Protein 8Q9V (pdb70)

Nearest PDB structures (foldseek):
  8q9v-assembly1_A  TM=1.002E+00  e=0.000E+00  Variovorax sp. RA8
  8q9u-assembly1_A  TM=1.001E+00  e=9.367E-104  Variovorax sp. RA8
  2v7g-assembly1_A  TM=9.828E-01  e=8.571E-69  Pseudomonas putida
  1uwl-assembly1_B  TM=9.848E-01  e=2.947E-68  Pseudomonas putida
  1w1u-assembly1_B  TM=9.847E-01  e=3.325E-66  Pseudomonas putida

Secondary structure (DSSP, 8-state):
---------SS--SSSSHHHHHHHHHHHHHHHT-SBGGGTEEETTTEESSSSHHHHHHHHHHHHH--TTEEEEEETTEEEEEEE--TTS-SEEEEES---GGG-SHHHHHHHHHTTS----TTTTTTT--BTBHHHHHHHHHHHHHHHHHHSTT--TT-EEEEE--STTTTHHHHHHHHTT-EEEEEES-HHHHHHHHHHTS-SEE-SSHHHHHHHHHHHHHTT--EEEEEES-HHHHHHHHHHTT---SEE-------TTTTPPPTT--HHHHHHHHHH-HHHHHHHHHHHHHHHHHHHHHHHHHT-EE-B-SSSHHHHHHHTT-GGGGG--BHIIIIIHHHHTTT-B-EEEEETT--HHHHHHHHHHHHHHSPTTSHHHHHHHHHHHH----SS-EEE--B-TTHHHHHHHHHHHHHHTTSSSS-EEEEE-S-STTSEE-TTTTTTT-TTS-TT--HHHHHHHHHHHHTT-SEEEEEEETTTEEEEEEEEEE-SSHHHHHHHHHHHHHHHHHHHHHHHHHT-HHHHHHHHHTT-----S--

InterPro domains:
  IPR023636 Urocanase conserved site [PS01233] (437-452)
  IPR023637 Urocanase-like [NF003820] (9-535)
  IPR023637 Urocanase-like [PIRSF001423] (4-538)
  IPR023637 Urocanase-like [PTHR12216] (7-535)
  IPR023637 Urocanase-like [TIGR01228] (8-534)
  IPR035085 Urocanase, Rossmann-like domain [PF01175] (137-342)
  IPR035400 Urocanase, N-terminal domain [PF17391] (10-133)
  IPR035401 Urocanase, C-terminal domain [PF17392] (347-535)
  IPR036190 Urocanase superfamily [SSF111326] (6-538)
  IPR038364 Urocanase, central domain superfamily [G3DSA:3.40.50.10730] (138-344)

Radius of gyration: 22.32 Å; Cα contacts (8 Å, |Δi|>4): 1283; chains: 1; bounding box: 63×48×56 Å

Solvent-accessible surface area: 20174 Å² total; per-residue (Å²): 178,97,95,96,27,120,5,25,108,32,88,106,70,89,11,117,17,57,22,2,0,0,0,0,0,5,0,16,0,1,0,37,16,5,32,110,40,72,71,2,4,0,16,62,58,13,0,49,0,0,31,67,52,116,15,7,38,25,0,21,151,26,0,78,83,0,69,55,46,20,1,2,39,2,79,4,1,86,27,81,24,79,117,156,54,106,41,88,12,6,4,0,60,8,47,0,0,68,36,67,49,211,151,0,27,54,60,58,17,31,75,36,45,128,171,32,91,7,4,16,2,13,26,4,0,0,0,1,0,5,3,0,1,5,5,38,0,2,6,1,16,31,0,2,52,12,0,5,130,86,94,29,82,49,52,2,27,30,87,14,0,0,0,0,5,0,27,4,35,3,0,0,1,0,4,0,0,55,16,19,21,0,1,0,0,0,1,18,39,35,62,79,16,0,85,84,2,70,115,27,26,1,5,58,54,49,6,124,54,27,86,32,0,8,57,112,0,103,79,30,15,86,99,156,85,26,2,2,3,0,3,67,16,16,7,0,58,10,0,55,10,0,45,169,86,98,4,167,11,29,0,0,1,2,26,24,48,3,8,25,30,22,35,14,12,5,35,72,43,45,50,74,104,7,44,83,32,17,164,92,56,53,145,84,4,54,61,58,3,37,59,4,7,10,78,0,0,117,9,1,23,114,2,100,120,86,62,10,32,2,0,5,11,15,21,30,1,16,26,37,0,66,91,27,42,0,89,90,0,36,141,5,33,0,11,0,48,45,6,0,16,77,19,0,5,121,1,11,0,4,0,6,0,0,0,0,5,12,43,60,147,4,0,62,31,0,2,31,23,0,54,102,44,7,76,149,74,46,45,0,51,90,2,0,56,31,0,123,151,52,14,95,76,32,18,1,7,2,5,0,0,5,1,2,28,26,45,1,2,91,0,0,46,52,0,8,93,0,21,68,93,58,136,4,59,5,4,0,0,1,1,1,28,0,17,2,4,1,0,4,5,9,43,105,53,0,1,23,148,7,119,74,60,18,33,74,59,46,92,36,0,81,72,2,3,111,62,5,46,96,31,3,0,4,2,6,0,46,2,16,51,11,84,40,23,19,5,0,0,1,1,2,4,0,30,16,52,114,69,2,34,120,10,0,101,26,1,3,33,24,6,2,1,17,0,0,43,4,1,3,86,3,23,36,116,88,0,105,111,22,53,72,131,87,65,44,36,144,175,146,68,98,116

Structure (mmCIF, N/CA/C/O backbone):
data_8Q9V
#
_entry.id   8Q9V
#
_cell.length_a   96.511
_cell.length_b   96.511
_cell.length_c   147.585
_cell.angle_alpha   90.00
_cell.angle_beta   90.00
_cell.angle_gamma   120.00
#
_symmetry.space_group_name_H-M   'P 32 1 2'
#
loop_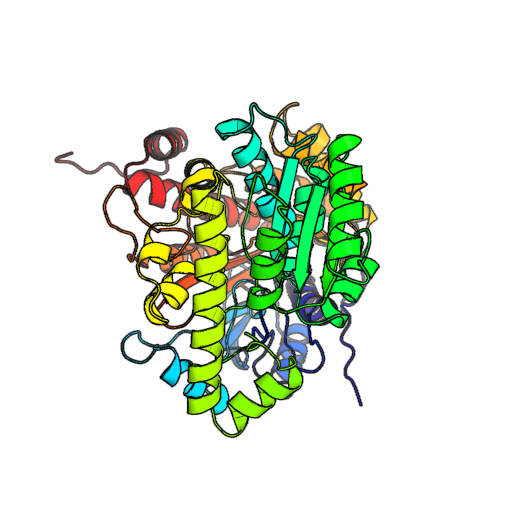
_entity.id
_entity.type
_entity.pdbx_description
1 polymer 'urocanate hydratase'
2 non-polymer 'TETRAETHYLENE GLYCOL'
3 non-polymer '3-[(4~{R})-5-oxidanylidene-1,4-dihydroimidazol-4-yl]propanoic acid'
4 non-polymer NICOTINAMIDE-ADENINE-DINUCLEOTIDE
5 non-polymer 'ACETIC ACID'
6 non-polymer 1,2-ETHANEDIOL
7 water water
#
loop_
_atom_site.group_PDB
_atom_site.id
_atom_site.type_symbol
_atom_site.label_atom_id
_atom_site.label_alt_id
_atom_site.label_comp_id
_atom_site.label_asym_id
_atom_site.label_entity_id
_atom_site.label_seq_id
_atom_site.pdbx_PDB_ins_code
_atom_site.Cartn_x
_atom_site.Cartn_y
_atom_site.Cartn_z
_atom_site.occupancy
_atom_site.B_iso_or_equiv
_atom_site.auth_seq_id
_atom_site.auth_comp_id
_atom_site.auth_asym_id
_atom_site.auth_atom_id
_atom_site.pdbx_PDB_model_num
ATOM 1 N N . THR A 1 6 ? 45.534 0.997 27.911 1.00 65.63 6 THR A N 1
ATOM 2 C CA . THR A 1 6 ? 46.274 2.132 27.326 1.00 70.69 6 THR A CA 1
ATOM 3 C C . THR A 1 6 ? 46.884 1.820 25.918 1.00 65.29 6 THR A C 1
ATOM 4 O O . THR A 1 6 ? 47.719 0.891 25.764 1.00 60.94 6 THR A O 1
ATOM 8 N N . PRO A 1 7 ? 46.456 2.607 24.915 1.00 59.79 7 PRO A N 1
ATOM 9 C CA . PRO A 1 7 ? 46.858 2.346 23.520 1.00 53.38 7 PRO A CA 1
ATOM 10 C C . PRO A 1 7 ? 48.321 2.650 23.203 1.00 49.87 7 PRO A C 1
ATOM 11 O O . PRO A 1 7 ? 48.946 3.570 23.741 1.00 48.14 7 PRO A O 1
ATOM 15 N N . ARG A 1 8 ? 48.854 1.863 22.276 1.00 47.37 8 ARG A N 1
ATOM 16 C CA . ARG A 1 8 ? 50.222 2.069 21.825 1.00 44.67 8 ARG A CA 1
ATOM 17 C C . ARG A 1 8 ? 50.329 3.315 20.960 1.00 42.84 8 ARG A C 1
ATOM 18 O O . ARG A 1 8 ? 51.257 4.117 21.124 1.00 39.66 8 ARG A O 1
ATOM 26 N N . ASN A 1 9 ? 49.411 3.472 20.003 1.00 43.81 9 ASN A N 1
ATOM 27 C CA . ASN A 1 9 ? 49.446 4.593 19.058 1.00 43.09 9 ASN A CA 1
ATOM 28 C C . ASN A 1 9 ? 50.819 4.733 18.381 1.00 42.45 9 ASN A C 1
ATOM 29 O O . ASN A 1 9 ? 51.438 5.807 18.388 1.00 42.23 9 ASN A O 1
ATOM 34 N N . ILE A 1 10 ? 51.301 3.629 17.793 1.00 36.46 10 ILE A N 1
ATOM 35 C CA . ILE A 1 10 ? 52.602 3.645 17.131 1.00 32.52 10 ILE A CA 1
ATOM 36 C C . ILE A 1 10 ? 52.606 4.670 16.000 1.00 33.12 10 ILE A C 1
ATOM 37 O O . ILE A 1 10 ? 51.653 4.774 15.202 1.00 35.16 10 ILE A O 1
ATOM 42 N N . LYS A 1 11 ? 53.686 5.438 15.925 1.00 35.90 11 LYS A N 1
ATOM 43 C CA . LYS A 1 11 ? 53.947 6.356 14.822 1.00 35.97 11 LYS A CA 1
ATOM 44 C C . LYS A 1 11 ? 55.378 6.139 14.390 1.00 35.44 11 LYS A C 1
ATOM 45 O O . LYS A 1 11 ? 56.258 5.872 15.227 1.00 37.50 11 LYS A O 1
ATOM 51 N N . ALA A 1 12 ? 55.617 6.249 13.093 1.00 30.99 12 ALA A N 1
ATOM 52 C CA . ALA A 1 12 ? 56.997 6.208 12.645 1.00 33.63 12 ALA A CA 1
ATOM 53 C C . ALA A 1 12 ? 57.729 7.481 13.085 1.00 34.62 12 ALA A C 1
ATOM 54 O O . ALA A 1 12 ? 57.157 8.571 13.100 1.00 33.55 12 ALA A O 1
ATOM 56 N N . ALA A 1 13 ? 59.003 7.335 13.441 1.00 32.71 13 ALA A N 1
ATOM 57 C CA . ALA A 1 13 ? 59.859 8.487 13.687 1.00 34.78 13 ALA A CA 1
ATOM 58 C C . ALA A 1 13 ? 60.035 9.313 12.422 1.00 38.99 13 ALA A C 1
ATOM 59 O O . ALA A 1 13 ? 60.230 8.764 11.333 1.00 37.81 13 ALA A O 1
ATOM 61 N N . ARG A 1 14 ? 60.004 10.641 12.575 1.00 41.26 14 ARG A N 1
ATOM 62 C CA . ARG A 1 14 ? 60.303 11.602 11.515 1.00 37.56 14 ARG A CA 1
ATOM 63 C C . ARG A 1 14 ? 61.680 12.223 11.729 1.00 37.81 14 ARG A C 1
ATOM 64 O O . ARG A 1 14 ? 62.257 12.142 12.813 1.00 42.37 14 ARG A O 1
ATOM 72 N N . GLY A 1 15 ? 62.209 12.837 10.693 1.00 38.05 15 GLY A N 1
ATOM 73 C CA . GLY A 1 15 ? 63.426 13.608 10.836 1.00 36.70 15 GLY A CA 1
ATOM 74 C C . GLY A 1 15 ? 64.676 12.798 10.553 1.00 41.45 15 GLY A C 1
ATOM 75 O O . GLY A 1 15 ? 64.618 11.698 10.003 1.00 43.51 15 GLY A O 1
ATOM 76 N N . THR A 1 16 ? 65.843 13.354 10.924 1.00 39.37 16 THR A N 1
ATOM 77 C CA . THR A 1 16 ? 67.112 12.785 10.473 1.00 39.13 16 THR A CA 1
ATOM 78 C C . THR A 1 16 ? 67.998 12.333 11.632 1.00 38.28 16 THR A C 1
ATOM 79 O O . THR A 1 16 ? 69.211 12.211 11.471 1.00 38.05 16 THR A O 1
ATOM 83 N N . THR A 1 17 ? 67.398 12.006 12.778 1.00 40.36 17 THR A N 1
ATOM 84 C CA . THR A 1 17 ? 68.124 11.510 13.947 1.00 43.27 17 THR A CA 1
ATOM 85 C C . THR A 1 17 ? 67.982 9.986 14.071 1.00 41.81 17 THR A C 1
ATOM 86 O O . THR A 1 17 ? 66.861 9.474 14.210 1.00 40.84 17 THR A O 1
ATOM 90 N N . LEU A 1 18 ? 69.123 9.290 14.119 1.00 40.11 18 LEU A N 1
ATOM 91 C CA . LEU A 1 18 ? 69.167 7.848 14.355 1.00 41.98 18 LEU A CA 1
ATOM 92 C C . LEU A 1 18 ? 68.835 7.482 15.803 1.00 44.88 18 LEU A C 1
ATOM 93 O O . LEU A 1 18 ? 69.420 8.031 16.740 1.00 44.29 18 LEU A O 1
ATOM 98 N N . ARG A 1 19 ? 67.898 6.537 15.971 1.00 41.67 19 ARG A N 1
ATOM 99 C CA . ARG A 1 19 ? 67.772 5.713 17.165 1.00 37.83 19 ARG A CA 1
ATOM 100 C C . ARG A 1 19 ? 68.485 4.368 17.040 1.00 36.45 19 ARG A C 1
ATOM 101 O O . ARG A 1 19 ? 68.752 3.736 18.059 1.00 38.88 19 ARG A O 1
ATOM 109 N N . CYS A 1 20 ? 68.807 3.905 15.834 1.00 36.40 20 CYS A N 1
ATOM 110 C CA . CYS A 1 20 ? 69.540 2.657 15.674 1.00 33.28 20 CYS A CA 1
ATOM 111 C C . CYS A 1 20 ? 70.993 2.971 15.386 1.00 33.83 20 CYS A C 1
ATOM 112 O O . CYS A 1 20 ? 71.410 4.131 15.342 1.00 38.30 20 CYS A O 1
ATOM 115 N N . LYS A 1 21 ? 71.765 1.919 15.156 1.00 31.08 21 LYS A N 1
ATOM 116 C CA . LYS A 1 21 ? 73.182 2.069 14.888 1.00 34.57 21 LYS A CA 1
ATOM 117 C C . LYS A 1 21 ? 73.489 2.515 13.475 1.00 36.21 21 LYS A C 1
ATOM 118 O O . LYS A 1 21 ? 74.658 2.747 13.175 1.00 38.41 21 LYS A O 1
ATOM 124 N N . GLY A 1 22 ? 72.500 2.585 12.589 1.00 35.92 22 GLY A N 1
ATOM 125 C CA . GLY A 1 22 ? 72.786 2.917 11.208 1.00 32.05 22 GLY A CA 1
ATOM 126 C C . GLY A 1 22 ? 71.488 3.044 10.457 1.00 35.48 22 GLY A C 1
ATOM 127 O O . GLY A 1 22 ? 70.422 2.638 10.945 1.00 36.17 22 GLY A O 1
ATOM 128 N N . TRP A 1 23 ? 71.585 3.641 9.258 1.00 33.76 23 TRP A N 1
ATOM 129 C CA . TRP A 1 23 ? 70.365 4.018 8.544 1.00 33.80 23 TRP A CA 1
ATOM 130 C C . TRP A 1 23 ? 69.630 2.820 7.961 1.00 33.17 23 TRP A C 1
ATOM 131 O O . TRP A 1 23 ? 68.414 2.898 7.750 1.00 33.35 23 TRP A O 1
ATOM 142 N N . GLN A 1 24 ? 70.322 1.721 7.673 1.00 31.80 24 GLN A N 1
ATOM 143 C CA . GLN A 1 24 ? 69.604 0.544 7.187 1.00 32.18 24 GLN A CA 1
ATOM 144 C C . GLN A 1 24 ? 68.641 0.057 8.253 1.00 34.62 24 GLN A C 1
ATOM 145 O O . GLN A 1 24 ? 67.436 -0.139 8.005 1.00 30.51 24 GLN A O 1
ATOM 151 N N . GLN A 1 25 ? 69.164 -0.126 9.466 1.00 34.56 25 GLN A N 1
ATOM 152 C CA . GLN A 1 25 ? 68.328 -0.554 10.582 1.00 32.95 25 GLN A CA 1
ATOM 153 C C . GLN A 1 25 ? 67.222 0.469 10.860 1.00 31.28 25 GLN A C 1
ATOM 154 O O . GLN A 1 25 ? 66.055 0.104 11.033 1.00 30.48 25 GLN A O 1
ATOM 160 N N . GLU A 1 26 ? 67.575 1.764 10.910 1.00 28.55 26 GLU A N 1
ATOM 161 C CA . GLU A 1 26 ? 66.588 2.798 11.203 1.00 28.53 26 GLU A CA 1
ATOM 162 C C . GLU A 1 26 ? 65.486 2.831 10.153 1.00 29.61 26 GLU A C 1
ATOM 163 O O . GLU A 1 26 ? 64.306 3.041 10.478 1.00 31.30 26 GLU A O 1
ATOM 169 N N . THR A 1 27 ? 65.846 2.692 8.873 1.00 30.51 27 THR A N 1
ATOM 170 C CA . THR A 1 27 ? 64.811 2.727 7.845 1.00 29.29 27 THR A CA 1
ATOM 171 C C . THR A 1 27 ? 63.828 1.569 8.015 1.00 26.73 27 THR A C 1
ATOM 172 O O . THR A 1 27 ? 62.613 1.759 7.946 1.00 25.81 27 THR A O 1
ATOM 176 N N . ILE A 1 28 ? 64.326 0.375 8.325 1.00 27.77 28 ILE A N 1
ATOM 177 C CA . ILE A 1 28 ? 63.421 -0.759 8.478 1.00 24.53 28 ILE A CA 1
ATOM 178 C C . ILE A 1 28 ? 62.533 -0.568 9.694 1.00 27.72 28 ILE A C 1
ATOM 179 O O . ILE A 1 28 ? 61.332 -0.864 9.640 1.00 28.56 28 ILE A O 1
ATOM 184 N N . LEU A 1 29 ? 63.103 -0.078 10.809 1.00 28.75 29 LEU A N 1
ATOM 185 C CA . LEU A 1 29 ? 62.309 0.250 11.994 1.00 29.46 29 LEU A CA 1
ATOM 186 C C . LEU A 1 29 ? 61.165 1.189 11.637 1.00 27.54 29 LEU A C 1
ATOM 187 O O . LEU A 1 29 ? 59.999 0.962 12.014 1.00 28.56 29 LEU A O 1
ATOM 192 N N . ARG A 1 30 ? 61.474 2.236 10.871 1.00 26.38 30 ARG A N 1
ATOM 193 C CA . ARG A 1 30 ? 60.447 3.209 10.494 1.00 27.77 30 ARG A CA 1
ATOM 194 C C . ARG A 1 30 ? 59.393 2.598 9.570 1.00 30.63 30 ARG A C 1
ATOM 195 O O . ARG A 1 30 ? 58.198 2.928 9.672 1.00 28.76 30 ARG A O 1
ATOM 203 N N . LEU A 1 31 ? 59.804 1.708 8.659 1.00 26.96 31 LEU A N 1
ATOM 204 C CA . LEU A 1 31 ? 58.818 1.001 7.834 1.00 29.26 31 LEU A CA 1
ATOM 205 C C . LEU A 1 31 ? 57.873 0.168 8.688 1.00 25.57 31 LEU A C 1
ATOM 206 O O . LEU A 1 31 ? 56.653 0.194 8.497 1.00 26.72 31 LEU A O 1
ATOM 211 N N . LEU A 1 32 ? 58.427 -0.609 9.631 1.00 27.08 32 LEU A N 1
ATOM 212 C CA . LEU A 1 32 ? 57.584 -1.374 10.547 1.00 25.68 32 LEU A CA 1
ATOM 213 C C . LEU A 1 32 ? 56.625 -0.448 11.299 1.00 27.97 32 LEU A C 1
ATOM 214 O O . LEU A 1 32 ? 55.430 -0.747 11.422 1.00 26.37 32 LEU A O 1
ATOM 219 N N . GLU A 1 33 ? 57.139 0.698 11.802 1.00 27.36 33 GLU A N 1
ATOM 220 C CA . GLU A 1 33 ? 56.292 1.642 12.528 1.00 28.25 33 GLU A CA 1
ATOM 221 C C . GLU A 1 33 ? 55.267 2.249 11.596 1.00 29.80 33 GLU A C 1
ATOM 222 O O . GLU A 1 33 ? 54.115 2.478 12.002 1.00 29.15 33 GLU A O 1
ATOM 228 N N . ASN A 1 34 ? 55.683 2.534 10.348 1.00 26.06 34 ASN A N 1
ATOM 229 C CA . ASN A 1 34 ? 54.770 3.129 9.375 1.00 30.19 34 ASN A CA 1
ATOM 230 C C . ASN A 1 34 ? 53.596 2.185 9.060 1.00 27.52 34 ASN A C 1
ATOM 231 O O . ASN A 1 34 ? 52.443 2.627 8.957 1.00 26.44 34 ASN A O 1
ATOM 236 N N . ASN A 1 35 ? 53.864 0.880 8.956 1.00 25.32 35 ASN A N 1
ATOM 237 C CA . ASN A 1 35 ? 52.785 -0.097 8.728 1.00 28.76 35 ASN A CA 1
ATOM 238 C C . ASN A 1 35 ? 51.682 0.037 9.778 1.00 28.58 35 ASN A C 1
ATOM 239 O O . ASN A 1 35 ? 50.483 0.077 9.463 1.00 29.08 35 ASN A O 1
ATOM 244 N N . ILE A 1 36 ? 52.075 0.084 11.049 1.00 28.98 36 ILE A N 1
ATOM 245 C CA . ILE A 1 36 ? 51.086 0.175 12.117 1.00 28.63 36 ILE A CA 1
ATOM 246 C C . ILE A 1 36 ? 50.439 1.558 12.129 1.00 27.90 36 ILE A C 1
ATOM 247 O O . ILE A 1 36 ? 49.229 1.681 12.326 1.00 29.24 36 ILE A O 1
ATOM 252 N N . GLU A 1 37 ? 51.212 2.620 11.877 1.00 27.46 37 GLU A N 1
ATOM 253 C CA . GLU A 1 37 ? 50.590 3.946 11.803 1.00 30.34 37 GLU A CA 1
ATOM 254 C C . GLU A 1 37 ? 49.445 3.956 10.799 1.00 32.11 37 GLU A C 1
ATOM 255 O O . GLU A 1 37 ? 48.398 4.548 11.059 1.00 32.06 37 GLU A O 1
ATOM 261 N N . ASN A 1 38 ? 49.617 3.320 9.626 1.00 32.26 38 ASN A N 1
ATOM 262 C CA . ASN A 1 38 ? 48.573 3.368 8.604 1.00 28.22 38 ASN A CA 1
ATOM 263 C C . ASN A 1 38 ? 47.610 2.191 8.662 1.00 31.58 38 ASN A C 1
ATOM 264 O O . ASN A 1 38 ? 46.811 2.018 7.733 1.00 32.45 38 ASN A O 1
ATOM 269 N N . GLY A 1 39 ? 47.675 1.353 9.691 1.00 31.06 39 GLY A N 1
ATOM 270 C CA . GLY A 1 39 ? 46.905 0.119 9.681 1.00 29.13 39 GLY A CA 1
ATOM 271 C C . GLY A 1 39 ? 45.430 0.343 9.949 1.00 32.32 39 GLY A C 1
ATOM 272 O O . GLY A 1 39 ? 45.031 1.309 10.591 1.00 33.76 39 GLY A O 1
ATOM 273 N N . GLU A 1 40 ? 44.601 -0.588 9.451 1.00 30.44 40 GLU A N 1
ATOM 274 C CA . GLU A 1 40 ? 43.158 -0.492 9.667 1.00 30.47 40 GLU A CA 1
ATOM 275 C C . GLU A 1 40 ? 42.746 -0.728 11.121 1.00 34.91 40 GLU A C 1
ATOM 276 O O . GLU A 1 40 ? 41.704 -0.209 11.527 1.00 36.01 40 GLU A O 1
ATOM 282 N N . ARG A 1 41 ? 43.487 -1.553 11.891 1.00 32.41 41 ARG A N 1
ATOM 283 C CA . ARG A 1 41 ? 43.231 -1.767 13.330 1.00 36.59 41 ARG A CA 1
ATOM 284 C C . ARG A 1 41 ? 44.569 -1.820 14.063 1.00 35.91 41 ARG A C 1
ATOM 285 O O . ARG A 1 41 ? 45.004 -2.881 14.545 1.00 34.06 41 ARG A O 1
ATOM 293 N N . PRO A 1 42 ? 45.252 -0.675 14.162 1.00 31.03 42 PRO A N 1
ATOM 294 C CA . PRO A 1 42 ? 46.648 -0.680 14.630 1.00 30.92 42 PRO A CA 1
ATOM 295 C C . PRO A 1 42 ? 46.821 -1.145 16.073 1.00 33.45 42 PRO A C 1
ATOM 296 O O . PRO A 1 42 ? 47.891 -1.682 16.404 1.00 33.90 42 PRO A O 1
ATOM 300 N N . GLU A 1 43 ? 45.822 -0.981 16.942 1.00 30.41 43 GLU A N 1
ATOM 301 C CA . GLU A 1 43 ? 45.989 -1.509 18.301 1.00 35.68 43 GLU A CA 1
ATOM 302 C C . GLU A 1 43 ? 45.949 -3.041 18.373 1.00 34.98 43 GLU A C 1
ATOM 303 O O . GLU A 1 43 ? 46.364 -3.612 19.387 1.00 35.07 43 GLU A O 1
ATOM 309 N N . ASP A 1 44 ? 45.476 -3.729 17.333 1.00 36.47 44 ASP A N 1
ATOM 310 C CA . ASP A 1 44 ? 45.619 -5.179 17.240 1.00 32.94 44 ASP A CA 1
ATOM 311 C C . ASP A 1 44 ? 46.750 -5.593 16.317 1.00 32.87 44 ASP A C 1
ATOM 312 O O . ASP A 1 44 ? 46.801 -6.759 15.916 1.00 32.67 44 ASP A O 1
ATOM 317 N N . LEU A 1 45 ? 47.612 -4.653 15.916 1.00 30.40 45 LEU A N 1
ATOM 318 C CA . LEU A 1 45 ? 48.645 -4.884 14.913 1.00 34.32 45 LEU A CA 1
ATOM 319 C C . LEU A 1 45 ? 48.082 -5.251 13.531 1.00 31.76 45 LEU A C 1
ATOM 320 O O . LEU A 1 45 ? 48.828 -5.754 12.676 1.00 28.48 45 LEU A O 1
ATOM 325 N N . VAL A 1 46 ? 46.789 -5.056 13.294 1.00 29.54 46 VAL A N 1
ATOM 326 C CA . VAL A 1 46 ? 46.187 -5.435 12.027 1.00 27.08 46 VAL A CA 1
ATOM 327 C C . VAL A 1 46 ? 46.385 -4.302 11.032 1.00 31.55 46 VAL A C 1
ATOM 328 O O . VAL A 1 46 ? 46.010 -3.151 11.309 1.00 29.84 46 VAL A O 1
ATOM 332 N N . ILE A 1 47 ? 46.971 -4.621 9.871 1.00 26.59 47 ILE A N 1
ATOM 333 C CA . ILE A 1 47 ? 47.292 -3.627 8.877 1.00 24.41 47 ILE A CA 1
ATOM 334 C C . ILE A 1 47 ? 46.207 -3.511 7.846 1.00 30.91 47 ILE A C 1
ATOM 335 O O . ILE A 1 47 ? 45.706 -2.414 7.601 1.00 29.61 47 ILE A O 1
ATOM 340 N N . TYR A 1 48 ? 45.808 -4.634 7.249 1.00 25.71 48 TYR A N 1
ATOM 341 C CA . TYR A 1 48 ? 44.687 -4.612 6.324 1.00 26.91 48 TYR A CA 1
ATOM 342 C C . TYR A 1 48 ? 44.157 -6.042 6.205 1.00 29.60 48 TYR A C 1
ATOM 343 O O . TYR A 1 48 ? 44.621 -6.945 6.915 1.00 30.17 48 TYR A O 1
ATOM 352 N N . MET A 1 49 ? 43.174 -6.226 5.304 1.00 25.42 49 MET A N 1
ATOM 353 C CA . MET A 1 49 ? 42.369 -7.433 5.094 1.00 29.32 49 MET A CA 1
ATOM 354 C C . MET A 1 49 ? 42.052 -8.140 6.410 1.00 31.03 49 MET A C 1
ATOM 355 O O . MET A 1 49 ? 42.145 -9.375 6.524 1.00 31.89 49 MET A O 1
ATOM 360 N N . ASN A 1 50 ? 41.660 -7.339 7.403 1.00 30.61 50 ASN A N 1
ATOM 361 C CA . ASN A 1 50 ? 40.944 -7.788 8.587 1.00 28.18 50 ASN A CA 1
ATOM 362 C C . ASN A 1 50 ? 41.852 -8.415 9.630 1.00 29.12 50 ASN A C 1
ATOM 363 O O . ASN A 1 50 ? 41.635 -8.233 10.825 1.00 30.70 50 ASN A O 1
ATOM 368 N N . ALA A 1 51 ? 42.850 -9.180 9.191 1.00 30.82 51 ALA A N 1
ATOM 369 C CA . ALA A 1 51 ? 43.684 -9.910 10.142 1.00 28.75 51 ALA A CA 1
ATOM 370 C C . ALA A 1 51 ? 45.141 -9.995 9.720 1.00 27.45 51 ALA A C 1
ATOM 371 O O . ALA A 1 51 ? 45.878 -10.729 10.373 1.00 29.28 51 ALA A O 1
ATOM 373 N N . ALA A 1 52 ? 45.599 -9.299 8.670 1.00 26.69 52 ALA A N 1
ATOM 374 C CA . ALA A 1 52 ? 47.004 -9.390 8.284 1.00 26.26 52 ALA A CA 1
ATOM 375 C C . ALA A 1 52 ? 47.806 -8.496 9.209 1.00 29.82 52 ALA A C 1
ATOM 376 O O . ALA A 1 52 ? 47.555 -7.284 9.268 1.00 30.47 52 ALA A O 1
ATOM 378 N N . LYS A 1 53 ? 48.781 -9.075 9.905 1.00 26.89 53 LYS A N 1
ATOM 379 C CA . LYS A 1 53 ? 49.425 -8.410 11.030 1.00 27.80 53 LYS A CA 1
ATOM 380 C C . LYS A 1 53 ? 50.886 -8.101 10.766 1.00 27.13 53 LYS A C 1
ATOM 381 O O . LYS A 1 53 ? 51.564 -8.787 9.981 1.00 27.94 53 LYS A O 1
ATOM 387 N N . ALA A 1 54 ? 51.370 -7.057 11.440 1.00 24.72 54 ALA A N 1
ATOM 388 C CA . ALA A 1 54 ? 52.773 -6.655 11.367 1.00 23.48 54 ALA A CA 1
ATOM 389 C C . ALA A 1 54 ? 53.715 -7.508 12.227 1.00 27.38 54 ALA A C 1
ATOM 390 O O . ALA A 1 54 ? 54.929 -7.522 11.977 1.00 26.65 54 ALA A O 1
ATOM 392 N N . ALA A 1 55 ? 53.196 -8.191 13.246 1.00 25.48 55 ALA A N 1
ATOM 393 C CA . ALA A 1 55 ? 53.980 -8.959 14.199 1.00 24.92 55 ALA A CA 1
ATOM 394 C C . ALA A 1 55 ? 53.018 -9.937 14.854 1.00 27.54 55 ALA A C 1
ATOM 395 O O . ALA A 1 55 ? 51.807 -9.729 14.829 1.00 30.71 55 ALA A O 1
ATOM 397 N N . ARG A 1 56 ? 53.549 -11.025 15.415 1.00 26.96 56 ARG A N 1
ATOM 398 C CA . ARG A 1 56 ? 52.642 -12.011 15.980 1.00 25.37 56 ARG A CA 1
ATOM 399 C C . ARG A 1 56 ? 51.819 -11.435 17.144 1.00 30.71 56 ARG A C 1
ATOM 400 O O . ARG A 1 56 ? 50.655 -11.827 17.353 1.00 29.38 56 ARG A O 1
ATOM 408 N N . ASP A 1 57 ? 52.402 -10.529 17.917 1.00 27.32 57 ASP A N 1
ATOM 409 C CA . ASP A 1 57 ? 51.742 -9.904 19.059 1.00 27.61 57 ASP A CA 1
ATOM 410 C C . ASP A 1 57 ? 52.676 -8.810 19.542 1.00 28.25 57 ASP A C 1
ATOM 411 O O . ASP A 1 57 ? 53.783 -8.649 19.013 1.00 26.55 57 ASP A O 1
ATOM 416 N N . TRP A 1 58 ? 52.227 -8.068 20.569 1.00 28.01 58 TRP A N 1
ATOM 417 C CA . TRP A 1 58 ? 52.948 -6.876 20.997 1.00 28.34 58 TRP A CA 1
ATOM 418 C C . TRP A 1 58 ? 54.275 -7.213 21.678 1.00 29.19 58 TRP A C 1
ATOM 419 O O . TRP A 1 58 ? 55.233 -6.438 21.582 1.00 27.08 58 TRP A O 1
ATOM 430 N N . ASP A 1 59 ? 54.365 -8.346 22.369 1.00 28.35 59 ASP A N 1
ATOM 431 C CA . ASP A 1 59 ? 55.668 -8.727 22.909 1.00 28.47 59 ASP A CA 1
ATOM 432 C C . ASP A 1 59 ? 56.650 -8.994 21.780 1.00 30.68 59 ASP A C 1
ATOM 433 O O . ASP A 1 59 ? 57.790 -8.489 21.809 1.00 29.19 59 ASP A O 1
ATOM 438 N N . CYS A 1 60 ? 56.199 -9.721 20.733 1.00 26.74 60 CYS A N 1
ATOM 439 C CA . CYS A 1 60 ? 57.047 -9.921 19.559 1.00 26.48 60 CYS A CA 1
ATOM 440 C C . CYS A 1 60 ? 57.452 -8.591 18.934 1.00 26.67 60 CYS A C 1
ATOM 441 O O . CYS A 1 60 ? 58.617 -8.402 18.551 1.00 26.45 60 CYS A O 1
ATOM 444 N N . PHE A 1 61 ? 56.488 -7.666 18.798 1.00 25.34 61 PHE A N 1
ATOM 445 C CA . PHE A 1 61 ? 56.797 -6.358 18.243 1.00 23.29 61 PHE A CA 1
ATOM 446 C C . PHE A 1 61 ? 57.868 -5.656 19.067 1.00 26.92 61 PHE A C 1
ATOM 447 O O . PHE A 1 61 ? 58.800 -5.073 18.506 1.00 28.34 61 PHE A O 1
ATOM 455 N N . ASP A 1 62 ? 57.782 -5.732 20.406 1.00 27.95 62 ASP A N 1
ATOM 456 C CA . ASP A 1 62 ? 58.723 -4.973 21.235 1.00 28.13 62 ASP A CA 1
ATOM 457 C C . ASP A 1 62 ? 60.136 -5.522 21.075 1.00 28.64 62 ASP A C 1
ATOM 458 O O . ASP A 1 62 ? 61.097 -4.754 20.992 1.00 27.75 62 ASP A O 1
ATOM 463 N N . ALA A 1 63 ? 60.264 -6.855 21.008 1.00 28.53 63 ALA A N 1
ATOM 464 C CA . ALA A 1 63 ? 61.551 -7.507 20.763 1.00 27.82 63 ALA A CA 1
ATOM 465 C C . ALA A 1 63 ? 62.117 -7.163 19.379 1.00 28.26 63 ALA A C 1
ATOM 466 O O . ALA A 1 63 ? 63.328 -6.941 19.242 1.00 29.60 63 ALA A O 1
ATOM 468 N N . ILE A 1 64 ? 61.267 -7.121 18.333 1.00 27.09 64 ILE A N 1
ATOM 469 C CA . ILE A 1 64 ? 61.775 -6.730 17.016 1.00 26.73 64 ILE A CA 1
ATOM 470 C C . ILE A 1 64 ? 62.359 -5.327 17.081 1.00 26.96 64 ILE A C 1
ATOM 471 O O . ILE A 1 64 ? 63.436 -5.059 16.538 1.00 25.47 64 ILE A O 1
ATOM 476 N N . VAL A 1 65 ? 61.652 -4.408 17.749 1.00 27.97 65 VAL A N 1
ATOM 477 C CA . VAL A 1 65 ? 62.105 -3.020 17.827 1.00 27.32 65 VAL A CA 1
ATOM 478 C C . VAL A 1 65 ? 63.447 -2.939 18.550 1.00 30.19 65 VAL A C 1
ATOM 479 O O . VAL A 1 65 ? 64.385 -2.284 18.062 1.00 31.43 65 VAL A O 1
ATOM 483 N N . ARG A 1 66 ? 63.571 -3.627 19.714 1.00 27.36 66 ARG A N 1
ATOM 484 C CA . ARG A 1 66 ? 64.835 -3.617 20.462 1.00 28.57 66 ARG A CA 1
ATOM 485 C C . ARG A 1 66 ? 65.974 -4.136 19.612 1.00 31.57 66 ARG A C 1
ATOM 486 O O . ARG A 1 66 ? 67.096 -3.619 19.685 1.00 30.76 66 ARG A O 1
ATOM 494 N N . THR A 1 67 ? 65.718 -5.211 18.834 1.00 32.36 67 THR A N 1
ATOM 495 C CA . THR A 1 67 ? 66.786 -5.811 18.037 1.00 30.03 67 THR A CA 1
ATOM 496 C C . THR A 1 67 ? 67.189 -4.900 16.889 1.00 29.87 67 THR A C 1
ATOM 497 O O . THR A 1 67 ? 68.387 -4.743 16.614 1.00 31.06 67 THR A O 1
ATOM 501 N N . LEU A 1 68 ? 66.217 -4.228 16.257 1.00 27.29 68 LEU A N 1
ATOM 502 C CA . LEU A 1 68 ? 66.594 -3.287 15.206 1.00 31.88 68 LEU A CA 1
ATOM 503 C C . LEU A 1 68 ? 67.454 -2.154 15.768 1.00 34.50 68 LEU A C 1
ATOM 504 O O . LEU A 1 68 ? 68.342 -1.641 15.064 1.00 31.42 68 LEU A O 1
ATOM 509 N N . LYS A 1 69 ? 67.220 -1.758 17.035 1.00 28.54 69 LYS A N 1
ATOM 510 C CA . LYS A 1 69 ? 67.983 -0.642 17.578 1.00 30.54 69 LYS A CA 1
ATOM 511 C C . LYS A 1 69 ? 69.401 -1.043 17.985 1.00 35.48 69 LYS A C 1
ATOM 512 O O . LYS A 1 69 ? 70.280 -0.178 18.066 1.00 35.77 69 LYS A O 1
ATOM 518 N N . THR A 1 70 ? 69.666 -2.334 18.198 1.00 35.27 70 THR A N 1
ATOM 519 C CA . THR A 1 70 ? 70.985 -2.762 18.647 1.00 35.57 70 THR A CA 1
ATOM 520 C C . THR A 1 70 ? 71.766 -3.617 17.644 1.00 38.84 70 THR A C 1
ATOM 521 O O . THR A 1 70 ? 72.966 -3.841 17.857 1.00 37.89 70 THR A O 1
ATOM 525 N N . MET A 1 71 ? 71.143 -4.096 16.567 1.00 33.41 71 MET A N 1
ATOM 526 C CA . MET A 1 71 ? 71.871 -4.943 15.634 1.00 37.16 71 MET A CA 1
ATOM 527 C C . MET A 1 71 ? 72.902 -4.140 14.840 1.00 35.92 71 MET A C 1
ATOM 528 O O . MET A 1 71 ? 72.715 -2.951 14.557 1.00 35.13 71 MET A O 1
ATOM 533 N N . GLU A 1 72 ? 74.002 -4.803 14.497 1.00 36.69 72 GLU A N 1
ATOM 534 C CA . GLU A 1 72 ? 75.077 -4.239 13.685 1.00 37.48 72 GLU A CA 1
ATOM 535 C C . GLU A 1 72 ? 74.770 -4.339 12.193 1.00 37.20 72 GLU A C 1
ATOM 536 O O . GLU A 1 72 ? 73.918 -5.119 11.751 1.00 33.69 72 GLU A O 1
ATOM 542 N N . ALA A 1 73 ? 75.538 -3.594 11.404 1.00 38.66 73 ALA A N 1
ATOM 543 C CA . ALA A 1 73 ? 75.317 -3.603 9.958 1.00 38.49 73 ALA A CA 1
ATOM 544 C C . ALA A 1 73 ? 75.803 -4.881 9.282 1.00 35.97 73 ALA A C 1
ATOM 545 O O . ALA A 1 73 ? 75.661 -5.018 8.058 1.00 32.67 73 ALA A O 1
ATOM 547 N N . ASP A 1 74 ? 76.372 -5.829 10.017 1.00 34.92 74 ASP A N 1
ATOM 548 C CA . ASP A 1 74 ? 76.720 -7.103 9.404 1.00 35.93 74 ASP A CA 1
ATOM 549 C C . ASP A 1 74 ? 76.012 -8.248 10.109 1.00 32.05 74 ASP A C 1
ATOM 550 O O . ASP A 1 74 ? 76.500 -9.379 10.145 1.00 31.99 74 ASP A O 1
ATOM 555 N N . GLU A 1 75 ? 74.852 -7.950 10.681 1.00 33.49 75 GLU A N 1
ATOM 556 C CA . GLU A 1 75 ? 74.033 -8.932 11.359 1.00 32.20 75 GLU A CA 1
ATOM 557 C C . GLU A 1 75 ? 72.705 -9.007 10.635 1.00 30.59 75 GLU A C 1
ATOM 558 O O . GLU A 1 75 ? 72.329 -8.093 9.895 1.00 29.81 75 GLU A O 1
ATOM 564 N N . THR A 1 76 ? 72.009 -10.122 10.834 1.00 28.74 76 THR A N 1
ATOM 565 C CA . THR A 1 76 ? 70.747 -10.388 10.156 1.00 27.67 76 THR A CA 1
ATOM 566 C C . THR A 1 76 ? 69.729 -10.845 11.200 1.00 29.17 76 THR A C 1
ATOM 567 O O . THR A 1 76 ? 69.927 -11.867 11.869 1.00 27.99 76 THR A O 1
ATOM 571 N N . LEU A 1 77 ? 68.640 -10.115 11.333 1.00 24.78 77 LEU A N 1
ATOM 572 C CA . LEU A 1 77 ? 67.553 -10.572 12.192 1.00 23.74 77 LEU A CA 1
ATOM 573 C C . LEU A 1 77 ? 66.638 -11.541 11.415 1.00 26.19 77 LEU A C 1
ATOM 574 O O . LEU A 1 77 ? 66.287 -11.296 10.256 1.00 25.69 77 LEU A O 1
ATOM 579 N N . VAL A 1 78 ? 66.243 -12.634 12.066 1.00 26.15 78 VAL A N 1
ATOM 580 C CA . VAL A 1 78 ? 65.408 -13.680 11.487 1.00 24.80 78 VAL A CA 1
ATOM 581 C C . VAL A 1 78 ? 64.044 -13.644 12.184 1.00 26.19 78 VAL A C 1
ATOM 582 O O . VAL A 1 78 ? 63.952 -13.850 13.406 1.00 24.61 78 VAL A O 1
ATOM 586 N N . VAL A 1 79 ? 62.976 -13.439 11.408 1.00 22.14 79 VAL A N 1
ATOM 587 C CA . VAL A 1 79 ? 61.618 -13.386 11.925 1.00 19.59 79 VAL A CA 1
ATOM 588 C C . VAL A 1 79 ? 60.811 -14.563 11.379 1.00 21.81 79 VAL A C 1
ATOM 589 O O . VAL A 1 79 ? 60.795 -14.803 10.164 1.00 22.58 79 VAL A O 1
ATOM 593 N N . GLN A 1 80 ? 60.054 -15.228 12.252 1.00 21.77 80 GLN A N 1
ATOM 594 C CA . GLN A 1 80 ? 59.257 -16.397 11.876 1.00 21.43 80 GLN A CA 1
ATOM 595 C C . GLN A 1 80 ? 57.800 -16.103 12.202 1.00 23.16 80 GLN A C 1
ATOM 596 O O . GLN A 1 80 ? 57.449 -16.001 13.379 1.00 25.41 80 GLN A O 1
ATOM 602 N N . SER A 1 81 ? 56.940 -16.019 11.173 1.00 23.52 81 SER A N 1
ATOM 603 C CA . SER A 1 81 ? 55.528 -15.640 11.345 1.00 25.30 81 SER A CA 1
ATOM 604 C C . SER A 1 81 ? 55.354 -14.536 12.394 1.00 27.16 81 SER A C 1
ATOM 605 O O . SER A 1 81 ? 54.607 -14.694 13.375 1.00 28.52 81 SER A O 1
ATOM 608 N N . GLY A 1 82 ? 56.084 -13.422 12.189 1.00 24.41 82 GLY A N 1
ATOM 609 C CA . GLY A 1 82 ? 55.920 -12.255 13.038 1.00 26.96 82 GLY A CA 1
ATOM 610 C C . GLY A 1 82 ? 56.650 -12.286 14.362 1.00 27.13 82 GLY A C 1
ATOM 611 O O . GLY A 1 82 ? 56.425 -11.402 15.191 1.00 25.62 82 GLY A O 1
ATOM 612 N N . LYS A 1 83 ? 57.512 -13.276 14.588 1.00 24.00 83 LYS A N 1
ATOM 613 C CA . LYS A 1 83 ? 58.173 -13.466 15.859 1.00 22.52 83 LYS A CA 1
ATOM 614 C C . LYS A 1 83 ? 59.676 -13.427 15.632 1.00 25.65 83 LYS A C 1
ATOM 615 O O . LYS A 1 83 ? 60.192 -14.214 14.813 1.00 28.33 83 LYS A O 1
ATOM 621 N N . PRO A 1 84 ? 60.422 -12.539 16.290 1.00 24.18 84 PRO A N 1
ATOM 622 C CA . PRO A 1 84 ? 61.887 -12.577 16.159 1.00 22.94 84 PRO A CA 1
ATOM 623 C C . PRO A 1 84 ? 62.425 -13.837 16.820 1.00 25.46 84 PRO A C 1
ATOM 624 O O . PRO A 1 84 ? 62.063 -14.146 17.961 1.00 24.92 84 PRO A O 1
ATOM 628 N N . VAL A 1 85 ? 63.292 -14.575 16.103 1.00 24.76 85 VAL A N 1
ATOM 629 C CA . VAL A 1 85 ? 63.723 -15.870 16.632 1.00 23.81 85 VAL A CA 1
ATOM 630 C C . VAL A 1 85 ? 65.232 -16.046 16.639 1.00 26.06 85 VAL A C 1
ATOM 631 O O . VAL A 1 85 ? 65.739 -16.955 17.306 1.00 33.14 85 VAL A O 1
ATOM 635 N N . GLY A 1 86 ? 65.976 -15.174 15.972 1.00 24.64 86 GLY A N 1
ATOM 636 C CA . GLY A 1 86 ? 67.418 -15.288 16.047 1.00 26.94 86 GLY A CA 1
ATOM 637 C C . GLY A 1 86 ? 68.075 -14.112 15.383 1.00 27.90 86 GLY A C 1
ATOM 638 O O . GLY A 1 86 ? 67.467 -13.421 14.557 1.00 27.30 86 GLY A O 1
ATOM 639 N N . LEU A 1 87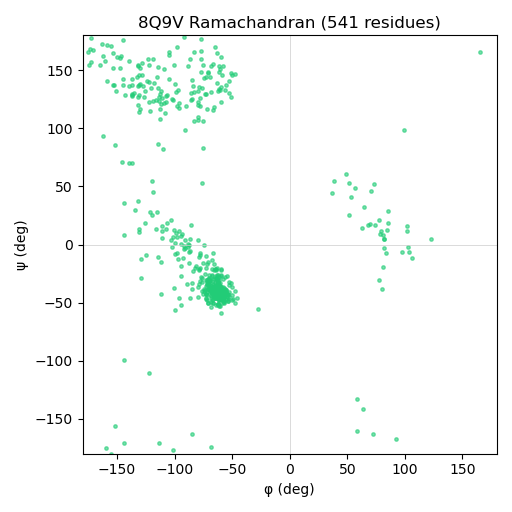 ? 69.313 -13.865 15.799 1.00 30.08 87 LEU A N 1
ATOM 640 C CA . LEU A 1 87 ? 70.152 -12.791 15.287 1.00 29.73 87 LEU A CA 1
ATOM 641 C C . LEU A 1 87 ? 71.492 -13.420 14.930 1.00 34.97 87 LEU A C 1
ATOM 642 O O . LEU A 1 87 ? 72.176 -13.958 15.815 1.00 36.34 87 LEU A O 1
ATOM 647 N N . PHE A 1 88 ? 71.852 -13.389 13.638 1.00 31.73 88 PHE A N 1
ATOM 648 C CA . PHE A 1 88 ? 73.038 -14.074 13.131 1.00 32.96 88 PHE A CA 1
ATOM 649 C C . PHE A 1 88 ? 74.064 -13.083 12.590 1.00 32.94 88 PHE A C 1
ATOM 650 O O . PHE A 1 88 ? 73.705 -12.061 11.996 1.00 33.89 88 PHE A O 1
ATOM 658 N N . ARG A 1 89 ? 75.344 -13.390 12.794 1.00 33.04 89 ARG A N 1
ATOM 659 C CA . ARG A 1 89 ? 76.397 -12.638 12.131 1.00 36.89 89 ARG A CA 1
ATOM 660 C C . ARG A 1 89 ? 76.511 -13.167 10.708 1.00 34.72 89 ARG A C 1
ATOM 661 O O . ARG A 1 89 ? 76.734 -14.362 10.498 1.00 32.86 89 ARG A O 1
ATOM 669 N N . THR A 1 90 ? 76.307 -12.287 9.736 1.00 34.00 90 THR A N 1
ATOM 670 C CA . THR A 1 90 ? 76.407 -12.650 8.330 1.00 33.02 90 THR A CA 1
ATOM 671 C C . THR A 1 90 ? 77.467 -11.740 7.699 1.00 35.71 90 THR A C 1
ATOM 672 O O . THR A 1 90 ? 78.648 -11.833 8.041 1.00 38.46 90 THR A O 1
ATOM 676 N N . HIS A 1 91 ? 77.073 -10.817 6.836 1.00 32.45 91 HIS A N 1
ATOM 677 C CA . HIS A 1 91 ? 78.051 -9.891 6.289 1.00 32.41 91 HIS A CA 1
ATOM 678 C C . HIS A 1 91 ? 77.323 -8.660 5.783 1.00 32.35 91 HIS A C 1
ATOM 679 O O . HIS A 1 91 ? 76.092 -8.606 5.760 1.00 31.54 91 HIS A O 1
ATOM 686 N N . ALA A 1 92 ? 78.120 -7.652 5.418 1.00 36.91 92 ALA A N 1
ATOM 687 C CA . ALA A 1 92 ? 77.585 -6.338 5.085 1.00 34.34 92 ALA A CA 1
ATOM 688 C C . ALA A 1 92 ? 76.684 -6.397 3.876 1.00 34.32 92 ALA A C 1
ATOM 689 O O . ALA A 1 92 ? 75.760 -5.585 3.757 1.00 32.81 92 ALA A O 1
ATOM 691 N N . PHE A 1 93 ? 76.938 -7.336 2.964 1.00 31.04 93 PHE A N 1
ATOM 692 C CA . PHE A 1 93 ? 76.142 -7.412 1.745 1.00 34.60 93 PHE A CA 1
ATOM 693 C C . PHE A 1 93 ? 74.929 -8.327 1.871 1.00 35.97 93 PHE A C 1
ATOM 694 O O . PHE A 1 93 ? 74.144 -8.399 0.927 1.00 37.25 93 PHE A O 1
ATOM 702 N N . ALA A 1 94 ? 74.744 -8.998 3.000 1.00 31.18 94 ALA A N 1
ATOM 703 C CA . ALA A 1 94 ? 73.531 -9.756 3.250 1.00 30.20 94 ALA A CA 1
ATOM 704 C C . ALA A 1 94 ? 72.376 -8.830 3.633 1.00 31.83 94 ALA A C 1
ATOM 705 O O . ALA A 1 94 ? 72.570 -7.633 3.907 1.00 30.12 94 ALA A O 1
ATOM 707 N N . PRO A 1 95 ? 71.145 -9.356 3.623 1.00 29.00 95 PRO A N 1
ATOM 708 C CA . PRO A 1 95 ? 70.008 -8.603 4.154 1.00 27.88 95 PRO A CA 1
ATOM 709 C C . PRO A 1 95 ? 70.146 -8.411 5.657 1.00 29.38 95 PRO A C 1
ATOM 710 O O . PRO A 1 95 ? 70.775 -9.219 6.356 1.00 29.85 95 PRO A O 1
ATOM 714 N N . ARG A 1 96 ? 69.485 -7.351 6.165 1.00 28.93 96 ARG A N 1
ATOM 715 C CA . ARG A 1 96 ? 69.399 -7.119 7.605 1.00 27.65 96 ARG A CA 1
ATOM 716 C C . ARG A 1 96 ? 68.265 -7.896 8.256 1.00 27.17 96 ARG A C 1
ATOM 717 O O . ARG A 1 96 ? 68.311 -8.135 9.467 1.00 30.94 96 ARG A O 1
ATOM 725 N N . VAL A 1 97 ? 67.244 -8.287 7.507 1.00 24.59 97 VAL A N 1
ATOM 726 C CA . VAL A 1 97 ? 66.098 -9.000 8.057 1.00 25.03 97 VAL A CA 1
ATOM 727 C C . VAL A 1 97 ? 65.634 -10.034 7.039 1.00 27.43 97 VAL A C 1
ATOM 728 O O . VAL A 1 97 ? 65.464 -9.710 5.851 1.00 28.30 97 VAL A O 1
ATOM 732 N N . LEU A 1 98 ? 65.482 -11.282 7.497 1.00 24.64 98 LEU A N 1
ATOM 733 C CA . LEU A 1 98 ? 64.857 -12.371 6.766 1.00 25.42 98 LEU A CA 1
ATOM 734 C C . LEU A 1 98 ? 63.551 -12.739 7.466 1.00 25.36 98 LEU A C 1
ATOM 735 O O . LEU A 1 98 ? 63.537 -12.942 8.684 1.00 24.48 98 LEU A O 1
ATOM 740 N N . LEU A 1 99 ? 62.460 -12.822 6.708 1.00 24.45 99 LEU A N 1
ATOM 741 C CA . LEU A 1 99 ? 61.158 -13.164 7.279 1.00 28.12 99 LEU A CA 1
ATOM 742 C C . LEU A 1 99 ? 60.509 -14.281 6.479 1.00 23.26 99 LEU A C 1
ATOM 743 O O . LEU A 1 99 ? 60.524 -14.258 5.252 1.00 25.82 99 LEU A O 1
ATOM 748 N N . ALA A 1 100 ? 59.896 -15.235 7.181 1.00 25.51 100 ALA A N 1
ATOM 749 C CA . ALA A 1 100 ? 59.008 -16.217 6.572 1.00 23.40 100 ALA A CA 1
ATOM 750 C C . ALA A 1 100 ? 57.742 -16.226 7.414 1.00 21.53 100 ALA A C 1
ATOM 751 O O . ALA A 1 100 ? 57.780 -16.611 8.576 1.00 21.42 100 ALA A O 1
ATOM 753 N N . ASN A 1 101 ? 56.627 -15.796 6.833 1.00 22.80 101 ASN A N 1
ATOM 754 C CA . ASN A 1 101 ? 55.393 -15.584 7.578 1.00 22.61 101 ASN A CA 1
ATOM 755 C C . ASN A 1 101 ? 54.276 -16.366 6.912 1.00 24.23 101 ASN A C 1
ATOM 756 O O . ASN A 1 101 ? 54.108 -16.278 5.683 1.00 23.92 101 ASN A O 1
ATOM 761 N N . GLY A 1 102 ? 53.509 -17.117 7.715 1.00 20.31 102 GLY A N 1
ATOM 762 C CA . GLY A 1 102 ? 52.251 -17.670 7.229 1.00 23.41 102 GLY A CA 1
ATOM 763 C C . GLY A 1 102 ? 52.352 -18.962 6.420 1.00 25.26 102 GLY A C 1
ATOM 764 O O . GLY A 1 102 ? 51.340 -19.422 5.880 1.00 23.32 102 GLY A O 1
ATOM 765 N N . ASN A 1 103 ? 53.539 -19.543 6.291 1.00 24.14 103 ASN A N 1
ATOM 766 C CA . ASN A 1 103 ? 53.759 -20.716 5.453 1.00 23.53 103 ASN A CA 1
ATOM 767 C C . ASN A 1 103 ? 53.440 -21.976 6.248 1.00 23.25 103 ASN A C 1
ATOM 768 O O . ASN A 1 103 ? 53.917 -22.142 7.386 1.00 23.89 103 ASN A O 1
ATOM 773 N N . VAL A 1 104 ? 52.641 -22.850 5.652 1.00 20.57 104 VAL A N 1
ATOM 774 C CA . VAL A 1 104 ? 52.240 -24.117 6.255 1.00 23.00 104 VAL A CA 1
ATOM 775 C C . VAL A 1 104 ? 52.264 -25.148 5.136 1.00 21.73 104 VAL A C 1
ATOM 776 O O . VAL A 1 104 ? 51.860 -24.851 4.009 1.00 21.66 104 VAL A O 1
ATOM 780 N N . ALA A 1 105 ? 52.801 -26.341 5.406 1.00 24.32 105 ALA A N 1
ATOM 781 C CA . ALA A 1 105 ? 52.810 -27.388 4.366 1.00 21.00 105 ALA A CA 1
ATOM 782 C C . ALA A 1 105 ? 51.398 -27.590 3.827 1.00 21.62 105 ALA A C 1
ATOM 783 O O . ALA A 1 105 ? 50.426 -27.588 4.590 1.00 23.75 105 ALA A O 1
ATOM 785 N N . GLY A 1 106 ? 51.290 -27.798 2.504 1.00 21.76 106 GLY A N 1
ATOM 786 C CA . GLY A 1 106 ? 50.031 -27.538 1.816 1.00 19.90 106 GLY A CA 1
ATOM 787 C C . GLY A 1 106 ? 48.901 -28.448 2.239 1.00 24.88 106 GLY A C 1
ATOM 788 O O . 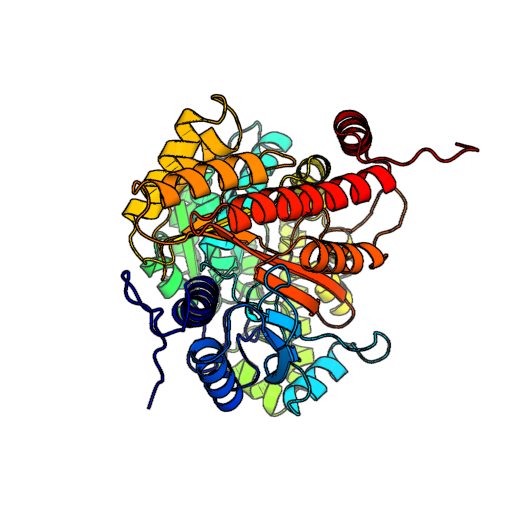GLY A 1 106 ? 47.742 -28.013 2.320 1.00 23.29 106 GLY A O 1
ATOM 789 N N . ARG A 1 107 ? 49.213 -29.723 2.530 1.00 22.74 107 ARG A N 1
ATOM 790 C CA . ARG A 1 107 ? 48.153 -30.651 2.903 1.00 22.60 107 ARG A CA 1
ATOM 791 C C . ARG A 1 107 ? 47.394 -30.180 4.154 1.00 24.71 107 ARG A C 1
ATOM 792 O O . ARG A 1 107 ? 46.220 -30.513 4.310 1.00 25.77 107 ARG A O 1
ATOM 800 N N . TRP A 1 108 ? 48.021 -29.388 5.037 1.00 22.35 108 TRP A N 1
ATOM 801 C CA . TRP A 1 108 ? 47.383 -28.933 6.269 1.00 22.20 108 TRP A CA 1
ATOM 802 C C . TRP A 1 108 ? 47.103 -27.442 6.255 1.00 25.46 108 TRP A C 1
ATOM 803 O O . TRP A 1 108 ? 46.866 -26.849 7.328 1.00 24.01 108 TRP A O 1
ATOM 814 N N . ALA A 1 109 ? 47.150 -26.812 5.065 1.00 23.35 109 ALA A N 1
ATOM 815 C CA . ALA A 1 109 ? 47.007 -25.368 4.948 1.00 23.15 109 ALA A CA 1
ATOM 816 C C . ALA A 1 109 ? 45.621 -24.977 4.451 1.00 25.86 109 ALA A C 1
ATOM 817 O O . ALA A 1 109 ? 45.449 -23.872 3.930 1.00 23.13 109 ALA A O 1
ATOM 819 N N . GLY A 1 110 ? 44.631 -25.860 4.601 1.00 26.78 110 GLY A N 1
ATOM 820 C CA . GLY A 1 110 ? 43.258 -25.485 4.310 1.00 25.95 110 GLY A CA 1
ATOM 821 C C . GLY A 1 110 ? 42.735 -24.376 5.221 1.00 26.89 110 GLY A C 1
ATOM 822 O O . GLY A 1 110 ? 43.285 -24.050 6.294 1.00 25.26 110 GLY A O 1
ATOM 823 N N . ASP A 1 111 ? 41.615 -23.799 4.786 1.00 26.82 111 ASP A N 1
ATOM 824 C CA . ASP A 1 111 ? 41.044 -22.633 5.462 1.00 29.08 111 ASP A CA 1
ATOM 825 C C . ASP A 1 111 ? 40.755 -22.929 6.937 1.00 28.18 111 ASP A C 1
ATOM 826 O O . ASP A 1 111 ? 41.111 -22.143 7.831 1.00 26.11 111 ASP A O 1
ATOM 831 N N . ALA A 1 112 ? 40.086 -24.055 7.213 1.00 27.17 112 ALA A N 1
ATOM 832 C CA . ALA A 1 112 ? 39.756 -24.380 8.594 1.00 31.21 112 ALA A CA 1
ATOM 833 C C . ALA A 1 112 ? 41.019 -24.602 9.431 1.00 30.40 112 ALA A C 1
ATOM 834 O O . ALA A 1 112 ? 41.136 -24.072 10.542 1.00 29.81 112 ALA A O 1
ATOM 836 N N . ASN A 1 113 ? 41.997 -25.346 8.922 1.00 28.54 113 ASN A N 1
ATOM 837 C CA . ASN A 1 113 ? 43.166 -25.563 9.779 1.00 25.35 113 ASN A CA 1
ATOM 838 C C . ASN A 1 113 ? 44.007 -24.294 9.940 1.00 27.31 113 ASN A C 1
ATOM 839 O O . ASN A 1 113 ? 44.586 -24.069 11.021 1.00 24.77 113 ASN A O 1
ATOM 844 N N . MET A 1 114 ? 44.084 -23.449 8.890 1.00 23.37 114 MET A N 1
ATOM 845 C CA . MET A 1 114 ? 44.789 -22.167 9.011 1.00 23.96 114 MET A CA 1
ATOM 846 C C . MET A 1 114 ? 44.182 -21.307 10.115 1.00 26.05 114 MET A C 1
ATOM 847 O O . MET A 1 114 ? 44.897 -20.684 10.910 1.00 21.93 114 MET A O 1
ATOM 852 N N . PHE A 1 115 ? 42.850 -21.274 10.177 1.00 28.87 115 PHE A N 1
ATOM 853 C CA . PHE A 1 115 ? 42.163 -20.532 11.226 1.00 28.11 115 PHE A CA 1
ATOM 854 C C . PHE A 1 115 ? 42.518 -21.071 12.625 1.00 29.87 115 PHE A C 1
ATOM 855 O O . PHE A 1 115 ? 42.842 -20.297 13.530 1.00 32.49 115 PHE A O 1
ATOM 863 N N . GLU A 1 116 ? 42.529 -22.396 12.800 1.00 29.54 116 GLU A N 1
ATOM 864 C CA . GLU A 1 116 ? 42.927 -23.016 14.071 1.00 30.57 116 GLU A CA 1
ATOM 865 C C . GLU A 1 116 ? 44.358 -22.690 14.459 1.00 29.30 116 GLU A C 1
ATOM 866 O O . GLU A 1 116 ? 44.648 -22.416 15.636 1.00 30.36 116 GLU A O 1
ATOM 872 N N . LEU A 1 117 ? 45.281 -22.775 13.494 1.00 30.96 117 LEU A N 1
ATOM 873 C CA . LEU A 1 117 ? 46.699 -22.534 13.775 1.00 27.70 117 LEU A CA 1
ATOM 874 C C . LEU A 1 117 ? 46.929 -21.088 14.168 1.00 25.78 117 LEU A C 1
ATOM 875 O O . LEU A 1 117 ? 47.714 -20.808 15.070 1.00 28.54 117 LEU A O 1
ATOM 880 N N . GLU A 1 118 ? 46.266 -20.154 13.488 1.00 25.97 118 GLU A N 1
ATOM 881 C CA . GLU A 1 118 ? 46.353 -18.752 13.870 1.00 30.13 118 GLU A CA 1
ATOM 882 C C . GLU A 1 118 ? 45.758 -18.526 15.266 1.00 27.90 118 GLU A C 1
ATOM 883 O O . GLU A 1 118 ? 46.373 -17.876 16.127 1.00 26.92 118 GLU A O 1
ATOM 889 N N . LYS A 1 119 ? 44.606 -19.135 15.543 1.00 29.97 119 LYS A N 1
ATOM 890 C CA . LYS A 1 119 ? 43.994 -18.991 16.876 1.00 32.22 119 LYS A CA 1
ATOM 891 C C . LYS A 1 119 ? 44.890 -19.539 18.001 1.00 31.26 119 LYS A C 1
ATOM 892 O O . LYS A 1 119 ? 44.861 -19.023 19.122 1.00 29.77 119 LYS A O 1
ATOM 898 N N . ARG A 1 120 ? 45.707 -20.561 17.731 1.00 30.32 120 ARG A N 1
ATOM 899 C CA . ARG A 1 120 ? 46.630 -21.061 18.745 1.00 30.11 120 ARG A CA 1
ATOM 900 C C . ARG A 1 120 ? 47.953 -20.324 18.763 1.00 30.84 120 ARG A C 1
ATOM 901 O O . ARG A 1 120 ? 48.843 -20.742 19.504 1.00 28.45 120 ARG A O 1
ATOM 909 N N . GLY A 1 121 ? 48.126 -19.260 17.966 1.00 27.97 121 GLY A N 1
ATOM 910 C CA . GLY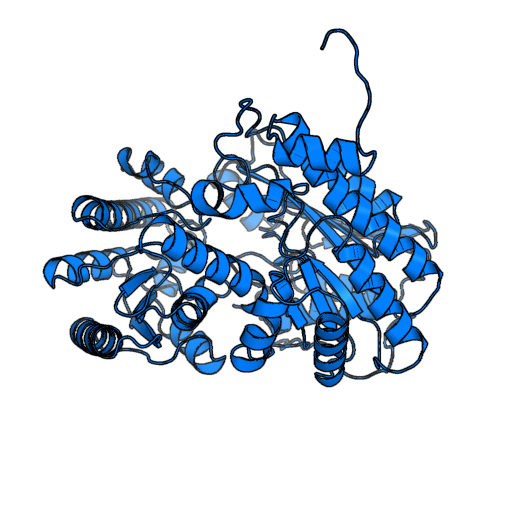 A 1 121 ? 49.385 -18.547 18.032 1.00 28.22 121 GLY A CA 1
ATOM 911 C C . GLY A 1 121 ? 50.546 -19.171 17.279 1.00 27.11 121 GLY A C 1
ATOM 912 O O . GLY A 1 121 ? 51.678 -18.708 17.420 1.00 29.27 121 GLY A O 1
ATOM 913 N N . LEU A 1 122 ? 50.301 -20.161 16.444 1.00 26.23 122 LEU A N 1
ATOM 914 C CA . LEU A 1 122 ? 51.361 -20.844 15.705 1.00 28.89 122 LEU A CA 1
ATOM 915 C C . LEU A 1 122 ? 51.709 -20.170 14.371 1.00 29.23 122 LEU A C 1
ATOM 916 O O . LEU A 1 122 ? 52.766 -20.459 13.796 1.00 27.45 122 LEU A O 1
ATOM 921 N N . THR A 1 123 ? 50.850 -19.286 13.860 1.00 26.96 123 THR A N 1
ATOM 922 C CA . THR A 1 123 ? 51.064 -18.663 12.562 1.00 26.12 123 THR A CA 1
ATOM 923 C C . THR A 1 123 ? 50.303 -17.347 12.582 1.00 29.61 123 THR A C 1
ATOM 924 O O . THR A 1 123 ? 49.589 -17.041 13.539 1.00 28.92 123 THR A O 1
ATOM 928 N N . ILE A 1 124 ? 50.533 -16.536 11.558 1.00 25.96 124 ILE A N 1
ATOM 929 C CA . ILE A 1 124 ? 49.779 -15.313 11.349 1.00 28.88 124 ILE A CA 1
ATOM 930 C C . ILE A 1 124 ? 49.353 -15.300 9.900 1.00 24.58 124 ILE A C 1
ATOM 931 O O . ILE A 1 124 ? 49.990 -15.916 9.054 1.00 25.44 124 ILE A O 1
ATOM 936 N N . LEU A 1 125 ? 48.270 -14.614 9.633 1.00 26.55 125 LEU A N 1
ATOM 937 C CA . LEU A 1 125 ? 47.914 -14.184 8.303 1.00 26.59 125 LEU A CA 1
ATOM 938 C C . LEU A 1 125 ? 48.856 -13.062 7.902 1.00 26.81 125 LEU A C 1
ATOM 939 O O . LEU A 1 125 ? 48.822 -11.990 8.512 1.00 22.99 125 LEU A O 1
ATOM 944 N N . PRO A 1 126 ? 49.673 -13.234 6.885 1.00 24.71 126 PRO A N 1
ATOM 945 C CA . PRO A 1 126 ? 50.714 -12.236 6.625 1.00 24.71 126 PRO A CA 1
ATOM 946 C C . PRO A 1 126 ? 50.350 -11.203 5.573 1.00 24.21 126 PRO A C 1
ATOM 947 O O . PRO A 1 126 ? 51.071 -10.204 5.437 1.00 22.47 126 PRO A O 1
ATOM 951 N N . GLY A 1 127 ? 49.266 -11.433 4.809 1.00 22.81 127 GLY A N 1
ATOM 952 C CA . GLY A 1 127 ? 49.057 -10.545 3.704 1.00 23.69 127 GLY A CA 1
ATOM 953 C C . GLY A 1 127 ? 50.295 -10.624 2.814 1.00 24.47 127 GLY A C 1
ATOM 954 O O . GLY A 1 127 ? 51.072 -11.600 2.835 1.00 26.28 127 GLY A O 1
ATOM 955 N N . MET A 1 128 ? 50.464 -9.601 1.987 1.00 24.11 128 MET A N 1
ATOM 956 C CA . MET A 1 128 ? 51.706 -9.434 1.239 1.00 26.94 128 MET A CA 1
ATOM 957 C C . MET A 1 128 ? 52.627 -8.418 1.907 1.00 29.20 128 MET A C 1
ATOM 958 O O . MET A 1 128 ? 53.746 -8.780 2.273 1.00 31.46 128 MET A O 1
ATOM 963 N N . THR A 1 129 ? 52.166 -7.181 2.145 1.00 26.25 129 THR A N 1
ATOM 964 C CA . THR A 1 129 ? 53.038 -6.153 2.704 1.00 25.56 129 THR A CA 1
ATOM 965 C C . THR A 1 129 ? 52.811 -5.898 4.197 1.00 26.47 129 THR A C 1
ATOM 966 O O . THR A 1 129 ? 53.530 -5.081 4.797 1.00 26.96 129 THR A O 1
ATOM 970 N N . ALA A 1 130 ? 51.843 -6.575 4.807 1.00 24.73 130 ALA A N 1
ATOM 971 C CA . ALA A 1 130 ? 51.547 -6.339 6.211 1.00 25.38 130 ALA A CA 1
ATOM 972 C C . ALA A 1 130 ? 52.671 -6.832 7.101 1.00 26.13 130 ALA A C 1
ATOM 973 O O . ALA A 1 130 ? 53.197 -6.073 7.928 1.00 27.58 130 ALA A O 1
ATOM 975 N N . ALA A 1 131 ? 53.063 -8.111 6.953 1.00 27.80 131 ALA A N 1
ATOM 976 C CA . ALA A 1 131 ? 54.025 -8.736 7.871 1.00 26.97 131 ALA A CA 1
ATOM 977 C C . ALA A 1 131 ? 55.472 -8.550 7.454 1.00 28.92 131 ALA A C 1
ATOM 978 O O . ALA A 1 131 ? 56.377 -8.977 8.196 1.00 28.04 131 ALA A O 1
ATOM 980 N N . CYS A 1 132 ? 55.759 -7.909 6.324 1.00 25.76 132 CYS A N 1
ATOM 981 C CA . CYS A 1 132 ? 57.161 -7.599 6.092 1.00 28.73 132 CYS A CA 1
ATOM 982 C C . CYS A 1 132 ? 57.355 -6.113 5.832 1.00 27.22 132 CYS A C 1
ATOM 983 O O . CYS A 1 132 ? 58.384 -5.718 5.278 1.00 27.49 132 CYS A O 1
ATOM 986 N N . TRP A 1 133 ? 56.378 -5.284 6.215 1.00 27.93 133 TRP A N 1
ATOM 987 C CA . TRP A 1 133 ? 56.609 -3.848 6.518 1.00 28.51 133 TRP A CA 1
ATOM 988 C C . TRP A 1 133 ? 56.848 -3.014 5.252 1.00 28.65 133 TRP A C 1
ATOM 989 O O . TRP A 1 133 ? 57.831 -2.260 5.144 1.00 27.33 133 TRP A O 1
ATOM 1000 N N . GLN A 1 134 ? 55.920 -3.148 4.300 1.00 27.15 134 GLN A N 1
ATOM 1001 C CA . GLN A 1 134 ? 56.019 -2.536 2.976 1.00 27.38 134 GLN A CA 1
ATOM 1002 C C . GLN A 1 134 ? 54.721 -1.798 2.626 1.00 27.17 134 GLN A C 1
ATOM 1003 O O . GLN A 1 134 ? 54.514 -1.447 1.462 1.00 29.21 134 GLN A O 1
ATOM 1009 N N . TYR A 1 135 ? 53.843 -1.574 3.593 1.00 26.38 135 TYR A N 1
ATOM 1010 C CA . TYR A 1 135 ? 52.532 -0.977 3.364 1.00 26.55 135 TYR A CA 1
ATOM 1011 C C . TYR A 1 135 ? 52.618 0.546 3.367 1.00 30.13 135 TYR A C 1
ATOM 1012 O O . TYR A 1 135 ? 53.335 1.138 4.186 1.00 30.09 135 TYR A O 1
ATOM 1021 N N . ILE A 1 136 ? 51.859 1.188 2.474 1.00 27.33 136 ILE A N 1
ATOM 1022 C CA . ILE A 1 136 ? 51.905 2.646 2.416 1.00 28.60 136 ILE A CA 1
ATOM 1023 C C . ILE A 1 136 ? 50.463 3.130 2.408 1.00 30.18 136 ILE A C 1
ATOM 1024 O O . ILE A 1 136 ? 50.130 4.102 1.729 1.00 31.12 136 ILE A O 1
ATOM 1029 N N . GLY A 1 137 ? 49.595 2.465 3.168 1.00 27.53 137 GLY A N 1
ATOM 1030 C CA . GLY A 1 137 ? 48.216 2.914 3.189 1.00 30.92 137 GLY A CA 1
ATOM 1031 C C . GLY A 1 137 ? 47.547 2.576 1.876 1.00 31.71 137 GLY A C 1
ATOM 1032 O O . GLY A 1 137 ? 48.066 1.793 1.094 1.00 28.75 137 GLY A O 1
ATOM 1033 N N . SER A 1 138 ? 46.393 3.234 1.621 1.00 30.36 138 SER A N 1
ATOM 1034 C CA . SER A 1 138 ? 45.575 2.930 0.438 1.00 29.34 138 SER A CA 1
ATOM 1035 C C . SER A 1 138 ? 46.277 3.279 -0.887 1.00 30.60 138 SER A C 1
ATOM 1036 O O . SER A 1 138 ? 45.842 2.822 -1.945 1.00 27.60 138 SER A O 1
ATOM 1039 N N . GLN A 1 139 ? 47.326 4.096 -0.855 1.00 29.84 139 GLN A N 1
ATOM 1040 C CA . GLN A 1 139 ? 48.060 4.398 -2.065 1.00 27.17 139 GLN A CA 1
ATOM 1041 C C . GLN A 1 139 ? 48.685 3.148 -2.701 1.00 26.31 139 GLN A C 1
ATOM 1042 O O . GLN A 1 139 ? 48.903 3.1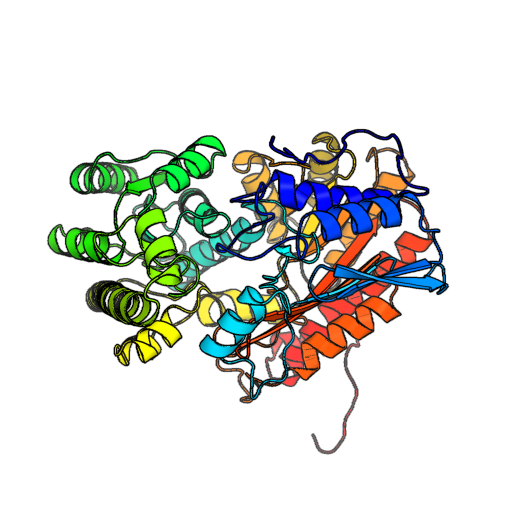23 -3.919 1.00 27.36 139 GLN A O 1
ATOM 1048 N N . GLY A 1 140 ? 49.016 2.117 -1.915 1.00 28.39 140 GLY A N 1
ATOM 1049 C CA . GLY A 1 140 ? 49.813 1.024 -2.473 1.00 27.32 140 GLY A CA 1
ATOM 1050 C C . GLY A 1 140 ? 49.125 0.320 -3.629 1.00 26.43 140 GLY A C 1
ATOM 1051 O O . GLY A 1 140 ? 49.784 -0.142 -4.572 1.00 25.35 140 GLY A O 1
ATOM 1052 N N . ILE A 1 141 ? 47.796 0.237 -3.572 1.00 22.89 141 ILE A N 1
ATOM 1053 C CA . ILE A 1 141 ? 47.017 -0.428 -4.600 1.00 27.25 141 ILE A CA 1
ATOM 1054 C C . ILE A 1 141 ? 46.362 0.533 -5.629 1.00 28.79 141 ILE A C 1
ATOM 1055 O O . ILE A 1 141 ? 45.816 0.057 -6.649 1.00 25.94 141 ILE A O 1
ATOM 1060 N N . VAL A 1 142 ? 46.407 1.854 -5.412 1.00 26.89 142 VAL A N 1
ATOM 1061 C CA . VAL A 1 142 ? 45.498 2.697 -6.192 1.00 28.35 142 VAL A CA 1
ATOM 1062 C C . VAL A 1 142 ? 45.939 2.801 -7.671 1.00 26.13 142 VAL A C 1
ATOM 1063 O O . VAL A 1 142 ? 45.091 2.907 -8.558 1.00 27.59 142 VAL A O 1
ATOM 1067 N N . GLN A 1 143 ? 47.242 2.730 -7.975 1.00 26.51 143 GLN A N 1
ATOM 1068 C CA . GLN A 1 143 ? 47.643 2.771 -9.376 1.00 25.62 143 GLN A CA 1
ATOM 1069 C C . GLN A 1 143 ? 47.144 1.537 -10.124 1.00 27.78 143 GLN A C 1
ATOM 1070 O O . GLN A 1 143 ? 46.684 1.634 -11.274 1.00 28.89 143 GLN A O 1
ATOM 1076 N N . GLY A 1 144 ? 47.222 0.367 -9.502 1.00 26.20 144 GLY A N 1
ATOM 1077 C CA . GLY A 1 144 ? 46.740 -0.820 -10.175 1.00 26.05 144 GLY A CA 1
ATOM 1078 C C . GLY A 1 144 ? 45.237 -0.819 -10.343 1.00 26.06 144 GLY A C 1
ATOM 1079 O O . GLY A 1 144 ? 44.722 -1.290 -11.361 1.00 27.49 144 GLY A O 1
ATOM 1080 N N . THR A 1 145 ? 44.505 -0.312 -9.346 1.00 28.77 145 THR A N 1
ATOM 1081 C CA . THR A 1 145 ? 43.042 -0.197 -9.490 1.00 26.46 145 THR A CA 1
ATOM 1082 C C . THR A 1 145 ? 42.670 0.826 -10.569 1.00 25.43 145 THR A C 1
ATOM 1083 O O . THR A 1 145 ? 41.774 0.593 -11.385 1.00 25.43 145 THR A O 1
ATOM 1087 N N . TYR A 1 146 ? 43.394 1.944 -10.607 1.00 28.15 146 TYR A N 1
ATOM 1088 C CA . TYR A 1 146 ? 43.219 2.954 -11.645 1.00 27.98 146 TYR A CA 1
ATOM 1089 C C . TYR A 1 146 ? 43.542 2.391 -13.022 1.00 27.13 146 TYR A C 1
ATOM 1090 O O . TYR A 1 146 ? 42.733 2.486 -13.951 1.00 29.89 146 TYR A O 1
ATOM 1099 N N . GLN A 1 147 ? 44.709 1.762 -13.155 1.00 27.69 147 GLN A N 1
ATOM 1100 C CA . GLN A 1 147 ? 45.095 1.144 -14.417 1.00 28.07 147 GLN A CA 1
ATOM 1101 C C . GLN A 1 147 ? 44.046 0.139 -14.889 1.00 29.51 147 GLN A C 1
ATOM 1102 O O . GLN A 1 147 ? 43.740 0.067 -16.082 1.00 29.54 147 GLN A O 1
ATOM 1108 N N . SER A 1 148 ? 43.467 -0.631 -13.969 1.00 24.57 148 SER A N 1
ATOM 1109 C CA . SER A 1 148 ? 42.448 -1.591 -14.364 1.00 25.61 148 SER A CA 1
ATOM 1110 C C . SER A 1 148 ? 41.238 -0.884 -14.960 1.00 28.38 148 SER A C 1
ATOM 1111 O O . SER A 1 148 ? 40.697 -1.341 -15.981 1.00 27.84 148 SER A O 1
ATOM 1114 N N . PHE A 1 149 ? 40.788 0.229 -14.338 1.00 26.91 149 PHE A N 1
ATOM 1115 C CA . PHE A 1 149 ? 39.613 0.939 -14.868 1.00 27.45 149 PHE A CA 1
ATOM 1116 C C . PHE A 1 149 ? 39.917 1.584 -16.226 1.00 27.64 149 PHE A C 1
ATOM 1117 O O . PHE A 1 149 ? 39.088 1.526 -17.148 1.00 26.56 149 PHE A O 1
ATOM 1125 N N . VAL A 1 150 ? 41.102 2.197 -16.366 1.00 26.64 150 VAL A N 1
ATOM 1126 C CA . VAL A 1 150 ? 41.520 2.778 -17.647 1.00 28.35 150 VAL A CA 1
ATOM 1127 C C . VAL A 1 150 ? 41.579 1.717 -18.741 1.00 27.46 150 VAL A C 1
ATOM 1128 O O . VAL A 1 150 ? 41.177 1.955 -19.884 1.00 28.56 150 VAL A O 1
ATOM 1132 N N . SER A 1 151 ? 42.099 0.537 -18.420 1.00 27.79 151 SER A N 1
ATOM 1133 C CA . SER A 1 151 ? 42.191 -0.512 -19.428 1.00 26.60 151 SER A CA 1
ATOM 1134 C C . SER A 1 151 ? 40.821 -1.060 -19.757 1.00 24.52 151 SER A C 1
ATOM 1135 O O . SER A 1 151 ? 40.536 -1.356 -20.925 1.00 27.50 151 SER A O 1
ATOM 1138 N N . ALA A 1 152 ? 39.956 -1.207 -18.753 1.00 23.89 152 ALA A N 1
ATOM 1139 C CA . ALA A 1 152 ? 38.563 -1.528 -19.057 1.00 25.98 152 ALA A CA 1
ATOM 1140 C C . ALA A 1 152 ? 37.963 -0.486 -20.007 1.00 25.60 152 ALA A C 1
ATOM 1141 O O . ALA A 1 152 ? 37.239 -0.824 -20.947 1.00 26.57 152 ALA A O 1
ATOM 1143 N N . ALA A 1 153 ? 38.227 0.792 -19.755 1.00 27.23 153 ALA A N 1
ATOM 1144 C CA . ALA A 1 153 ? 37.644 1.827 -20.600 1.00 28.48 153 ALA A CA 1
ATOM 1145 C C . ALA A 1 153 ? 38.181 1.725 -22.020 1.00 29.40 153 ALA A C 1
ATOM 1146 O O . ALA A 1 153 ? 37.445 1.945 -22.982 1.00 29.38 153 ALA A O 1
ATOM 1148 N N . GLU A 1 154 ? 39.475 1.404 -22.167 1.00 27.84 154 GLU A N 1
ATOM 1149 C CA . GLU A 1 154 ? 40.069 1.318 -23.499 1.00 30.75 154 GLU A CA 1
ATOM 1150 C C . GLU A 1 154 ? 39.512 0.115 -24.271 1.00 32.67 154 GLU A C 1
ATOM 1151 O O . GLU A 1 154 ? 39.205 0.226 -25.466 1.00 33.35 154 GLU A O 1
ATOM 1157 N N . GLN A 1 155 ? 39.344 -1.029 -23.588 1.00 27.15 155 GLN A N 1
ATOM 1158 C CA . GLN A 1 155 ? 38.926 -2.273 -24.220 1.00 28.88 155 GLN A CA 1
ATOM 1159 C C . GLN A 1 155 ? 37.430 -2.318 -24.493 1.00 29.64 155 GLN A C 1
ATOM 1160 O O . GLN A 1 155 ? 37.030 -2.916 -25.491 1.00 30.12 155 GLN A O 1
ATOM 1166 N N . TYR A 1 156 ? 36.577 -1.727 -23.640 1.00 26.83 156 TYR A N 1
ATOM 1167 C CA . TYR A 1 156 ? 35.144 -1.957 -23.797 1.00 27.53 156 TYR A CA 1
ATOM 1168 C C . TYR A 1 156 ? 34.314 -0.693 -23.941 1.00 28.24 156 TYR A C 1
ATOM 1169 O O . TYR A 1 156 ? 33.122 -0.798 -24.255 1.00 33.11 156 TYR A O 1
ATOM 1178 N N . PHE A 1 157 ? 34.885 0.491 -23.730 1.00 29.59 157 PHE A N 1
ATOM 1179 C CA . PHE A 1 157 ? 34.076 1.702 -23.680 1.00 31.41 157 PHE A CA 1
ATOM 1180 C C . PHE A 1 157 ? 34.692 2.826 -24.502 1.00 32.12 157 PHE A C 1
ATOM 1181 O O . PHE A 1 157 ? 34.554 4.015 -24.163 1.00 33.15 157 PHE A O 1
ATOM 1189 N N . GLY A 1 158 ? 35.418 2.479 -25.549 1.00 30.48 158 GLY A N 1
ATOM 1190 C CA . GLY A 1 158 ? 35.900 3.508 -26.451 1.00 33.39 158 GLY A CA 1
ATOM 1191 C C . GLY A 1 158 ? 36.934 4.427 -25.862 1.00 31.69 158 GLY A C 1
ATOM 1192 O O . GLY A 1 158 ? 37.172 5.495 -26.422 1.00 33.69 158 GLY A O 1
ATOM 1193 N N . GLY A 1 159 ? 37.562 4.045 -24.749 1.00 32.28 159 GLY A N 1
ATOM 1194 C CA . GLY A 1 159 ? 38.623 4.840 -24.158 1.00 29.09 159 GLY A CA 1
ATOM 1195 C C . GLY A 1 159 ? 38.161 5.942 -23.225 1.00 30.90 159 GLY A C 1
ATOM 1196 O O . GLY A 1 159 ? 38.920 6.894 -22.983 1.00 30.12 159 GLY A O 1
ATOM 1197 N N . SER A 1 160 ? 36.933 5.877 -22.718 1.00 29.48 160 SER A N 1
ATOM 1198 C CA . SER A 1 160 ? 36.463 6.922 -21.827 1.00 31.57 160 SER A CA 1
ATOM 1199 C C . SER A 1 160 ? 35.417 6.387 -20.866 1.00 33.30 160 SER A C 1
ATOM 1200 O O . SER A 1 160 ? 34.502 5.657 -21.275 1.00 32.49 160 SER A O 1
ATOM 1203 N N . LEU A 1 161 ? 35.522 6.791 -19.595 1.00 30.55 161 LEU A N 1
ATOM 1204 C CA . LEU A 1 161 ? 34.466 6.458 -18.652 1.00 32.87 161 LEU A CA 1
ATOM 1205 C C . LEU A 1 161 ? 33.530 7.646 -18.338 1.00 33.39 161 LEU A C 1
ATOM 1206 O O . LEU A 1 161 ? 32.598 7.497 -17.534 1.00 32.87 161 LEU A O 1
ATOM 1211 N N . ALA A 1 162 ? 33.720 8.796 -18.990 1.00 34.16 162 ALA A N 1
ATOM 1212 C CA . ALA A 1 162 ? 32.790 9.910 -18.835 1.00 32.18 162 ALA A CA 1
ATOM 1213 C C . ALA A 1 162 ? 31.362 9.438 -19.066 1.00 32.86 162 ALA A C 1
ATOM 1214 O O . ALA A 1 162 ? 31.046 8.851 -20.103 1.00 33.99 162 ALA A O 1
ATOM 1216 N N . GLY A 1 163 ? 30.483 9.716 -18.111 1.00 31.61 163 GLY A N 1
ATOM 1217 C CA . GLY A 1 163 ? 29.102 9.288 -18.252 1.00 28.26 163 GLY A CA 1
ATOM 1218 C C . GLY A 1 163 ? 28.854 7.849 -17.856 1.00 31.96 163 GLY A C 1
ATOM 1219 O O . GLY A 1 163 ? 27.690 7.410 -17.864 1.00 33.75 163 GLY A O 1
ATOM 1220 N N . ARG A 1 164 ? 29.902 7.105 -17.487 1.00 31.20 164 ARG A N 1
ATOM 1221 C CA . ARG A 1 164 ? 29.788 5.693 -17.117 1.00 36.10 164 ARG A CA 1
ATOM 1222 C C . ARG A 1 164 ? 29.799 5.497 -15.599 1.00 30.33 164 ARG A C 1
ATOM 1223 O O . ARG A 1 164 ? 30.356 6.297 -14.850 1.00 32.49 164 ARG A O 1
ATOM 1231 N N . ILE A 1 165 ? 29.198 4.399 -15.165 1.00 29.59 165 ILE A N 1
ATOM 1232 C CA . ILE A 1 165 ? 28.994 4.086 -13.765 1.00 30.79 165 ILE A CA 1
ATOM 1233 C C . ILE A 1 165 ? 29.785 2.814 -13.439 1.00 31.99 165 ILE A C 1
ATOM 1234 O O . ILE A 1 165 ? 29.637 1.785 -14.124 1.00 29.77 165 ILE A O 1
ATOM 1239 N N . ILE A 1 166 ? 30.656 2.906 -12.441 1.00 27.37 166 ILE A N 1
ATOM 1240 C CA . ILE A 1 166 ? 31.285 1.757 -11.788 1.00 25.95 166 ILE A CA 1
ATOM 1241 C C . ILE A 1 166 ? 30.579 1.515 -10.458 1.00 28.33 166 ILE A C 1
ATOM 1242 O O . ILE A 1 166 ? 30.480 2.433 -9.627 1.00 26.31 166 ILE A O 1
ATOM 1247 N N . LEU A 1 167 ? 30.091 0.294 -10.256 1.00 27.79 167 LEU A N 1
ATOM 1248 C CA . LEU A 1 167 ? 29.588 -0.185 -8.972 1.00 25.19 167 LEU A CA 1
ATOM 1249 C C . LEU A 1 167 ? 30.570 -1.168 -8.336 1.00 27.44 167 LEU A C 1
ATOM 1250 O O . LEU A 1 167 ? 30.953 -2.158 -8.969 1.00 28.89 167 LEU A O 1
ATOM 1255 N N . THR A 1 168 ? 30.942 -0.947 -7.080 1.00 26.96 168 THR A N 1
ATOM 1256 C CA . THR A 1 168 ? 31.761 -1.924 -6.378 1.00 26.49 168 THR A CA 1
ATOM 1257 C C . THR A 1 168 ? 31.381 -1.974 -4.894 1.00 30.94 168 THR A C 1
ATOM 1258 O O . THR A 1 168 ? 30.487 -1.262 -4.434 1.00 26.87 168 THR A O 1
ATOM 1262 N N . ALA A 1 169 ? 32.007 -2.900 -4.149 1.00 31.66 169 ALA A N 1
ATOM 1263 C CA . ALA A 1 169 ? 31.820 -3.019 -2.707 1.00 28.12 169 ALA A CA 1
ATOM 1264 C C . ALA A 1 169 ? 33.187 -3.112 -2.032 1.00 29.14 169 ALA A C 1
ATOM 1265 O O . ALA A 1 169 ? 34.182 -3.498 -2.659 1.00 28.16 169 ALA A O 1
ATOM 1267 N N . GLY A 1 170 ? 33.257 -2.707 -0.761 1.00 27.35 170 GLY A N 1
ATOM 1268 C CA . GLY A 1 170 ? 34.513 -2.877 -0.064 1.00 26.47 170 GLY A CA 1
ATOM 1269 C C . GLY A 1 170 ? 35.364 -1.633 0.002 1.00 27.21 170 GLY A C 1
ATOM 1270 O O . GLY A 1 170 ? 36.091 -1.299 -0.937 1.00 24.93 170 GLY A O 1
ATOM 1271 N N . ALA A 1 171 ? 35.279 -0.949 1.145 1.00 29.04 171 ALA A N 1
ATOM 1272 C CA . ALA A 1 171 ? 35.956 0.308 1.381 1.00 29.84 171 ALA A CA 1
ATOM 1273 C C . ALA A 1 171 ? 36.917 0.130 2.565 1.00 30.56 171 ALA A C 1
ATOM 1274 O O . ALA A 1 171 ? 36.969 0.953 3.487 1.00 31.22 171 ALA A O 1
ATOM 1276 N N . GLY A 1 172 ? 37.661 -0.965 2.574 1.00 29.35 172 GLY A N 1
ATOM 1277 C CA . GLY A 1 172 ? 38.642 -1.228 3.606 1.00 23.97 172 GLY A CA 1
ATOM 1278 C C . GLY A 1 172 ? 39.960 -0.563 3.286 1.00 28.52 172 GLY A C 1
ATOM 1279 O O . GLY A 1 172 ? 40.044 0.369 2.472 1.00 27.97 172 GLY A O 1
ATOM 1280 N N . GLY A 1 173 ? 41.009 -1.022 3.960 1.00 25.45 173 GLY A N 1
ATOM 1281 C CA . GLY A 1 173 ? 42.316 -0.426 3.714 1.00 26.97 173 GLY A CA 1
ATOM 1282 C C . GLY A 1 173 ? 42.708 -0.487 2.242 1.00 31.52 173 GLY A C 1
ATOM 1283 O O . GLY A 1 173 ? 43.248 0.474 1.683 1.00 32.95 173 GLY A O 1
ATOM 1284 N N . MET A 1 174 ? 42.426 -1.611 1.583 1.00 29.53 174 MET A N 1
ATOM 1285 C CA . MET A 1 174 ? 42.748 -1.719 0.172 1.00 27.64 174 MET A CA 1
ATOM 1286 C C . MET A 1 174 ? 41.560 -1.402 -0.731 1.00 29.39 174 MET A C 1
ATOM 1287 O O . MET A 1 174 ? 41.711 -0.612 -1.667 1.00 26.89 174 MET A O 1
ATOM 1292 N N . GLY A 1 175 ? 40.369 -1.948 -0.450 1.00 28.59 175 GLY A N 1
ATOM 1293 C CA . GLY A 1 175 ? 39.214 -1.587 -1.262 1.00 27.18 175 GLY A CA 1
ATOM 1294 C C . GLY A 1 175 ? 38.900 -0.098 -1.239 1.00 30.69 175 GLY A C 1
ATOM 1295 O O . GLY A 1 175 ? 38.228 0.401 -2.139 1.00 28.57 175 GLY A O 1
ATOM 1296 N N . GLY A 1 176 ? 39.374 0.623 -0.222 1.00 30.53 176 GLY A N 1
ATOM 1297 C CA . GLY A 1 176 ? 39.139 2.046 -0.142 1.00 27.67 176 GLY A CA 1
ATOM 1298 C C . GLY A 1 176 ? 39.701 2.818 -1.322 1.00 33.51 176 GLY A C 1
ATOM 1299 O O . GLY A 1 176 ? 39.221 3.925 -1.605 1.00 32.06 176 GLY A O 1
ATOM 1300 N N . ALA A 1 177 ? 40.694 2.259 -2.036 1.00 28.27 177 ALA A N 1
ATOM 1301 C CA . ALA A 1 177 ? 41.197 2.967 -3.204 1.00 27.28 177 ALA A CA 1
ATOM 1302 C C . ALA A 1 177 ? 40.249 2.887 -4.413 1.00 27.65 177 ALA A C 1
ATOM 1303 O O . ALA A 1 177 ? 40.371 3.711 -5.325 1.00 29.22 177 ALA A O 1
ATOM 1305 N N . GLN A 1 178 ? 39.280 1.973 -4.438 1.00 23.78 178 GLN A N 1
ATOM 1306 C CA . GLN A 1 178 ? 38.399 1.904 -5.606 1.00 29.00 178 GLN A CA 1
ATOM 1307 C C . GLN A 1 178 ? 37.690 3.227 -5.892 1.00 29.34 178 GLN A C 1
ATOM 1308 O O . GLN A 1 178 ? 37.716 3.675 -7.054 1.00 28.28 178 GLN A O 1
ATOM 1314 N N . PRO A 1 179 ? 37.026 3.882 -4.918 1.00 31.08 179 PRO A N 1
ATOM 1315 C CA . PRO A 1 179 ? 36.301 5.131 -5.243 1.00 29.93 179 PRO A CA 1
ATOM 1316 C C . PRO A 1 179 ? 37.189 6.195 -5.877 1.00 26.55 179 PRO A C 1
ATOM 1317 O O . PRO A 1 179 ? 36.773 6.827 -6.849 1.00 27.94 179 PRO A O 1
ATOM 1321 N N . LEU A 1 180 ? 38.417 6.358 -5.397 1.00 27.64 180 LEU A N 1
ATOM 1322 C CA . LEU A 1 180 ? 39.339 7.335 -5.967 1.00 27.54 180 LEU A CA 1
ATOM 1323 C C . LEU A 1 180 ? 39.834 6.887 -7.335 1.00 30.51 180 LEU A C 1
ATOM 1324 O O . LEU A 1 180 ? 39.827 7.671 -8.291 1.00 32.32 180 LEU A O 1
ATOM 1329 N N . ALA A 1 181 ? 40.265 5.625 -7.458 1.00 27.30 181 ALA A N 1
ATOM 1330 C CA . ALA A 1 181 ? 40.627 5.095 -8.771 1.00 28.61 181 ALA A CA 1
ATOM 1331 C C . ALA A 1 181 ? 39.530 5.367 -9.806 1.00 27.00 181 ALA A C 1
ATOM 1332 O O . ALA A 1 181 ? 39.812 5.785 -10.932 1.00 25.77 181 ALA A O 1
ATOM 1334 N N . GLY A 1 182 ? 38.274 5.080 -9.452 1.00 27.29 182 GLY A N 1
ATOM 1335 C CA . GLY A 1 182 ? 37.189 5.247 -10.393 1.00 25.98 182 GLY A CA 1
ATOM 1336 C C . GLY A 1 182 ? 36.957 6.703 -10.751 1.00 30.14 182 GLY A C 1
ATOM 1337 O O . GLY A 1 182 ? 36.740 7.038 -11.930 1.00 30.78 182 GLY A O 1
ATOM 1338 N N . LYS A 1 183 ? 37.042 7.592 -9.751 1.00 29.47 183 LYS A N 1
ATOM 1339 C CA . LYS A 1 183 ? 36.928 9.033 -10.003 1.00 28.97 183 LYS A CA 1
ATOM 1340 C C . LYS A 1 183 ? 38.045 9.514 -10.910 1.00 27.85 183 LYS A C 1
ATOM 1341 O O . LYS A 1 183 ? 37.797 10.131 -11.954 1.00 32.32 183 LYS A O 1
ATOM 1347 N N . MET A 1 184 ? 39.287 9.187 -10.573 1.00 27.53 184 MET A N 1
ATOM 1348 C CA . MET A 1 184 ? 40.394 9.598 -11.441 1.00 30.83 184 MET A CA 1
ATOM 1349 C C . MET A 1 184 ? 40.191 9.169 -12.903 1.00 33.25 184 MET A C 1
ATOM 1350 O O . MET A 1 184 ? 40.648 9.849 -13.823 1.00 32.66 184 MET A O 1
ATOM 1355 N N . ALA A 1 185 ? 39.539 8.028 -13.137 1.00 34.47 185 ALA A N 1
ATOM 1356 C CA . ALA A 1 185 ? 39.384 7.497 -14.481 1.00 33.02 185 ALA A CA 1
ATOM 1357 C C . ALA A 1 185 ? 38.145 8.055 -15.174 1.00 32.42 185 ALA A C 1
ATOM 1358 O O . ALA A 1 185 ? 37.896 7.709 -16.335 1.00 34.99 185 ALA A O 1
ATOM 1360 N N . GLY A 1 186 ? 37.375 8.921 -14.505 1.00 32.12 186 GLY A N 1
ATOM 1361 C CA . GLY A 1 186 ? 36.296 9.655 -15.134 1.00 27.52 186 GLY A CA 1
ATOM 1362 C C . GLY A 1 186 ? 34.916 9.122 -14.839 1.00 30.06 186 GLY A C 1
ATOM 1363 O O . GLY A 1 186 ? 33.927 9.713 -15.299 1.00 30.54 186 GLY A O 1
ATOM 1364 N N . ALA A 1 187 ? 34.814 8.030 -14.086 1.00 27.74 187 ALA A N 1
ATOM 1365 C CA . ALA A 1 187 ? 33.545 7.362 -13.869 1.00 27.54 187 ALA A CA 1
ATOM 1366 C C . ALA A 1 187 ? 32.810 7.945 -12.670 1.00 31.68 187 ALA A C 1
ATOM 1367 O O . ALA A 1 187 ? 33.418 8.462 -11.724 1.00 28.64 187 ALA A O 1
ATOM 1369 N N . ALA A 1 188 ? 31.487 7.814 -12.709 1.00 30.29 188 ALA A N 1
ATOM 1370 C CA . ALA A 1 188 ? 30.659 7.970 -11.524 1.00 30.46 188 ALA A CA 1
ATOM 1371 C C . ALA A 1 188 ? 30.756 6.669 -10.739 1.00 31.54 188 ALA A C 1
ATOM 1372 O O . ALA A 1 188 ? 30.174 5.661 -11.144 1.00 30.11 188 ALA A O 1
ATOM 1374 N N . THR A 1 189 ? 31.471 6.685 -9.607 1.00 31.62 189 THR A N 1
ATOM 1375 C CA . THR A 1 189 ? 31.854 5.479 -8.892 1.00 25.39 189 THR A CA 1
ATOM 1376 C C . THR A 1 189 ? 31.086 5.325 -7.576 1.00 28.82 189 THR A C 1
ATOM 1377 O O . THR A 1 189 ? 31.196 6.167 -6.693 1.00 28.26 189 THR A O 1
ATOM 1381 N N . LEU A 1 190 ? 30.365 4.215 -7.423 1.00 25.25 190 LEU A N 1
ATOM 1382 C CA . LEU A 1 190 ? 29.542 3.935 -6.254 1.00 25.90 190 LEU A CA 1
ATOM 1383 C C . LEU A 1 190 ? 30.137 2.750 -5.473 1.00 29.69 190 LEU A C 1
ATOM 1384 O O . LEU A 1 190 ? 30.211 1.635 -5.996 1.00 27.02 190 LEU A O 1
ATOM 1389 N N . VAL A 1 191 ? 30.566 2.976 -4.229 1.00 26.14 191 VAL A N 1
ATOM 1390 C CA . VAL A 1 191 ? 31.167 1.923 -3.409 1.00 25.46 191 VAL A CA 1
ATOM 1391 C C . VAL A 1 191 ? 30.258 1.607 -2.220 1.00 28.77 191 VAL A C 1
ATOM 1392 O O . VAL A 1 191 ? 29.885 2.509 -1.453 1.00 29.38 191 VAL A O 1
ATOM 1396 N N . VAL A 1 192 ? 29.924 0.317 -2.056 1.00 25.57 192 VAL A N 1
ATOM 1397 C CA . VAL A 1 192 ? 29.138 -0.193 -0.932 1.00 26.57 192 VAL A CA 1
ATOM 1398 C C . VAL A 1 192 ? 30.045 -0.769 0.169 1.00 30.88 192 VAL A C 1
ATOM 1399 O O . VAL A 1 192 ? 30.953 -1.579 -0.092 1.00 28.17 192 VAL A O 1
ATOM 1403 N N . ASP A 1 193 ? 29.767 -0.396 1.405 1.00 27.37 193 ASP A N 1
ATOM 1404 C CA . ASP A 1 193 ? 30.426 -0.992 2.549 1.00 26.63 193 ASP A CA 1
ATOM 1405 C C . ASP A 1 193 ? 29.445 -1.078 3.702 1.00 27.78 193 ASP A C 1
ATOM 1406 O O . ASP A 1 193 ? 28.688 -0.139 3.952 1.00 28.16 193 ASP A O 1
ATOM 1411 N N . VAL A 1 194 ? 29.464 -2.224 4.392 1.00 28.22 194 VAL A N 1
ATOM 1412 C CA . VAL A 1 194 ? 28.554 -2.493 5.493 1.00 26.57 194 VAL A CA 1
ATOM 1413 C C . VAL A 1 194 ? 28.900 -1.677 6.737 1.00 28.00 194 VAL A C 1
ATOM 1414 O O . VAL A 1 194 ? 28.066 -1.542 7.634 1.00 31.59 194 VAL A O 1
ATOM 1418 N N . ASP A 1 195 ? 30.099 -1.129 6.817 1.00 27.11 195 ASP A N 1
ATOM 1419 C CA . ASP A 1 195 ? 30.585 -0.462 8.013 1.00 28.45 195 ASP A CA 1
ATOM 1420 C C . ASP A 1 195 ? 30.753 1.037 7.782 1.00 35.61 195 ASP A C 1
ATOM 1421 O O . ASP A 1 195 ? 31.716 1.454 7.104 1.00 33.54 195 ASP A O 1
ATOM 1426 N N . PRO A 1 196 ? 29.892 1.885 8.361 1.00 36.34 196 PRO A N 1
ATOM 1427 C CA . PRO A 1 196 ? 30.070 3.347 8.196 1.00 31.82 196 PRO A CA 1
ATOM 1428 C C . PRO A 1 196 ? 31.448 3.846 8.604 1.00 33.50 196 PRO A C 1
ATOM 1429 O O . PRO A 1 196 ? 31.918 4.854 8.071 1.00 33.50 196 PRO A O 1
ATOM 1433 N N . VAL A 1 197 ? 32.132 3.170 9.524 1.00 35.71 197 VAL A N 1
ATOM 1434 C CA . VAL A 1 197 ? 33.481 3.604 9.895 1.00 31.66 197 VAL A CA 1
ATOM 1435 C C . VAL A 1 197 ? 34.431 3.484 8.715 1.00 33.64 197 VAL A C 1
ATOM 1436 O O . VAL A 1 197 ? 35.340 4.310 8.550 1.00 34.63 197 VAL A O 1
ATOM 1440 N N . SER A 1 198 ? 34.271 2.432 7.892 1.00 31.44 198 SER A N 1
ATOM 1441 C CA . SER A 1 198 ? 35.160 2.269 6.741 1.00 32.70 198 SER A CA 1
ATOM 1442 C C . SER A 1 198 ? 34.970 3.425 5.757 1.00 31.14 198 SER A C 1
ATOM 1443 O O . SER A 1 198 ? 35.945 4.051 5.324 1.00 26.83 198 SER A O 1
ATOM 1446 N N . LEU A 1 199 ? 33.702 3.769 5.452 1.00 30.67 199 LEU A N 1
ATOM 1447 C CA . LEU A 1 199 ? 33.445 4.904 4.573 1.00 31.77 199 LEU A CA 1
ATOM 1448 C C . LEU A 1 199 ? 33.992 6.198 5.175 1.00 31.49 199 LEU A C 1
ATOM 1449 O O . LEU A 1 199 ? 34.651 6.974 4.466 1.00 29.12 199 LEU A O 1
ATOM 1454 N N . GLU A 1 200 ? 33.787 6.431 6.490 1.00 31.33 200 GLU A N 1
ATOM 1455 C CA . GLU A 1 200 ? 34.305 7.675 7.055 1.00 32.63 200 GLU A CA 1
ATOM 1456 C C . GLU A 1 200 ? 35.813 7.746 6.928 1.00 33.03 200 GLU A C 1
ATOM 1457 O O . GLU A 1 200 ? 36.368 8.830 6.706 1.00 33.08 200 GLU A O 1
ATOM 1463 N N . ARG A 1 201 ? 36.507 6.611 7.018 1.00 32.19 201 ARG A N 1
ATOM 1464 C CA . ARG A 1 201 ? 37.961 6.703 6.961 1.00 33.82 201 ARG A CA 1
ATOM 1465 C C . ARG A 1 201 ? 38.418 7.023 5.543 1.00 33.57 201 ARG A C 1
ATOM 1466 O O . ARG A 1 201 ? 39.396 7.749 5.351 1.00 33.72 201 ARG A O 1
ATOM 1474 N N . ARG A 1 202 ? 37.730 6.485 4.523 1.00 35.47 202 ARG A N 1
ATOM 1475 C CA . ARG A 1 202 ? 38.041 6.899 3.152 1.00 33.60 202 ARG A CA 1
ATOM 1476 C C . ARG A 1 202 ? 37.675 8.351 2.948 1.00 33.88 202 ARG A C 1
ATOM 1477 O O . ARG A 1 202 ? 38.430 9.090 2.305 1.00 32.39 202 ARG A O 1
ATOM 1485 N N . LEU A 1 203 ? 36.515 8.770 3.474 1.00 32.60 203 LEU A N 1
ATOM 1486 C CA . LEU A 1 203 ? 36.115 10.172 3.345 1.00 35.19 203 LEU A CA 1
ATOM 1487 C C . LEU A 1 203 ? 37.156 11.108 3.950 1.00 37.05 203 LEU A C 1
ATOM 1488 O O . LEU A 1 203 ? 37.481 12.140 3.343 1.00 40.23 203 LEU A O 1
ATOM 1493 N N . ASN A 1 204 ? 37.760 10.727 5.098 1.00 34.90 204 ASN A N 1
ATOM 1494 C CA . ASN A 1 204 ? 38.761 11.594 5.736 1.00 33.41 204 ASN A CA 1
ATOM 1495 C C . ASN A 1 204 ? 40.152 11.537 5.102 1.00 37.56 204 ASN A C 1
ATOM 1496 O O . ASN A 1 204 ? 40.932 12.461 5.307 1.00 38.33 204 ASN A O 1
ATOM 1501 N N . THR A 1 205 ? 40.523 10.498 4.358 1.00 35.54 205 THR A N 1
ATOM 1502 C CA . THR A 1 205 ? 41.856 10.490 3.762 1.00 33.99 205 THR A CA 1
ATOM 1503 C C . THR A 1 205 ? 41.844 10.955 2.305 1.00 34.89 205 THR A C 1
ATOM 1504 O O . THR A 1 205 ? 42.882 10.882 1.639 1.00 30.39 205 THR A O 1
ATOM 1508 N N . GLY A 1 206 ? 40.694 11.427 1.803 1.00 35.61 206 GLY A N 1
ATOM 1509 C CA . GLY A 1 206 ? 40.543 11.870 0.430 1.00 33.06 206 GLY A CA 1
ATOM 1510 C C . GLY A 1 206 ? 40.252 10.799 -0.604 1.00 34.81 206 GLY A C 1
ATOM 1511 O O . GLY A 1 206 ? 40.317 11.080 -1.809 1.00 31.97 206 GLY A O 1
ATOM 1512 N N . TYR A 1 207 ? 39.903 9.590 -0.188 1.00 33.73 207 TYR A N 1
ATOM 1513 C CA . TYR A 1 207 ? 39.687 8.520 -1.150 1.00 30.97 207 TYR A CA 1
ATOM 1514 C C . TYR A 1 207 ? 38.231 8.392 -1.583 1.00 32.20 207 TYR A C 1
ATOM 1515 O O . TYR A 1 207 ? 37.955 7.674 -2.551 1.00 30.90 207 TYR A O 1
ATOM 1524 N N . LEU A 1 208 ? 37.309 9.077 -0.894 1.00 32.25 208 LEU A N 1
ATOM 1525 C CA . LEU A 1 208 ? 35.862 9.059 -1.121 1.00 33.38 208 LEU A CA 1
ATOM 1526 C C . LEU A 1 208 ? 35.360 10.500 -1.015 1.00 35.94 208 LEU A C 1
ATOM 1527 O O . LEU A 1 208 ? 35.800 11.230 -0.125 1.00 37.92 208 LEU A O 1
ATOM 1532 N N . ASP A 1 209 ? 34.459 10.918 -1.917 1.00 35.32 209 ASP A N 1
ATOM 1533 C CA . ASP A 1 209 ? 33.952 12.294 -1.940 1.00 34.64 209 ASP A CA 1
ATOM 1534 C C . ASP A 1 209 ? 32.759 12.502 -1.014 1.00 34.00 209 ASP A C 1
ATOM 1535 O O . ASP A 1 209 ? 32.691 13.503 -0.306 1.00 34.69 209 ASP A O 1
ATOM 1540 N N . VAL A 1 210 ? 31.797 11.591 -1.061 1.00 32.68 210 VAL A N 1
ATOM 1541 C CA . VAL A 1 210 ? 30.491 11.771 -0.451 1.00 34.70 210 VAL A CA 1
ATOM 1542 C C . VAL A 1 210 ? 30.006 10.438 0.077 1.00 32.86 210 VAL A C 1
ATOM 1543 O O . VAL A 1 210 ? 30.187 9.396 -0.565 1.00 35.11 210 VAL A O 1
ATOM 1547 N N . ILE A 1 211 ? 29.343 10.480 1.218 1.00 29.90 211 ILE A N 1
ATOM 1548 C CA . ILE A 1 211 ? 28.663 9.329 1.776 1.00 32.23 211 ILE A CA 1
ATOM 1549 C C . ILE A 1 211 ? 27.170 9.563 1.609 1.00 35.78 211 ILE A C 1
ATOM 1550 O O . ILE A 1 211 ? 26.645 10.591 2.046 1.00 37.24 211 ILE A O 1
ATOM 1555 N N . ALA A 1 212 ? 26.498 8.641 0.937 1.00 31.33 212 ALA A N 1
ATOM 1556 C CA . ALA A 1 212 ? 25.070 8.758 0.739 1.00 33.99 212 ALA A CA 1
ATOM 1557 C C . ALA A 1 212 ? 24.344 8.365 2.022 1.00 35.79 212 ALA A C 1
ATOM 1558 O O . ALA A 1 212 ? 24.882 7.678 2.896 1.00 35.40 212 ALA A O 1
ATOM 1560 N N . THR A 1 213 ? 23.109 8.819 2.132 1.00 33.46 213 THR A N 1
ATOM 1561 C CA . THR A 1 213 ? 22.294 8.562 3.298 1.00 31.15 213 THR A CA 1
ATOM 1562 C C . THR A 1 213 ? 21.348 7.402 3.093 1.00 30.86 213 THR A C 1
ATOM 1563 O O . THR A 1 213 ? 20.679 6.994 4.043 1.00 35.75 213 THR A O 1
ATOM 1567 N N . SER A 1 214 ? 21.274 6.879 1.882 1.00 32.81 214 SER A N 1
ATOM 1568 C CA . SER A 1 214 ? 20.358 5.815 1.509 1.00 32.42 214 SER A CA 1
ATOM 1569 C C . SER A 1 214 ? 20.717 5.411 0.080 1.00 38.13 214 SER A C 1
ATOM 1570 O O . SER A 1 214 ? 21.488 6.099 -0.601 1.00 33.85 214 SER A O 1
ATOM 1573 N N . VAL A 1 215 ? 20.149 4.284 -0.363 1.00 36.18 215 VAL A N 1
ATOM 1574 C CA . VAL A 1 215 ? 20.298 3.850 -1.751 1.00 36.57 215 VAL A CA 1
ATOM 1575 C C . VAL A 1 215 ? 19.723 4.894 -2.717 1.00 37.20 215 VAL A C 1
ATOM 1576 O O . VAL A 1 215 ? 20.394 5.321 -3.669 1.00 38.01 215 VAL A O 1
ATOM 1580 N N . ASP A 1 216 ? 18.470 5.307 -2.501 1.00 37.71 216 ASP A N 1
ATOM 1581 C CA . ASP A 1 216 ? 17.851 6.362 -3.316 1.00 38.86 216 ASP A CA 1
ATOM 1582 C C . ASP A 1 216 ? 18.740 7.607 -3.453 1.00 37.86 216 ASP A C 1
ATOM 1583 O O . ASP A 1 216 ? 18.919 8.132 -4.565 1.00 37.06 216 ASP A O 1
ATOM 1588 N N . ASP A 1 217 ? 19.300 8.092 -2.330 1.00 32.48 217 ASP A N 1
ATOM 1589 C CA . ASP A 1 217 ? 20.230 9.227 -2.359 1.00 32.81 217 ASP A CA 1
ATOM 1590 C C . ASP A 1 217 ? 21.467 8.919 -3.208 1.00 35.65 217 ASP A C 1
ATOM 1591 O O . ASP A 1 217 ? 21.893 9.749 -4.030 1.00 33.08 217 ASP A O 1
ATOM 1596 N N . ALA A 1 218 ? 22.067 7.731 -3.011 1.00 33.09 218 ALA A N 1
ATOM 1597 C CA . ALA A 1 218 ? 23.235 7.327 -3.799 1.00 33.90 218 ALA A CA 1
ATOM 1598 C C . ALA A 1 218 ? 22.905 7.302 -5.289 1.00 31.07 218 ALA A C 1
ATOM 1599 O O . ALA A 1 218 ? 23.643 7.847 -6.105 1.00 32.36 218 ALA A O 1
ATOM 1601 N N . LEU A 1 219 ? 21.815 6.635 -5.652 1.00 32.06 219 LEU A N 1
ATOM 1602 C CA . LEU A 1 219 ? 21.317 6.619 -7.023 1.00 35.43 219 LEU A CA 1
ATOM 1603 C C . LEU A 1 219 ? 21.259 8.025 -7.624 1.00 37.69 219 LEU A C 1
ATOM 1604 O O . LEU A 1 219 ? 21.778 8.266 -8.717 1.00 36.26 219 LEU A O 1
ATOM 1609 N N . ALA A 1 220 ? 20.641 8.971 -6.903 1.00 35.08 220 ALA A N 1
ATOM 1610 C CA . ALA A 1 220 ? 20.529 10.343 -7.386 1.00 33.50 220 ALA A CA 1
ATOM 1611 C C . ALA A 1 220 ? 21.893 10.985 -7.601 1.00 34.38 220 ALA A C 1
ATOM 1612 O O . ALA A 1 220 ? 22.135 11.620 -8.636 1.00 34.34 220 ALA A O 1
ATOM 1614 N N . ARG A 1 221 ? 22.819 10.808 -6.655 1.00 33.84 221 ARG A N 1
ATOM 1615 C CA . ARG A 1 221 ? 24.111 11.464 -6.804 1.00 30.75 221 ARG A CA 1
ATOM 1616 C C . ARG A 1 221 ? 24.939 10.835 -7.906 1.00 35.68 221 ARG A C 1
ATOM 1617 O O . ARG A 1 221 ? 25.711 11.535 -8.572 1.00 33.55 221 ARG A O 1
ATOM 1625 N N . ILE A 1 222 ? 24.776 9.529 -8.137 1.00 36.32 222 ILE A N 1
ATOM 1626 C CA . ILE A 1 222 ? 25.528 8.859 -9.194 1.00 32.60 222 ILE A CA 1
ATOM 1627 C C . ILE A 1 222 ? 24.980 9.268 -10.564 1.00 34.43 222 ILE A C 1
ATOM 1628 O O . ILE A 1 222 ? 25.751 9.557 -11.498 1.00 34.25 222 ILE A O 1
ATOM 1633 N N . ARG A 1 223 ? 23.640 9.331 -10.698 1.00 34.03 223 ARG A N 1
ATOM 1634 C CA . ARG A 1 223 ? 23.034 9.767 -11.956 1.00 36.48 223 ARG A CA 1
ATOM 1635 C C . ARG A 1 223 ? 23.417 11.208 -12.284 1.00 35.15 223 ARG A C 1
ATOM 1636 O O . ARG A 1 223 ? 23.660 11.553 -13.446 1.00 35.84 223 ARG A O 1
ATOM 1644 N N . THR A 1 224 ? 23.530 12.052 -11.272 1.00 35.09 224 THR A N 1
ATOM 1645 C CA . THR A 1 224 ? 23.974 13.408 -11.525 1.00 34.36 224 THR A CA 1
ATOM 1646 C C . THR A 1 224 ? 25.404 13.433 -12.063 1.00 40.01 224 THR A C 1
ATOM 1647 O O . THR A 1 224 ? 25.661 14.038 -13.116 1.00 39.46 224 THR A O 1
ATOM 1651 N N . LEU A 1 225 ? 26.348 12.770 -11.371 1.00 34.06 225 LEU A N 1
ATOM 1652 C CA . LEU A 1 225 ? 27.726 12.694 -11.880 1.00 37.33 225 LEU A CA 1
ATOM 1653 C C . LEU A 1 225 ? 27.785 12.144 -13.308 1.00 37.04 225 LEU A C 1
ATOM 1654 O O . LEU A 1 225 ? 28.511 12.672 -14.156 1.00 34.41 225 LEU A O 1
ATOM 1659 N N . ALA A 1 226 ? 27.040 11.065 -13.583 1.00 34.99 226 ALA A N 1
ATOM 1660 C CA . ALA A 1 226 ? 27.058 10.489 -14.919 1.00 35.93 226 ALA A CA 1
ATOM 1661 C C . ALA A 1 226 ? 26.510 11.478 -15.947 1.00 38.70 226 ALA A C 1
ATOM 1662 O O . ALA A 1 226 ? 27.097 11.654 -17.018 1.00 35.74 226 ALA A O 1
ATOM 1664 N N . ALA A 1 227 ? 25.402 12.159 -15.621 1.00 39.70 227 ALA A N 1
ATOM 1665 C CA . ALA A 1 227 ? 24.819 13.121 -16.552 1.00 36.22 227 ALA A CA 1
ATOM 1666 C C . ALA A 1 227 ? 25.751 14.307 -16.794 1.00 33.87 227 ALA A C 1
ATOM 1667 O O . ALA A 1 227 ? 25.890 14.735 -17.927 1.00 37.09 227 ALA A O 1
ATOM 1669 N N . GLU A 1 228 ? 26.420 14.844 -15.768 1.00 36.64 228 GLU A N 1
ATOM 1670 C CA . GLU A 1 228 ? 27.461 15.862 -16.014 1.00 37.59 228 GLU A CA 1
ATOM 1671 C C . GLU A 1 228 ? 28.681 15.315 -16.746 1.00 35.75 228 GLU A C 1
ATOM 1672 O O . GLU A 1 228 ? 29.608 16.078 -17.035 1.00 36.91 228 GLU A O 1
ATOM 1678 N N . ARG A 1 229 ? 28.753 14.003 -16.944 1.00 36.86 229 ARG A N 1
ATOM 1679 C CA . ARG A 1 229 ? 29.958 13.325 -17.401 1.00 35.92 229 ARG A CA 1
ATOM 1680 C C . ARG A 1 229 ? 31.186 13.642 -16.550 1.00 34.85 229 ARG A C 1
ATOM 1681 O O . ARG A 1 229 ? 32.295 13.758 -17.063 1.00 34.09 229 ARG A O 1
ATOM 1689 N N . GLU A 1 230 ? 31.024 13.699 -15.221 1.00 37.94 230 GLU A N 1
ATOM 1690 C CA . GLU A 1 230 ? 32.157 13.952 -14.333 1.00 37.15 230 GLU A CA 1
ATOM 1691 C C . GLU A 1 230 ? 32.527 12.704 -13.545 1.00 35.43 230 GLU A C 1
ATOM 1692 O O . GLU A 1 230 ? 31.676 11.867 -13.249 1.00 32.72 230 GLU A O 1
ATOM 1698 N N . GLY A 1 231 ? 33.807 12.597 -13.196 1.00 36.46 231 GLY A N 1
ATOM 1699 C CA . GLY A 1 231 ? 34.237 11.573 -12.264 1.00 33.37 231 GLY A CA 1
ATOM 1700 C C . GLY A 1 231 ? 33.914 11.997 -10.843 1.00 34.93 231 GLY A C 1
ATOM 1701 O O . GLY A 1 231 ? 34.063 13.163 -10.474 1.00 39.53 231 GLY A O 1
ATOM 1702 N N . GLY A 1 232 ? 33.382 11.056 -10.067 1.00 31.73 232 GLY A N 1
ATOM 1703 C CA . GLY A 1 232 ? 33.208 11.278 -8.640 1.00 32.43 232 GLY A CA 1
ATOM 1704 C C . GLY A 1 232 ? 32.800 9.989 -7.972 1.00 33.08 232 GLY A C 1
ATOM 1705 O O . GLY A 1 232 ? 32.414 9.015 -8.628 1.00 32.57 232 GLY A O 1
ATOM 1706 N N . SER A 1 233 ? 32.860 9.986 -6.650 1.00 32.85 233 SER A N 1
ATOM 1707 C CA . SER A 1 233 ? 32.571 8.760 -5.930 1.00 28.56 233 SER A CA 1
ATOM 1708 C C . SER A 1 233 ? 31.528 9.010 -4.862 1.00 30.85 233 SER A C 1
ATOM 1709 O O . SER A 1 233 ? 31.499 10.073 -4.243 1.00 32.56 233 SER A O 1
ATOM 1712 N N . VAL A 1 234 ? 30.692 7.998 -4.642 1.00 26.29 234 VAL A N 1
ATOM 1713 C CA . VAL A 1 234 ? 29.651 8.002 -3.635 1.00 28.23 234 VAL A CA 1
ATOM 1714 C C . VAL A 1 234 ? 29.747 6.700 -2.828 1.00 31.28 234 VAL A C 1
ATOM 1715 O O . VAL A 1 234 ? 29.928 5.621 -3.405 1.00 29.03 234 VAL A O 1
ATOM 1719 N N . GLY A 1 235 ? 29.612 6.780 -1.502 1.00 30.79 235 GLY A N 1
ATOM 1720 C CA . GLY A 1 235 ? 29.548 5.584 -0.645 1.00 29.28 235 GLY A CA 1
ATOM 1721 C C . GLY A 1 235 ? 28.133 5.299 -0.161 1.00 32.15 235 GLY A C 1
ATOM 1722 O O . GLY A 1 235 ? 27.374 6.227 0.137 1.00 32.85 235 GLY A O 1
ATOM 1723 N N . ILE A 1 236 ? 27.771 4.019 -0.076 1.00 28.61 236 ILE A N 1
ATOM 1724 C CA . ILE A 1 236 ? 26.538 3.591 0.576 1.00 30.88 236 ILE A CA 1
ATOM 1725 C C . ILE A 1 236 ? 26.883 2.713 1.758 1.00 31.95 236 ILE A C 1
ATOM 1726 O O . ILE A 1 236 ? 27.664 1.767 1.596 1.00 29.66 236 ILE A O 1
ATOM 1731 N N . VAL A 1 237 ? 26.167 2.896 2.877 1.00 32.47 237 VAL A N 1
ATOM 1732 C CA . VAL A 1 237 ? 26.261 1.989 4.024 1.00 28.56 237 VAL A CA 1
ATOM 1733 C C . VAL A 1 237 ? 25.224 0.889 3.861 1.00 30.64 237 VAL A C 1
ATOM 1734 O O . VAL A 1 237 ? 24.016 1.150 3.829 1.00 33.87 237 VAL A O 1
ATOM 1738 N N . GLY A 1 238 ? 25.691 -0.344 3.780 1.00 26.92 238 GLY A N 1
ATOM 1739 C CA . GLY A 1 238 ? 24.795 -1.466 3.631 1.00 26.61 238 GLY A CA 1
ATOM 1740 C C . GLY A 1 238 ? 25.567 -2.691 3.196 1.00 27.50 238 GLY A C 1
ATOM 1741 O O . GLY A 1 238 ? 26.730 -2.615 2.781 1.00 29.36 238 GLY A O 1
ATOM 1742 N N . ASN A 1 239 ? 24.902 -3.837 3.310 1.00 26.44 239 ASN A N 1
ATOM 1743 C CA . ASN A 1 239 ? 25.498 -5.105 2.934 1.00 26.83 239 ASN A CA 1
ATOM 1744 C C . ASN A 1 239 ? 25.424 -5.262 1.412 1.00 29.01 239 ASN A C 1
ATOM 1745 O O . ASN A 1 239 ? 24.384 -5.002 0.806 1.00 28.10 239 ASN A O 1
ATOM 1750 N N . ALA A 1 240 ? 26.555 -5.638 0.792 1.00 27.25 240 ALA A N 1
ATOM 1751 C CA . ALA A 1 240 ? 26.623 -5.771 -0.664 1.00 27.29 240 ALA A CA 1
ATOM 1752 C C . ALA A 1 240 ? 25.517 -6.670 -1.198 1.00 29.59 240 ALA A C 1
ATOM 1753 O O . ALA A 1 240 ? 24.930 -6.395 -2.260 1.00 29.74 240 ALA A O 1
ATOM 1755 N N . ALA A 1 241 ? 25.241 -7.769 -0.502 1.00 24.65 241 ALA A N 1
ATOM 1756 C CA . ALA A 1 241 ? 24.172 -8.641 -0.953 1.00 31.14 241 ALA A CA 1
ATOM 1757 C C . ALA A 1 241 ? 22.847 -7.876 -1.069 1.00 32.12 241 ALA A C 1
ATOM 1758 O O . ALA A 1 241 ? 22.163 -7.942 -2.096 1.00 33.77 241 ALA A O 1
ATOM 1760 N N . ASP A 1 242 ? 22.478 -7.129 -0.028 1.00 33.17 242 ASP A N 1
ATOM 1761 C CA . ASP A 1 242 ? 21.198 -6.414 -0.044 1.00 37.71 242 ASP A CA 1
ATOM 1762 C C . ASP A 1 242 ? 21.234 -5.210 -1.000 1.00 33.02 242 ASP A C 1
ATOM 1763 O O . ASP A 1 242 ? 20.290 -4.985 -1.763 1.00 30.80 242 ASP A O 1
ATOM 1768 N N . VAL A 1 243 ? 22.329 -4.456 -0.993 1.00 27.10 243 VAL A N 1
ATOM 1769 C CA . VAL A 1 243 ? 22.400 -3.227 -1.768 1.00 30.85 243 VAL A CA 1
ATOM 1770 C C . VAL A 1 243 ? 22.496 -3.538 -3.261 1.00 30.73 243 VAL A C 1
ATOM 1771 O O . VAL A 1 243 ? 21.814 -2.902 -4.063 1.00 30.88 243 VAL A O 1
ATOM 1775 N N . PHE A 1 244 ? 23.322 -4.526 -3.660 1.00 29.66 244 PHE A N 1
ATOM 1776 C CA . PHE A 1 244 ? 23.400 -4.891 -5.075 1.00 28.68 244 PHE A CA 1
ATOM 1777 C C . PHE A 1 244 ? 22.044 -5.340 -5.582 1.00 31.95 244 PHE A C 1
ATOM 1778 O O . PHE A 1 244 ? 21.659 -5.022 -6.713 1.00 31.60 244 PHE A O 1
ATOM 1786 N N . GLU A 1 245 ? 21.304 -6.104 -4.767 1.00 33.60 245 GLU A N 1
ATOM 1787 C CA . GLU A 1 245 ? 19.962 -6.495 -5.178 1.00 32.52 245 GLU A CA 1
ATOM 1788 C C . GLU A 1 245 ? 19.064 -5.266 -5.335 1.00 35.80 245 GLU A C 1
ATOM 1789 O O . GLU A 1 245 ? 18.336 -5.143 -6.327 1.00 30.74 245 GLU A O 1
ATOM 1795 N N . ALA A 1 246 ? 19.119 -4.335 -4.365 1.00 34.31 246 ALA A N 1
ATOM 1796 C CA . ALA A 1 246 ? 18.270 -3.149 -4.416 1.00 33.32 246 ALA A CA 1
ATOM 1797 C C . ALA A 1 246 ? 18.640 -2.283 -5.605 1.00 33.02 246 ALA A C 1
ATOM 1798 O O . ALA A 1 246 ? 17.755 -1.755 -6.278 1.00 33.07 246 ALA A O 1
ATOM 1800 N N . LEU A 1 247 ? 19.944 -2.175 -5.906 1.00 30.31 247 LEU A N 1
ATOM 1801 C CA . LEU A 1 247 ? 20.396 -1.345 -7.011 1.00 28.90 247 LEU A CA 1
ATOM 1802 C C . LEU A 1 247 ? 19.899 -1.902 -8.343 1.00 35.58 247 LEU A C 1
ATOM 1803 O O . LEU A 1 247 ? 19.629 -1.143 -9.298 1.00 33.15 247 LEU A O 1
ATOM 1808 N N . HIS A 1 248 ? 19.724 -3.214 -8.418 1.00 30.89 248 HIS A N 1
ATOM 1809 C CA . HIS A 1 248 ? 19.185 -3.757 -9.649 1.00 34.00 248 HIS A CA 1
ATOM 1810 C C . HIS A 1 248 ? 17.684 -3.496 -9.778 1.00 35.23 248 HIS A C 1
ATOM 1811 O O . HIS A 1 248 ? 17.211 -3.164 -10.861 1.00 35.10 248 HIS A O 1
ATOM 1818 N N . ARG A 1 249 ? 16.923 -3.662 -8.691 1.00 34.96 249 ARG A N 1
ATOM 1819 C CA . ARG A 1 249 ? 15.491 -3.343 -8.694 1.00 36.71 249 ARG A CA 1
ATOM 1820 C C . ARG A 1 249 ? 15.236 -1.897 -9.110 1.00 35.94 249 ARG A C 1
ATOM 1821 O O . ARG A 1 249 ? 14.253 -1.616 -9.796 1.00 40.03 249 ARG A O 1
ATOM 1829 N N . LYS A 1 250 ? 16.094 -0.974 -8.677 1.00 34.14 250 LYS A N 1
ATOM 1830 C CA . LYS A 1 250 ? 15.990 0.456 -8.913 1.00 35.45 250 LYS A CA 1
ATOM 1831 C C . LYS A 1 250 ? 16.669 0.887 -10.211 1.00 38.53 250 LYS A C 1
ATOM 1832 O O . LYS A 1 250 ? 16.686 2.092 -10.533 1.00 35.90 250 LYS A O 1
ATOM 1838 N N . GLU A 1 251 ? 17.243 -0.075 -10.943 1.00 37.78 251 GLU A N 1
ATOM 1839 C CA . GLU A 1 251 ? 17.689 0.109 -12.312 1.00 35.62 251 GLU A CA 1
ATOM 1840 C C . GLU A 1 251 ? 18.930 1.008 -12.428 1.00 36.52 251 GLU A C 1
ATOM 1841 O O . GLU A 1 251 ? 19.020 1.859 -13.309 1.00 38.89 251 GLU A O 1
ATOM 1847 N N . LEU A 1 252 ? 19.934 0.754 -11.582 1.00 36.94 252 LEU A N 1
ATOM 1848 C CA . LEU A 1 252 ? 21.188 1.508 -11.682 1.00 35.48 252 LEU A CA 1
ATOM 1849 C C . LEU A 1 252 ? 21.818 1.380 -13.074 1.00 34.50 252 LEU A C 1
ATOM 1850 O O . LEU A 1 252 ? 22.383 2.354 -13.588 1.00 34.24 252 LEU A O 1
ATOM 1855 N N . ARG A 1 253 ? 21.729 0.194 -13.684 1.00 32.24 253 ARG A N 1
ATOM 1856 C CA . ARG A 1 253 ? 22.373 -0.134 -14.958 1.00 34.70 253 ARG A CA 1
ATOM 1857 C C . ARG A 1 253 ? 23.852 0.267 -14.988 1.00 33.66 253 ARG A C 1
ATOM 1858 O O . ARG A 1 253 ? 24.265 1.108 -15.793 1.00 32.84 253 ARG A O 1
ATOM 1866 N N . PRO A 1 254 ? 24.669 -0.288 -14.106 1.00 33.64 254 PRO A N 1
ATOM 1867 C CA . PRO A 1 254 ? 26.083 0.077 -14.114 1.00 30.06 254 PRO A CA 1
ATOM 1868 C C . PRO A 1 254 ? 26.755 -0.461 -15.368 1.00 29.96 254 PRO A C 1
ATOM 1869 O O . PRO A 1 254 ? 26.317 -1.441 -15.979 1.00 32.26 254 PRO A O 1
ATOM 1873 N N . ASP A 1 255 ? 27.813 0.219 -15.774 1.00 31.48 255 ASP A N 1
ATOM 1874 C CA . ASP A 1 255 ? 28.624 -0.239 -16.891 1.00 28.61 255 ASP A CA 1
ATOM 1875 C C . ASP A 1 255 ? 29.678 -1.252 -16.459 1.00 29.35 255 ASP A C 1
ATOM 1876 O O . ASP A 1 255 ? 29.934 -2.218 -17.197 1.00 27.85 255 ASP A O 1
ATOM 1881 N N . ILE A 1 256 ? 30.283 -1.038 -15.275 1.00 24.48 256 ILE A N 1
ATOM 1882 C CA . ILE A 1 256 ? 31.284 -1.919 -14.680 1.00 25.56 256 ILE A CA 1
ATOM 1883 C C . ILE A 1 256 ? 30.803 -2.314 -13.296 1.00 28.26 256 ILE A C 1
ATOM 1884 O O . ILE A 1 256 ? 30.217 -1.500 -12.577 1.00 27.91 256 ILE A O 1
ATOM 1889 N N . VAL A 1 257 ? 31.020 -3.568 -12.932 1.00 28.80 257 VAL A N 1
ATOM 1890 C CA . VAL A 1 257 ? 30.743 -4.045 -11.587 1.00 25.17 257 VAL A CA 1
ATOM 1891 C C . VAL A 1 257 ? 31.921 -4.890 -11.155 1.00 29.71 257 VAL A C 1
ATOM 1892 O O . VAL A 1 257 ? 32.343 -5.798 -11.884 1.00 28.50 257 VAL A O 1
ATOM 1896 N N . THR A 1 258 ? 32.437 -4.606 -9.965 1.00 27.90 258 THR A N 1
ATOM 1897 C CA . THR A 1 258 ? 33.482 -5.406 -9.395 1.00 29.72 258 THR A CA 1
ATOM 1898 C C . THR A 1 258 ? 33.232 -5.459 -7.889 1.00 31.46 258 THR A C 1
ATOM 1899 O O . THR A 1 258 ? 32.154 -5.070 -7.397 1.00 30.44 258 THR A O 1
ATOM 1903 N N . ASP A 1 259 ? 34.201 -5.990 -7.151 1.00 28.27 259 ASP A N 1
ATOM 1904 C CA . ASP A 1 259 ? 34.026 -6.152 -5.712 1.00 26.62 259 ASP A CA 1
ATOM 1905 C C . ASP A 1 259 ? 35.389 -6.266 -5.090 1.00 27.33 259 ASP A C 1
ATOM 1906 O O . ASP A 1 259 ? 36.278 -6.910 -5.657 1.00 28.90 259 ASP A O 1
ATOM 1911 N N . GLN A 1 260 ? 35.560 -5.648 -3.929 1.00 30.98 260 GLN A N 1
ATOM 1912 C CA . GLN A 1 260 ? 36.811 -5.803 -3.203 1.00 27.43 260 GLN A CA 1
ATOM 1913 C C . GLN A 1 260 ? 36.556 -5.842 -1.706 1.00 26.02 260 GLN A C 1
ATOM 1914 O O . GLN A 1 260 ? 37.337 -5.325 -0.920 1.00 25.20 260 GLN A O 1
ATOM 1920 N N . CYS A 1 261 ? 35.443 -6.440 -1.298 1.00 28.74 261 CYS A N 1
ATOM 1921 C CA . CYS A 1 261 ? 35.230 -6.843 0.090 1.00 29.28 261 CYS A CA 1
ATOM 1922 C C . CYS A 1 261 ? 36.282 -7.839 0.572 1.00 30.11 261 CYS A C 1
ATOM 1923 O O . CYS A 1 261 ? 36.940 -8.533 -0.215 1.00 29.82 261 CYS A O 1
ATOM 1926 N N . MET A 1 262 ? 36.403 -7.966 1.888 1.00 26.45 262 MET A N 1
ATOM 1927 C CA . MET A 1 262 ? 37.082 -9.141 2.423 1.00 27.77 262 MET A CA 1
ATOM 1928 C C . MET A 1 262 ? 36.032 -10.254 2.470 1.00 29.63 262 MET A C 1
ATOM 1929 O O . MET A 1 262 ? 35.117 -10.197 3.304 1.00 28.72 262 MET A O 1
ATOM 1934 N N . VAL A 1 263 ? 36.106 -11.243 1.557 1.00 24.77 263 VAL A N 1
ATOM 1935 C CA . VAL A 1 263 ? 35.064 -12.281 1.531 1.00 25.68 263 VAL A CA 1
ATOM 1936 C C . VAL A 1 263 ? 35.380 -13.502 2.408 1.00 27.85 263 VAL A C 1
ATOM 1937 O O . VAL A 1 263 ? 34.625 -14.487 2.384 1.00 27.84 263 VAL A O 1
ATOM 1941 N N . ASP A 1 264 ? 36.471 -13.491 3.147 1.00 27.19 264 ASP A N 1
ATOM 1942 C CA . ASP A 1 264 ? 36.823 -14.630 4.005 1.00 25.93 264 ASP A CA 1
ATOM 1943 C C . ASP A 1 264 ? 35.800 -14.771 5.129 1.00 27.18 264 ASP A C 1
ATOM 1944 O O . ASP A 1 264 ? 35.704 -13.873 5.992 1.00 28.20 264 ASP A O 1
ATOM 1949 N N . PRO A 1 265 ? 35.034 -15.863 5.192 1.00 27.11 265 PRO A N 1
ATOM 1950 C CA . PRO A 1 265 ? 34.008 -15.961 6.259 1.00 24.85 265 PRO A CA 1
ATOM 1951 C C . PRO A 1 265 ? 34.596 -16.036 7.662 1.00 29.70 265 PRO A C 1
ATOM 1952 O O . PRO A 1 265 ? 33.885 -15.731 8.632 1.00 27.87 265 PRO A O 1
ATOM 1956 N N . TYR A 1 266 ? 35.857 -16.450 7.820 1.00 29.24 266 TYR A N 1
ATOM 1957 C CA . TYR A 1 266 ? 36.436 -16.471 9.167 1.00 32.31 266 TYR A CA 1
ATOM 1958 C C . TYR A 1 266 ? 36.953 -15.111 9.586 1.00 31.55 266 TYR A C 1
ATOM 1959 O O . TYR A 1 266 ? 37.133 -14.885 10.780 1.00 31.80 266 TYR A O 1
ATOM 1968 N N . ARG A 1 267 ? 37.217 -14.208 8.612 1.00 29.92 267 ARG A N 1
ATOM 1969 C CA . ARG A 1 267 ? 37.939 -12.969 8.857 1.00 30.18 267 ARG A CA 1
ATOM 1970 C C . ARG A 1 267 ? 37.258 -11.809 8.117 1.00 33.79 267 ARG A C 1
ATOM 1971 O O . ARG A 1 267 ? 37.761 -11.245 7.140 1.00 32.30 267 ARG A O 1
ATOM 1979 N N . GLY A 1 268 ? 36.076 -11.417 8.572 1.00 33.92 268 GLY A N 1
ATOM 1980 C CA . GLY A 1 268 ? 35.568 -10.114 8.196 1.00 33.33 268 GLY A CA 1
ATOM 1981 C C . GLY A 1 268 ? 34.483 -10.059 7.145 1.00 29.84 268 GLY A C 1
ATOM 1982 O O . GLY A 1 268 ? 33.975 -8.962 6.917 1.00 33.61 268 GLY A O 1
ATOM 1983 N N . TYR A 1 269 ? 34.090 -11.149 6.489 1.00 26.50 269 TYR A N 1
ATOM 1984 C CA . TYR A 1 269 ? 32.880 -11.054 5.671 1.00 27.47 269 TYR A CA 1
ATOM 1985 C C . TYR A 1 269 ? 31.669 -11.021 6.594 1.00 26.37 269 TYR A C 1
ATOM 1986 O O . TYR A 1 269 ? 31.525 -11.872 7.473 1.00 28.88 269 TYR A O 1
ATOM 1995 N N . VAL A 1 270 ? 30.790 -10.054 6.388 1.00 27.34 270 VAL A N 1
ATOM 1996 C CA . VAL A 1 270 ? 29.632 -9.835 7.256 1.00 26.19 270 VAL A CA 1
ATOM 1997 C C . VAL A 1 270 ? 28.399 -10.479 6.626 1.00 23.64 270 VAL A C 1
ATOM 1998 O O . VAL A 1 270 ? 28.017 -10.105 5.509 1.00 25.95 270 VAL A O 1
ATOM 2002 N N . PRO A 1 271 ? 27.762 -11.437 7.286 1.00 27.43 271 PRO A N 1
ATOM 2003 C CA . PRO A 1 271 ? 26.469 -11.927 6.799 1.00 26.96 271 PRO A CA 1
ATOM 2004 C C . PRO A 1 271 ? 25.405 -10.827 6.766 1.00 29.03 271 PRO A C 1
ATOM 2005 O O . PRO A 1 271 ? 25.411 -9.891 7.574 1.00 30.49 271 PRO A O 1
ATOM 2009 N N . SER A 1 272 ? 24.431 -11.005 5.869 1.00 27.91 272 SER A N 1
ATOM 2010 C CA . SER A 1 272 ? 23.332 -10.048 5.703 1.00 30.46 272 SER A CA 1
ATOM 2011 C C . SER A 1 272 ? 22.527 -9.882 7.004 1.00 34.63 272 SER A C 1
ATOM 2012 O O . SER A 1 272 ? 21.997 -10.858 7.561 1.00 33.38 272 SER A O 1
ATOM 2015 N N . GLY A 1 273 ? 22.442 -8.641 7.501 1.00 32.26 273 GLY A N 1
ATOM 2016 C CA . GLY A 1 273 ? 21.718 -8.348 8.723 1.00 35.81 273 GLY A CA 1
ATOM 2017 C C . GLY A 1 273 ? 22.563 -8.258 9.990 1.00 41.25 273 GLY A C 1
ATOM 2018 O O . GLY A 1 273 ? 22.040 -7.860 11.037 1.00 40.84 273 GLY A O 1
ATOM 2019 N N . LEU A 1 274 ? 23.847 -8.580 9.926 1.00 34.24 274 LEU A N 1
ATOM 2020 C CA . LEU A 1 274 ? 24.720 -8.436 11.069 1.00 34.62 274 LEU A CA 1
ATOM 2021 C C . LEU A 1 274 ? 25.602 -7.223 10.847 1.00 37.64 274 LEU A C 1
ATOM 2022 O O . LEU A 1 274 ? 25.719 -6.691 9.729 1.00 36.06 274 LEU A O 1
ATOM 2027 N N . SER A 1 275 ? 26.236 -6.797 11.918 1.00 35.70 275 SER A N 1
ATOM 2028 C CA . SER A 1 275 ? 27.288 -5.798 11.859 1.00 31.87 275 SER A CA 1
ATOM 2029 C C . SER A 1 275 ? 28.627 -6.479 11.861 1.00 30.84 275 SER A C 1
ATOM 2030 O O . SER A 1 275 ? 28.734 -7.677 12.161 1.00 31.66 275 SER A O 1
ATOM 2033 N N . PRO A 1 276 ? 29.698 -5.732 11.603 1.00 33.21 276 PRO A N 1
ATOM 2034 C CA . PRO A 1 276 ? 31.026 -6.338 11.712 1.00 32.92 276 PRO A CA 1
ATOM 2035 C C . PRO A 1 276 ? 31.252 -6.992 13.063 1.00 36.83 276 PRO A C 1
ATOM 2036 O O . PRO A 1 276 ? 31.735 -8.143 13.086 1.00 33.79 276 PRO A O 1
ATOM 2040 N N . ALA A 1 277 ? 30.843 -6.329 14.177 1.00 35.22 277 ALA A N 1
ATOM 2041 C CA . ALA A 1 277 ? 31.087 -6.874 15.511 1.00 29.86 277 ALA A CA 1
ATOM 2042 C C . ALA A 1 277 ? 30.264 -8.123 15.779 1.00 32.47 277 ALA A C 1
ATOM 2043 O O . ALA A 1 277 ? 30.776 -9.103 16.338 1.00 34.85 277 ALA A O 1
ATOM 2045 N N . GLU A 1 278 ? 28.992 -8.131 15.409 1.00 30.38 278 GLU A N 1
ATOM 2046 C CA . GLU A 1 278 ? 28.225 -9.363 15.587 1.00 32.47 278 GLU A CA 1
ATOM 2047 C C . GLU A 1 278 ? 28.824 -10.520 14.779 1.00 36.09 278 GLU A C 1
ATOM 2048 O O . GLU A 1 278 ? 28.773 -11.683 15.203 1.00 33.59 278 GLU A O 1
ATOM 2054 N N . ALA A 1 279 ? 29.356 -10.234 13.584 1.00 33.60 279 ALA A N 1
ATOM 2055 C CA . ALA A 1 279 ? 29.932 -11.309 12.791 1.00 33.63 279 ALA A CA 1
ATOM 2056 C C . ALA A 1 279 ? 31.206 -11.855 13.440 1.00 33.24 279 ALA A C 1
ATOM 2057 O O . ALA A 1 279 ? 31.389 -13.079 13.531 1.00 31.02 279 ALA A O 1
ATOM 2059 N N . ALA A 1 280 ? 32.109 -10.968 13.891 1.00 29.07 280 ALA A N 1
ATOM 2060 C CA . ALA A 1 280 ? 33.320 -11.448 14.547 1.00 31.99 280 ALA A CA 1
ATOM 2061 C C . ALA A 1 280 ? 32.963 -12.280 15.774 1.00 38.46 280 ALA A C 1
ATOM 2062 O O . ALA A 1 280 ? 33.584 -13.317 16.047 1.00 34.94 280 ALA A O 1
ATOM 2064 N N . GLN A 1 281 ? 31.941 -11.849 16.515 1.00 37.80 281 GLN A N 1
ATOM 2065 C CA . GLN A 1 281 ? 31.524 -12.581 17.699 1.00 38.64 281 GLN A CA 1
ATOM 2066 C C . GLN A 1 281 ? 30.916 -13.924 17.315 1.00 38.07 281 GLN A C 1
ATOM 2067 O O . GLN A 1 281 ? 31.129 -14.931 18.009 1.00 37.83 281 GLN A O 1
ATOM 2073 N N . LEU A 1 282 ? 30.167 -13.976 16.209 1.00 32.33 282 LEU A N 1
ATOM 2074 C CA . LEU A 1 282 ? 29.616 -15.271 15.806 1.00 32.92 282 LEU A CA 1
ATOM 2075 C C . LEU A 1 282 ? 30.729 -16.244 15.392 1.00 37.48 282 LEU A C 1
ATOM 2076 O O . LEU A 1 282 ? 30.657 -17.450 15.677 1.00 35.01 282 LEU A O 1
ATOM 2081 N N . VAL A 1 283 ? 31.780 -15.741 14.737 1.00 35.15 283 VAL A N 1
ATOM 2082 C CA . VAL A 1 283 ? 32.888 -16.618 14.388 1.00 36.79 283 VAL A CA 1
ATOM 2083 C C . VAL A 1 283 ? 33.499 -17.200 15.658 1.00 38.84 283 VAL A C 1
ATOM 2084 O O . VAL A 1 283 ? 33.843 -18.390 15.707 1.00 41.60 283 VAL A O 1
ATOM 2088 N N . ARG A 1 284 ? 33.605 -16.382 16.715 1.00 37.79 284 ARG A N 1
ATOM 2089 C CA . ARG A 1 284 ? 34.199 -16.831 17.977 1.00 41.88 284 ARG A CA 1
ATOM 2090 C C . ARG A 1 284 ? 33.331 -17.878 18.676 1.00 41.28 284 ARG A C 1
ATOM 2091 O O . ARG A 1 284 ? 33.833 -18.924 19.098 1.00 44.28 284 ARG A O 1
ATOM 2099 N N . THR A 1 285 ? 32.021 -17.630 18.795 1.00 40.05 285 THR A N 1
ATOM 2100 C CA . THR A 1 285 ? 31.174 -18.528 19.574 1.00 38.85 285 THR A CA 1
ATOM 2101 C C . THR A 1 285 ? 30.576 -19.687 18.772 1.00 44.11 285 THR A C 1
ATOM 2102 O O . THR A 1 285 ? 30.416 -20.785 19.327 1.00 44.91 285 THR A O 1
ATOM 2106 N N . ASP A 1 286 ? 30.233 -19.503 17.488 1.00 43.11 286 ASP A N 1
ATOM 2107 C CA . ASP A 1 286 ? 29.527 -20.539 16.717 1.00 39.42 286 ASP A CA 1
ATOM 2108 C C . ASP A 1 286 ? 29.995 -20.497 15.256 1.00 40.98 286 ASP A C 1
ATOM 2109 O O . ASP A 1 286 ? 29.255 -20.095 14.342 1.00 38.20 286 ASP A O 1
ATOM 2114 N N . PRO A 1 287 ? 31.234 -20.921 14.996 1.00 42.33 287 PRO A N 1
ATOM 2115 C CA . PRO A 1 287 ? 31.786 -20.745 13.641 1.00 37.93 287 PRO A CA 1
ATOM 2116 C C . PRO A 1 287 ? 31.033 -21.532 12.576 1.00 36.41 287 PRO A C 1
ATOM 2117 O O . PRO A 1 287 ? 30.950 -21.084 11.424 1.00 38.01 287 PRO A O 1
ATOM 2121 N N . GLU A 1 288 ? 30.420 -22.654 12.914 1.00 35.37 288 GLU A N 1
ATOM 2122 C CA . GLU A 1 288 ? 29.642 -23.353 11.900 1.00 37.71 288 GLU A CA 1
ATOM 2123 C C . GLU A 1 288 ? 28.442 -22.512 11.440 1.00 40.94 288 GLU A C 1
ATOM 2124 O O . GLU A 1 288 ? 28.119 -22.484 10.245 1.00 39.38 288 GLU A O 1
ATOM 2130 N N . GLN A 1 289 ? 27.782 -21.788 12.357 1.00 40.76 289 GLN A N 1
ATOM 2131 C CA . GLN A 1 289 ? 26.694 -20.935 11.897 1.00 38.76 289 GLN A CA 1
ATOM 2132 C C . GLN A 1 289 ? 27.226 -19.693 11.181 1.00 34.30 289 GLN A C 1
ATOM 2133 O O . GLN A 1 289 ? 26.625 -19.252 10.202 1.00 33.16 289 GLN A O 1
ATOM 2139 N N . ALA A 1 290 ? 28.331 -19.104 11.662 1.00 32.85 290 ALA A N 1
ATOM 2140 C CA . ALA A 1 290 ? 28.936 -17.987 10.945 1.00 32.72 290 ALA A CA 1
ATOM 2141 C C . ALA A 1 290 ? 29.272 -18.390 9.510 1.00 32.98 290 ALA A C 1
ATOM 2142 O O . ALA A 1 290 ? 28.993 -17.648 8.557 1.00 31.72 290 ALA A O 1
ATOM 2144 N N . LEU A 1 291 ? 29.805 -19.590 9.328 1.00 32.78 291 LEU A N 1
ATOM 2145 C CA . LEU A 1 291 ? 30.137 -20.040 7.983 1.00 33.94 291 LEU A CA 1
ATOM 2146 C C . LEU A 1 291 ? 28.887 -20.221 7.139 1.00 32.45 291 LEU A C 1
ATOM 2147 O O . LEU A 1 291 ? 28.853 -19.795 5.980 1.00 35.15 291 LEU A O 1
ATOM 2152 N N . ALA A 1 292 ? 27.848 -20.844 7.698 1.00 33.92 292 ALA A N 1
ATOM 2153 C CA . ALA A 1 292 ? 26.630 -21.029 6.921 1.00 34.47 292 ALA A CA 1
ATOM 2154 C C . ALA A 1 292 ? 26.028 -19.690 6.519 1.00 30.72 292 ALA A C 1
ATOM 2155 O O . ALA A 1 292 ? 25.631 -19.510 5.362 1.00 30.47 292 ALA A O 1
ATOM 2157 N N . LEU A 1 293 ? 25.952 -18.741 7.458 1.00 28.85 293 LEU A N 1
ATOM 2158 C CA . LEU A 1 293 ? 25.357 -17.429 7.167 1.00 31.53 293 LEU A CA 1
ATOM 2159 C C . LEU A 1 293 ? 26.193 -16.635 6.154 1.00 32.18 293 LEU A C 1
ATOM 2160 O O . LEU A 1 293 ? 25.646 -15.966 5.250 1.00 30.85 293 LEU A O 1
ATOM 2165 N N . ALA A 1 294 ? 27.518 -16.664 6.312 1.00 29.15 294 ALA A N 1
ATOM 2166 C CA . ALA A 1 294 ? 28.379 -15.950 5.371 1.00 29.50 294 ALA A CA 1
ATOM 2167 C C . ALA A 1 294 ? 28.271 -16.539 3.956 1.00 30.35 294 ALA A C 1
ATOM 2168 O O . ALA A 1 294 ? 28.244 -15.790 2.974 1.00 27.15 294 ALA A O 1
ATOM 2170 N N . ALA A 1 295 ? 28.180 -17.871 3.827 1.00 27.11 295 ALA A N 1
ATOM 2171 C CA . ALA A 1 295 ? 28.052 -18.454 2.488 1.00 28.98 295 ALA A CA 1
ATOM 2172 C C . ALA A 1 295 ? 26.731 -18.069 1.823 1.00 30.72 295 ALA A C 1
ATOM 2173 O O . ALA A 1 295 ? 26.689 -17.832 0.612 1.00 30.33 295 ALA A O 1
ATOM 2175 N N . ALA A 1 296 ? 25.635 -18.054 2.586 1.00 33.52 296 ALA A N 1
ATOM 2176 C CA . ALA A 1 296 ? 24.341 -17.647 2.039 1.00 31.07 296 ALA A CA 1
ATOM 2177 C C . ALA A 1 296 ? 24.364 -16.193 1.568 1.00 28.15 296 ALA A C 1
ATOM 2178 O O . ALA A 1 296 ? 23.823 -15.869 0.504 1.00 30.95 296 ALA A O 1
ATOM 2180 N N . THR A 1 297 ? 24.965 -15.303 2.346 1.00 25.18 297 THR A N 1
ATOM 2181 C CA . THR A 1 297 ? 25.120 -13.927 1.895 1.00 26.71 297 THR A CA 1
ATOM 2182 C C . THR A 1 297 ? 26.025 -13.857 0.670 1.00 29.34 297 THR A C 1
ATOM 2183 O O . THR A 1 297 ? 25.745 -13.105 -0.274 1.00 29.81 297 THR A O 1
ATOM 2187 N N . LEU A 1 298 ? 27.145 -14.601 0.669 1.00 28.30 298 LEU A N 1
ATOM 2188 C CA . LEU A 1 298 ? 28.059 -14.500 -0.471 1.00 28.35 298 LEU A CA 1
ATOM 2189 C C . LEU A 1 298 ? 27.396 -15.029 -1.731 1.00 27.96 298 LEU A C 1
ATOM 2190 O O . LEU A 1 298 ? 27.587 -14.472 -2.814 1.00 25.33 298 LEU A O 1
ATOM 2195 N N . ALA A 1 299 ? 26.583 -16.081 -1.604 1.00 28.33 299 ALA A N 1
ATOM 2196 C CA . ALA A 1 299 ? 25.897 -16.594 -2.780 1.00 27.73 299 ALA A CA 1
ATOM 2197 C C . ALA A 1 299 ? 25.038 -15.509 -3.428 1.00 31.01 299 ALA A C 1
ATOM 2198 O O . ALA A 1 299 ? 25.098 -15.299 -4.649 1.00 31.23 299 ALA A O 1
ATOM 2200 N N . ARG A 1 300 ? 24.239 -14.801 -2.615 1.00 28.14 300 ARG A N 1
ATOM 2201 C CA . ARG A 1 300 ? 23.404 -13.715 -3.115 1.00 28.38 300 ARG A CA 1
ATOM 2202 C C . ARG A 1 300 ? 24.262 -12.606 -3.713 1.00 28.58 300 ARG A C 1
ATOM 2203 O O . ARG A 1 300 ? 23.945 -12.040 -4.769 1.00 31.53 300 ARG A O 1
ATOM 2211 N N . HIS A 1 301 ? 25.328 -12.248 -3.014 1.00 24.14 301 HIS A N 1
ATOM 2212 C CA . HIS A 1 301 ? 26.259 -11.244 -3.482 1.00 24.40 301 HIS A CA 1
ATOM 2213 C C . HIS A 1 301 ? 26.769 -11.582 -4.887 1.00 27.92 301 HIS A C 1
ATOM 2214 O O . HIS A 1 301 ? 26.772 -10.731 -5.795 1.00 26.19 301 HIS A O 1
ATOM 2221 N N . ALA A 1 302 ? 27.211 -12.833 -5.084 1.00 27.62 302 ALA A N 1
ATOM 2222 C CA . ALA A 1 302 ? 27.713 -13.245 -6.395 1.00 25.25 302 ALA A CA 1
ATOM 2223 C C . ALA A 1 302 ? 26.575 -13.299 -7.425 1.00 28.65 302 ALA A C 1
ATOM 2224 O O . ALA A 1 302 ? 26.752 -12.871 -8.574 1.00 29.67 302 ALA A O 1
ATOM 2226 N N . ARG A 1 303 ? 25.391 -13.795 -7.031 1.00 26.21 303 ARG A N 1
ATOM 2227 C CA . ARG A 1 303 ? 24.261 -13.806 -7.961 1.00 30.51 303 ARG A CA 1
ATOM 2228 C C . ARG A 1 303 ? 23.857 -12.397 -8.378 1.00 28.61 303 ARG A C 1
ATOM 2229 O O . ARG A 1 303 ? 23.479 -12.189 -9.534 1.00 29.55 303 ARG A O 1
ATOM 2237 N N . ALA A 1 304 ? 23.978 -11.412 -7.480 1.00 27.83 304 ALA A N 1
ATOM 2238 C CA . ALA A 1 304 ? 23.650 -10.046 -7.872 1.00 30.39 304 ALA A CA 1
ATOM 2239 C C . ALA A 1 304 ? 24.622 -9.523 -8.929 1.00 31.85 304 ALA A C 1
ATOM 2240 O O . ALA A 1 304 ? 24.199 -8.875 -9.896 1.00 27.59 304 ALA A O 1
ATOM 2242 N N . MET A 1 305 ? 25.928 -9.803 -8.770 1.00 29.78 305 MET A N 1
ATOM 2243 C CA . MET A 1 305 ? 26.894 -9.432 -9.801 1.00 28.13 305 MET A CA 1
ATOM 2244 C C . MET A 1 305 ? 26.587 -10.113 -11.132 1.00 30.77 305 MET A C 1
ATOM 2245 O O . MET A 1 305 ? 26.619 -9.467 -12.193 1.00 29.52 305 MET A O 1
ATOM 2250 N N . LEU A 1 306 ? 26.264 -11.405 -11.099 1.00 27.27 306 LEU A N 1
ATOM 2251 C CA . LEU A 1 306 ? 25.944 -12.098 -12.338 1.00 30.34 306 LEU A CA 1
ATOM 2252 C C . LEU A 1 306 ? 24.669 -11.555 -12.990 1.00 34.82 306 LEU A C 1
ATOM 2253 O O . LEU A 1 306 ? 24.568 -11.530 -14.228 1.00 33.40 306 LEU A O 1
ATOM 2258 N N . ARG A 1 307 ? 23.693 -11.114 -12.192 1.00 29.55 307 ARG A N 1
ATOM 2259 C CA . ARG A 1 307 ? 22.507 -10.490 -12.770 1.00 34.40 307 ARG A CA 1
ATOM 2260 C C . ARG A 1 307 ? 22.869 -9.196 -13.502 1.00 35.17 307 ARG A C 1
ATOM 2261 O O . ARG A 1 307 ? 22.393 -8.955 -14.618 1.00 34.64 307 ARG A O 1
ATOM 2269 N N . PHE A 1 308 ? 23.743 -8.373 -12.926 1.00 32.29 308 PHE A N 1
ATOM 2270 C CA . PHE A 1 308 ? 24.220 -7.224 -13.674 1.00 29.33 308 PHE A CA 1
ATOM 2271 C C . PHE A 1 308 ? 24.936 -7.660 -14.939 1.00 32.07 308 PHE A C 1
ATOM 2272 O O . PHE A 1 308 ? 24.843 -6.992 -15.975 1.00 31.94 308 PHE A O 1
ATOM 2280 N N . ARG A 1 309 ? 25.710 -8.745 -14.862 1.00 30.04 309 ARG A N 1
ATOM 2281 C CA . ARG A 1 309 ? 26.456 -9.168 -16.039 1.00 33.32 309 ARG A CA 1
ATOM 2282 C C . ARG A 1 309 ? 25.523 -9.567 -17.182 1.00 32.81 309 ARG A C 1
ATOM 2283 O O . ARG A 1 309 ? 25.812 -9.285 -18.347 1.00 34.07 309 ARG A O 1
ATOM 2291 N N . ASP A 1 310 ? 24.385 -10.179 -16.863 1.00 32.03 310 ASP A N 1
ATOM 2292 C CA . ASP A 1 310 ? 23.400 -10.559 -17.876 1.00 35.18 310 ASP A CA 1
ATOM 2293 C C . ASP A 1 310 ? 22.685 -9.362 -18.491 1.00 37.31 310 ASP A C 1
ATOM 2294 O O . ASP A 1 310 ? 22.257 -9.442 -19.639 1.00 37.81 310 ASP A O 1
ATOM 2299 N N . ASP A 1 311 ? 22.579 -8.236 -17.787 1.00 36.99 311 ASP A N 1
ATOM 2300 C CA . ASP A 1 311 ? 22.080 -7.015 -18.430 1.00 38.74 311 ASP A CA 1
ATOM 2301 C C . ASP A 1 311 ? 23.114 -6.303 -19.286 1.00 36.93 311 ASP A C 1
ATOM 2302 O O . ASP A 1 311 ? 22.761 -5.355 -19.986 1.00 38.88 311 ASP A O 1
ATOM 2307 N N . GLY A 1 312 ? 24.380 -6.680 -19.221 1.00 35.07 312 GLY A N 1
ATOM 2308 C CA . GLY A 1 312 ? 25.323 -6.041 -20.116 1.00 33.65 312 GLY A CA 1
ATOM 2309 C C . GLY A 1 312 ? 26.501 -5.349 -19.464 1.00 31.21 312 GLY A C 1
ATOM 2310 O O . GLY A 1 312 ? 27.305 -4.731 -20.172 1.00 25.56 312 GLY A O 1
ATOM 2311 N N . ALA A 1 313 ? 26.638 -5.458 -18.137 1.00 28.58 313 ALA A N 1
ATOM 2312 C CA . ALA A 1 313 ? 27.785 -4.867 -17.467 1.00 25.15 313 ALA A CA 1
ATOM 2313 C C . ALA A 1 313 ? 29.016 -5.723 -17.677 1.00 26.38 313 ALA A C 1
ATOM 2314 O O . ALA A 1 313 ? 28.925 -6.955 -17.787 1.00 25.76 313 ALA A O 1
ATOM 2316 N N . VAL A 1 314 ? 30.166 -5.048 -17.717 1.00 24.27 314 VAL A N 1
ATOM 2317 C CA . VAL A 1 314 ? 31.480 -5.674 -17.598 1.00 26.30 314 VAL A CA 1
ATOM 2318 C C . VAL A 1 314 ? 31.736 -5.945 -16.116 1.00 26.16 314 VAL A C 1
ATOM 2319 O O . VAL A 1 314 ? 31.925 -5.020 -15.323 1.00 27.84 314 VAL A O 1
ATOM 2323 N N . VAL A 1 315 ? 31.714 -7.219 -15.748 1.00 23.04 315 VAL A N 1
ATOM 2324 C CA . VAL A 1 315 ? 31.862 -7.701 -14.390 1.00 25.14 315 VAL A CA 1
ATOM 2325 C C . VAL A 1 315 ? 33.175 -8.472 -14.300 1.00 27.07 315 VAL A C 1
ATOM 2326 O O . VAL A 1 315 ? 33.413 -9.405 -15.076 1.00 29.17 315 VAL A O 1
ATOM 2330 N N . PHE A 1 316 ? 34.057 -8.076 -13.395 1.00 27.48 316 PHE A N 1
ATOM 2331 C CA . PHE A 1 316 ? 35.258 -8.882 -13.207 1.00 26.31 316 PHE A CA 1
ATOM 2332 C C . PHE A 1 316 ? 35.582 -8.961 -11.722 1.00 29.52 316 PHE A C 1
ATOM 2333 O O . PHE A 1 316 ? 35.177 -8.106 -10.925 1.00 28.68 316 PHE A O 1
ATOM 2341 N N . GLU A 1 317 ? 36.343 -9.995 -11.365 1.00 29.35 317 GLU A N 1
ATOM 2342 C CA . GLU A 1 317 ? 36.900 -10.120 -10.027 1.00 25.79 317 GLU A CA 1
ATOM 2343 C C . GLU A 1 317 ? 38.067 -9.149 -9.856 1.00 28.35 317 GLU A C 1
ATOM 2344 O O . GLU A 1 317 ? 38.859 -8.931 -10.784 1.00 25.89 317 GLU A O 1
ATOM 2350 N N . TYR A 1 318 ? 38.191 -8.586 -8.656 1.00 24.86 318 TYR A N 1
ATOM 2351 C CA . TYR A 1 318 ? 39.327 -7.718 -8.385 1.00 25.61 318 TYR A CA 1
ATOM 2352 C C . TYR A 1 318 ? 40.133 -8.307 -7.218 1.00 28.86 318 TYR A C 1
ATOM 2353 O O . TYR A 1 318 ? 40.369 -7.651 -6.191 1.00 27.23 318 TYR A O 1
ATOM 2362 N N . GLY A 1 319 ? 40.537 -9.572 -7.346 1.00 25.86 319 GLY A N 1
ATOM 2363 C CA . GLY A 1 319 ? 41.640 -10.047 -6.547 1.00 26.22 319 GLY A CA 1
ATOM 2364 C C . GLY A 1 319 ? 41.336 -10.369 -5.105 1.00 27.94 319 GLY A C 1
ATOM 2365 O O . GLY A 1 319 ? 42.263 -10.411 -4.291 1.00 27.18 319 GLY A O 1
ATOM 2366 N N . ASN A 1 320 ? 40.076 -10.623 -4.763 1.00 25.51 320 ASN A N 1
ATOM 2367 C CA . ASN A 1 320 ? 39.697 -10.877 -3.383 1.00 27.40 320 ASN A CA 1
ATOM 2368 C C . ASN A 1 320 ? 39.152 -12.301 -3.207 1.00 29.03 320 ASN A C 1
ATOM 2369 O O . ASN A 1 320 ? 38.547 -12.602 -2.167 1.00 26.19 320 ASN A O 1
ATOM 2374 N N . THR A 1 321 ? 39.347 -13.183 -4.194 1.00 26.34 321 THR A N 1
ATOM 2375 C CA . THR A 1 321 ? 38.911 -14.588 -4.139 1.00 29.88 321 THR A CA 1
ATOM 2376 C C . THR A 1 321 ? 37.405 -14.745 -4.197 1.00 27.63 321 THR A C 1
ATOM 2377 O O . THR A 1 321 ? 36.890 -15.800 -3.846 1.00 28.56 321 THR A O 1
ATOM 2381 N N . LEU A 1 322 ? 36.671 -13.726 -4.636 1.00 26.90 322 LEU A N 1
ATOM 2382 C CA . LEU A 1 322 ? 35.216 -13.835 -4.641 1.00 25.44 322 LEU A CA 1
ATOM 2383 C C . LEU A 1 322 ? 34.727 -15.006 -5.504 1.00 28.48 322 LEU A C 1
ATOM 2384 O O . LEU A 1 322 ? 33.733 -15.658 -5.168 1.00 27.48 322 LEU A O 1
ATOM 2389 N N . ARG A 1 323 ? 35.385 -15.277 -6.635 1.00 26.38 323 ARG A N 1
ATOM 2390 C CA . ARG A 1 323 ? 34.871 -16.311 -7.535 1.00 27.80 323 ARG A CA 1
ATOM 2391 C C . ARG A 1 323 ? 34.955 -17.689 -6.893 1.00 27.54 323 ARG A C 1
ATOM 2392 O O . ARG A 1 323 ? 33.959 -18.437 -6.855 1.00 28.23 323 ARG A O 1
ATOM 2400 N N . ALA A 1 324 ? 36.135 -18.041 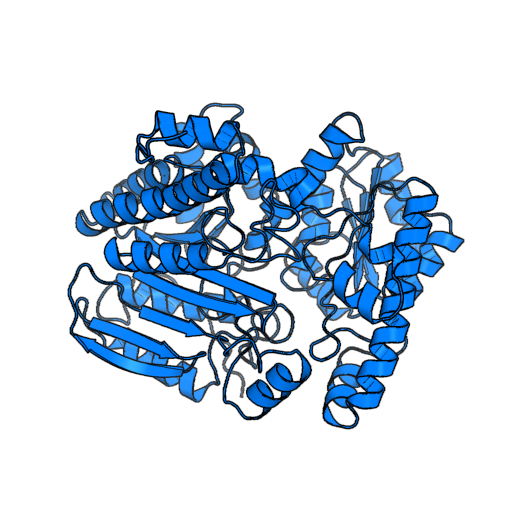-6.370 1.00 25.55 324 ALA A N 1
ATOM 2401 C CA . ALA A 1 324 ? 36.322 -19.378 -5.825 1.00 26.21 324 ALA A CA 1
ATOM 2402 C C . ALA A 1 324 ? 35.455 -19.591 -4.587 1.00 27.85 324 ALA A C 1
ATOM 2403 O O . ALA A 1 324 ? 34.850 -20.659 -4.412 1.00 27.68 324 ALA A O 1
ATOM 2405 N N . ARG A 1 325 ? 35.348 -18.579 -3.735 1.00 27.68 325 ARG A N 1
ATOM 2406 C CA . ARG A 1 325 ? 34.511 -18.737 -2.553 1.00 27.43 325 ARG A CA 1
ATOM 2407 C C . ARG A 1 325 ? 33.032 -18.774 -2.919 1.00 27.52 325 ARG A C 1
ATOM 2408 O O . ARG A 1 325 ? 32.252 -19.528 -2.307 1.00 25.79 325 ARG A O 1
ATOM 2416 N N . SER A 1 326 ? 32.641 -18.030 -3.954 1.00 24.59 326 SER A N 1
ATOM 2417 C CA . SER A 1 326 ? 31.260 -18.111 -4.418 1.00 27.07 326 SER A CA 1
ATOM 2418 C C . SER A 1 326 ? 30.937 -19.484 -4.994 1.00 29.18 326 SER A C 1
ATOM 2419 O O . SER A 1 326 ? 29.808 -19.974 -4.820 1.00 27.96 326 SER A O 1
ATOM 2422 N N . VAL A 1 327 ? 31.874 -20.076 -5.758 1.00 26.48 327 VAL A N 1
ATOM 2423 C CA . VAL A 1 327 ? 31.645 -21.424 -6.274 1.00 28.73 327 VAL A CA 1
ATOM 2424 C C . VAL A 1 327 ? 31.468 -22.385 -5.098 1.00 31.66 327 VAL A C 1
ATOM 2425 O O . VAL A 1 327 ? 30.613 -23.286 -5.125 1.00 31.10 327 VAL A O 1
ATOM 2429 N N . ALA A 1 328 ? 32.248 -22.185 -4.033 1.00 26.45 328 ALA A N 1
ATOM 2430 C CA . ALA A 1 328 ? 32.144 -23.068 -2.866 1.00 29.49 328 ALA A CA 1
ATOM 2431 C C . ALA A 1 328 ? 30.831 -22.869 -2.130 1.00 34.64 328 ALA A C 1
ATOM 2432 O O . ALA A 1 328 ? 30.313 -23.817 -1.526 1.00 32.38 328 ALA A O 1
ATOM 2434 N N . ALA A 1 329 ? 30.298 -21.639 -2.148 1.00 31.52 329 ALA A N 1
ATOM 2435 C CA . ALA A 1 329 ? 29.006 -21.330 -1.554 1.00 31.63 329 ALA A CA 1
ATOM 2436 C C . ALA A 1 329 ? 27.840 -21.735 -2.450 1.00 34.88 329 ALA A C 1
ATOM 2437 O O . ALA A 1 329 ? 26.682 -21.421 -2.121 1.00 36.83 329 ALA A O 1
ATOM 2439 N N . GLY A 1 330 ? 28.110 -22.368 -3.593 1.00 33.00 330 GLY A N 1
ATOM 2440 C CA . GLY A 1 330 ? 27.055 -22.907 -4.416 1.00 31.80 330 GLY A CA 1
ATOM 2441 C C . GLY A 1 330 ? 26.687 -22.099 -5.638 1.00 36.14 330 GLY A C 1
ATOM 2442 O O . GLY A 1 330 ? 25.611 -22.347 -6.213 1.00 33.19 330 GLY A O 1
ATOM 2443 N N . VAL A 1 331 ? 27.528 -21.150 -6.058 1.00 32.92 331 VAL A N 1
ATOM 2444 C CA . VAL A 1 331 ? 27.261 -20.408 -7.293 1.00 30.42 331 VAL A CA 1
ATOM 2445 C C . VAL A 1 331 ? 28.278 -20.830 -8.355 1.00 33.00 331 VAL A C 1
ATOM 2446 O O . VAL A 1 331 ? 29.283 -20.137 -8.568 1.00 29.74 331 VAL A O 1
ATOM 2450 N N . PRO A 1 332 ? 28.061 -21.950 -9.053 1.00 37.05 332 PRO A N 1
ATOM 2451 C CA . PRO A 1 332 ? 29.079 -22.406 -10.019 1.00 33.21 332 PRO A CA 1
ATOM 2452 C C . PRO A 1 332 ? 29.308 -21.423 -11.141 1.00 34.62 332 PRO A C 1
ATOM 2453 O O . PRO A 1 332 ? 30.449 -21.300 -11.622 1.00 33.16 332 PRO A O 1
ATOM 2457 N N . GLU A 1 333 ? 28.278 -20.691 -11.567 1.00 33.07 333 GLU A N 1
ATOM 2458 C CA . GLU A 1 333 ? 28.499 -19.742 -12.651 1.00 33.37 333 GLU A CA 1
ATOM 2459 C C . GLU A 1 333 ? 29.468 -18.629 -12.247 1.00 34.75 333 GLU A C 1
ATOM 2460 O O . GLU A 1 333 ? 30.059 -18.005 -13.128 1.00 34.37 333 GLU A O 1
ATOM 2466 N N . ALA A 1 334 ? 29.658 -18.363 -10.943 1.00 31.77 334 ALA A N 1
ATOM 2467 C CA . ALA A 1 334 ? 30.614 -17.328 -10.575 1.00 28.11 334 ALA A CA 1
ATOM 2468 C C . ALA A 1 334 ? 32.019 -17.706 -10.988 1.00 29.63 334 ALA A C 1
ATOM 2469 O O . ALA A 1 334 ? 32.863 -16.812 -11.156 1.00 31.61 334 ALA A O 1
ATOM 2471 N N . GLY A 1 335 ? 32.289 -19.002 -11.183 1.00 30.01 335 GLY A N 1
ATOM 2472 C CA . GLY A 1 335 ? 33.595 -19.416 -11.666 1.00 31.03 335 GLY A CA 1
ATOM 2473 C C . GLY A 1 335 ? 33.903 -18.993 -13.103 1.00 37.10 335 GLY A C 1
ATOM 2474 O O . GLY A 1 335 ? 35.069 -19.061 -13.518 1.00 40.66 335 GLY A O 1
ATOM 2475 N N . GLU A 1 336 ? 32.903 -18.544 -13.852 1.00 34.85 336 GLU A N 1
ATOM 2476 C CA . GLU A 1 336 ? 33.078 -18.163 -15.246 1.00 40.35 336 GLU A CA 1
ATOM 2477 C C . GLU A 1 336 ? 33.404 -16.676 -15.423 1.00 36.00 336 GLU A C 1
ATOM 2478 O O . GLU A 1 336 ? 33.618 -16.232 -16.555 1.00 32.39 336 GLU A O 1
ATOM 2484 N N . LEU A 1 337 ? 33.456 -15.912 -14.333 1.00 32.42 337 LEU A N 1
ATOM 2485 C CA . LEU A 1 337 ? 33.757 -14.486 -14.413 1.00 31.12 337 LEU A CA 1
ATOM 2486 C C . LEU A 1 337 ? 35.231 -14.259 -14.735 1.00 28.74 337 LEU A C 1
ATOM 2487 O O . LEU A 1 337 ? 36.096 -14.990 -14.239 1.00 29.93 337 LEU A O 1
ATOM 2492 N N . PRO A 1 338 ? 35.558 -13.231 -15.518 1.00 29.83 338 PRO A N 1
ATOM 2493 C CA . PRO A 1 338 ? 36.962 -12.918 -15.781 1.00 28.07 338 PRO A CA 1
ATOM 2494 C C . PRO A 1 338 ? 37.564 -12.210 -14.569 1.00 27.45 338 PRO A C 1
ATOM 2495 O O . PRO A 1 338 ? 36.893 -11.917 -13.567 1.00 25.65 338 PRO A O 1
ATOM 2499 N N . SER A 1 339 ? 38.849 -11.933 -14.671 1.00 22.99 339 SER A N 1
ATOM 2500 C CA . SER A 1 339 ? 39.594 -11.339 -13.575 1.00 26.04 339 SER A CA 1
ATOM 2501 C C . SER A 1 339 ? 40.382 -10.119 -14.078 1.00 23.82 339 SER A C 1
ATOM 2502 O O . SER A 1 339 ? 40.778 -10.055 -15.246 1.00 25.65 339 SER A O 1
ATOM 2505 N N . PHE A 1 340 ? 40.628 -9.151 -13.198 1.00 24.29 340 PHE A N 1
ATOM 2506 C CA . PHE A 1 340 ? 41.422 -7.998 -13.617 1.00 23.67 340 PHE A CA 1
ATOM 2507 C C . PHE A 1 340 ? 42.806 -8.419 -14.128 1.00 24.08 340 PHE A C 1
ATOM 2508 O O . PHE A 1 340 ? 43.381 -7.749 -14.994 1.00 22.83 340 PHE A O 1
ATOM 2516 N N . VAL A 1 341 ? 43.357 -9.526 -13.625 1.00 24.33 341 VAL A N 1
ATOM 2517 C CA . VAL A 1 341 ? 44.715 -9.897 -14.012 1.00 24.29 341 VAL A CA 1
ATOM 2518 C C . VAL A 1 341 ? 44.746 -10.310 -15.471 1.00 26.70 341 VAL A C 1
ATOM 2519 O O . VAL A 1 341 ? 45.599 -9.848 -16.254 1.00 26.75 341 VAL A O 1
ATOM 2523 N N . THR A 1 342 ? 43.825 -11.212 -15.855 1.00 23.16 342 THR A N 1
ATOM 2524 C CA . THR A 1 342 ? 43.877 -11.752 -17.208 1.00 28.36 342 THR A CA 1
ATOM 2525 C C . THR A 1 342 ? 43.342 -10.746 -18.205 1.00 25.35 342 THR A C 1
ATOM 2526 O O . THR A 1 342 ? 43.798 -10.741 -19.343 1.00 28.36 342 THR A O 1
ATOM 2530 N N . LEU A 1 343 ? 42.427 -9.844 -17.788 1.00 27.20 343 LEU A N 1
ATOM 2531 C CA . LEU A 1 343 ? 41.966 -8.805 -18.715 1.00 26.89 343 LEU A CA 1
ATOM 2532 C C . LEU A 1 343 ? 42.957 -7.643 -18.847 1.00 24.58 343 LEU A C 1
ATOM 2533 O O . LEU A 1 343 ? 43.108 -7.099 -19.948 1.00 25.10 343 LEU A O 1
ATOM 2538 N N . PHE A 1 344 ? 43.642 -7.233 -17.766 1.00 24.31 344 PHE A N 1
ATOM 2539 C CA . PHE A 1 344 ? 44.340 -5.940 -17.808 1.00 23.63 344 PHE A CA 1
ATOM 2540 C C . PHE A 1 344 ? 45.811 -5.944 -17.383 1.00 25.73 344 PHE A C 1
ATOM 2541 O O . PHE A 1 344 ? 46.578 -5.089 -17.817 1.00 27.78 344 PHE A O 1
ATOM 2549 N N . ILE A 1 345 ? 46.228 -6.839 -16.498 1.00 25.45 345 ILE A N 1
ATOM 2550 C CA . ILE A 1 345 ? 47.527 -6.708 -15.858 1.00 26.17 345 ILE A CA 1
ATOM 2551 C C . ILE A 1 345 ? 48.568 -7.616 -16.495 1.00 25.81 345 ILE A C 1
ATOM 2552 O O . ILE A 1 345 ? 49.740 -7.248 -16.582 1.00 28.78 345 ILE A O 1
ATOM 2557 N N . ARG A 1 346 ? 48.186 -8.824 -16.899 1.00 25.31 346 ARG A N 1
ATOM 2558 C CA . ARG A 1 346 ? 49.183 -9.753 -17.414 1.00 25.28 346 ARG A CA 1
ATOM 2559 C C . ARG A 1 346 ? 50.090 -9.142 -18.491 1.00 28.09 346 ARG A C 1
ATOM 2560 O O . ARG A 1 346 ? 51.310 -9.376 -18.432 1.00 24.61 346 ARG A O 1
ATOM 2568 N N . PRO A 1 347 ? 49.609 -8.367 -19.475 1.00 27.50 347 PRO A N 1
ATOM 2569 C CA . PRO A 1 347 ? 50.566 -7.847 -20.474 1.00 29.71 347 PRO A CA 1
ATOM 2570 C C . PRO A 1 347 ? 51.573 -6.884 -19.856 1.00 27.99 347 PRO A C 1
ATOM 2571 O O . PRO A 1 347 ? 52.673 -6.733 -20.395 1.00 29.13 347 PRO A O 1
ATOM 2575 N N . LEU A 1 348 ? 51.268 -6.291 -18.700 1.00 26.39 348 LEU A N 1
ATOM 2576 C CA . LEU A 1 348 ? 52.270 -5.479 -18.008 1.00 27.11 348 LEU A CA 1
ATOM 2577 C C . LEU A 1 348 ? 53.310 -6.367 -17.350 1.00 28.62 348 LEU A C 1
ATOM 2578 O O . LEU A 1 348 ? 54.508 -6.049 -17.371 1.00 28.58 348 LEU A O 1
ATOM 2583 N N . PHE A 1 349 ? 52.875 -7.485 -16.754 1.00 26.74 349 PHE A N 1
ATOM 2584 C CA . PHE A 1 349 ? 53.837 -8.393 -16.139 1.00 27.17 349 PHE A CA 1
ATOM 2585 C C . PHE A 1 349 ? 54.794 -8.964 -17.170 1.00 28.97 349 PHE A C 1
ATOM 2586 O O . PHE A 1 349 ? 55.963 -9.220 -16.859 1.00 28.29 349 PHE A O 1
ATOM 2594 N N . CYS A 1 350 ? 54.338 -9.142 -18.414 1.00 28.45 350 CYS A N 1
ATOM 2595 C CA . CYS A 1 350 ? 55.232 -9.653 -19.451 1.00 28.62 350 CYS A CA 1
ATOM 2596 C C . CYS A 1 350 ? 56.381 -8.704 -19.725 1.00 33.20 350 CYS A C 1
ATOM 2597 O O . CYS A 1 350 ? 57.405 -9.140 -20.274 1.00 30.58 350 CYS A O 1
ATOM 2600 N N . ARG A 1 351 ? 56.236 -7.431 -19.360 1.00 29.18 351 ARG A N 1
ATOM 2601 C CA . ARG A 1 351 ? 57.320 -6.472 -19.472 1.00 28.31 351 ARG A CA 1
ATOM 2602 C C . ARG A 1 351 ? 58.004 -6.223 -18.120 1.00 33.22 351 ARG A C 1
ATOM 2603 O O . ARG A 1 351 ? 58.848 -5.320 -17.999 1.00 32.81 351 ARG A O 1
ATOM 2611 N N . GLY A 1 352 ? 57.639 -6.982 -17.084 1.00 31.97 352 GLY A N 1
ATOM 2612 C CA . GLY A 1 352 ? 58.195 -6.735 -15.763 1.00 28.47 352 GLY A CA 1
ATOM 2613 C C . GLY A 1 352 ? 57.651 -5.498 -15.072 1.00 31.15 352 GLY A C 1
ATOM 2614 O O . GLY A 1 352 ? 58.249 -5.027 -14.100 1.00 31.96 352 GLY A O 1
ATOM 2615 N N . ILE A 1 353 ? 56.531 -4.966 -15.535 1.00 26.23 353 ILE A N 1
ATOM 2616 C CA . ILE A 1 353 ? 55.948 -3.767 -14.970 1.00 29.98 353 ILE A CA 1
ATOM 2617 C C . ILE A 1 353 ? 55.074 -4.185 -13.808 1.00 29.75 353 ILE A C 1
ATOM 2618 O O . ILE A 1 353 ? 54.166 -5.016 -13.975 1.00 29.46 353 ILE A O 1
ATOM 2623 N N . GLY A 1 354 ? 55.329 -3.618 -12.633 1.00 26.81 354 GLY A N 1
ATOM 2624 C CA . GLY A 1 354 ? 54.580 -4.027 -11.457 1.00 29.17 354 GLY A CA 1
ATOM 2625 C C . GLY A 1 354 ? 54.545 -2.935 -10.397 1.00 28.91 354 GLY A C 1
ATOM 2626 O O . GLY A 1 354 ? 55.144 -1.881 -10.585 1.00 31.10 354 GLY A O 1
ATOM 2627 N N . PRO A 1 355 ? 53.873 -3.172 -9.224 1.00 28.70 355 PRO A N 1
ATOM 2628 C CA . PRO A 1 355 ? 53.603 -2.092 -8.263 1.00 27.99 355 PRO A CA 1
ATOM 2629 C C . PRO A 1 355 ? 54.809 -1.648 -7.411 1.00 27.73 355 PRO A C 1
ATOM 2630 O O . PRO A 1 355 ? 54.745 -1.606 -6.180 1.00 30.22 355 PRO A O 1
ATOM 2634 N N . PHE A 1 356 ? 55.908 -1.314 -8.081 1.00 27.74 356 PHE A N 1
ATOM 2635 C CA . PHE A 1 356 ? 57.046 -0.591 -7.513 1.00 28.49 356 PHE A CA 1
ATOM 2636 C C . PHE A 1 356 ? 56.588 0.635 -6.707 1.00 27.36 356 PHE A C 1
ATOM 2637 O O . PHE A 1 356 ? 55.583 1.274 -7.030 1.00 26.87 356 PHE A O 1
ATOM 2645 N N . ARG A 1 357 ? 57.329 0.962 -5.643 1.00 25.99 357 ARG A N 1
ATOM 2646 C CA . ARG A 1 357 ? 56.897 1.963 -4.668 1.00 28.36 357 ARG A CA 1
ATOM 2647 C C . ARG A 1 357 ? 58.090 2.381 -3.815 1.00 28.60 357 ARG A C 1
ATOM 2648 O O . ARG A 1 357 ? 59.053 1.632 -3.679 1.00 25.87 357 ARG A O 1
ATOM 2656 N N . TRP A 1 358 ? 58.034 3.599 -3.260 1.00 26.95 358 TRP A N 1
ATOM 2657 C CA . TRP A 1 358 ? 59.153 4.086 -2.452 1.00 25.28 358 TRP A CA 1
ATOM 2658 C C . TRP A 1 358 ? 58.655 4.998 -1.331 1.00 30.85 358 TRP A C 1
ATOM 2659 O O . TRP A 1 358 ? 57.614 5.669 -1.450 1.00 29.50 358 TRP A O 1
ATOM 2670 N N . ILE A 1 359 ? 59.423 5.012 -0.236 1.00 30.69 359 ILE A N 1
ATOM 2671 C CA . I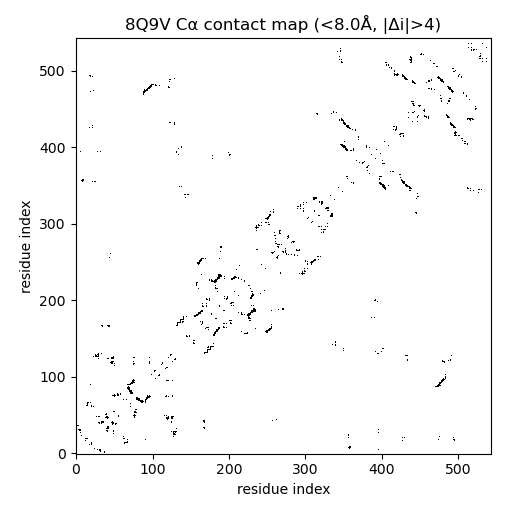LE A 1 359 ? 59.031 5.649 1.018 1.00 30.12 359 ILE A CA 1
ATOM 2672 C C . ILE A 1 359 ? 60.184 6.529 1.479 1.00 31.63 359 ILE A C 1
ATOM 2673 O O . ILE A 1 359 ? 61.332 6.065 1.550 1.00 30.45 359 ILE A O 1
ATOM 2678 N N . ALA A 1 360 ? 59.871 7.796 1.784 1.00 29.81 360 ALA A N 1
ATOM 2679 C CA . ALA A 1 360 ? 60.795 8.756 2.404 1.00 31.96 360 ALA A CA 1
ATOM 2680 C C . ALA A 1 360 ? 60.961 8.448 3.893 1.00 31.34 360 ALA A C 1
ATOM 2681 O O . ALA A 1 360 ? 60.063 8.730 4.687 1.00 30.55 360 ALA A O 1
ATOM 2683 N N . ALA A 1 361 ? 62.109 7.897 4.282 1.00 31.21 361 ALA A N 1
ATOM 2684 C CA . ALA A 1 361 ? 62.323 7.570 5.692 1.00 34.00 361 ALA A CA 1
ATOM 2685 C C . ALA A 1 361 ? 62.306 8.817 6.576 1.00 35.21 361 ALA A C 1
ATOM 2686 O O . ALA A 1 361 ? 61.955 8.731 7.760 1.00 33.23 361 ALA A O 1
ATOM 2688 N N . SER A 1 362 ? 62.678 9.973 6.013 1.00 34.13 362 SER A N 1
ATOM 2689 C CA . SER A 1 362 ? 62.689 11.237 6.751 1.00 33.30 362 SER A CA 1
ATOM 2690 C C . SER A 1 362 ? 61.306 11.627 7.217 1.00 36.05 362 SER A C 1
ATOM 2691 O O . SER A 1 362 ? 61.171 12.345 8.219 1.00 37.77 362 SER A O 1
ATOM 2694 N N . GLY A 1 363 ? 60.266 11.175 6.515 1.00 32.01 363 GLY A N 1
ATOM 2695 C CA . GLY A 1 363 ? 58.937 11.691 6.796 1.00 38.26 363 GLY A CA 1
ATOM 2696 C C . GLY A 1 363 ? 58.644 13.029 6.137 1.00 35.64 363 GLY A C 1
ATOM 2697 O O . GLY A 1 363 ? 57.564 13.599 6.348 1.00 33.10 363 GLY A O 1
ATOM 2698 N N . ASP A 1 364 ? 59.562 13.521 5.320 1.00 36.02 364 ASP A N 1
ATOM 2699 C CA . ASP A 1 364 ? 59.454 14.844 4.761 1.00 38.54 364 ASP A CA 1
ATOM 2700 C C . ASP A 1 364 ? 58.838 14.773 3.364 1.00 35.80 364 ASP A C 1
ATOM 2701 O O . ASP A 1 364 ? 59.442 14.178 2.463 1.00 33.97 364 ASP A O 1
ATOM 2706 N N . PRO A 1 365 ? 57.672 15.374 3.128 1.00 36.13 365 PRO A N 1
ATOM 2707 C CA . PRO A 1 365 ? 57.082 15.302 1.784 1.00 34.99 365 PRO A CA 1
ATOM 2708 C C . PRO A 1 365 ? 57.954 15.895 0.697 1.00 38.28 365 PRO A C 1
ATOM 2709 O O . PRO A 1 365 ? 57.842 15.449 -0.448 1.00 37.61 365 PRO A O 1
ATOM 2713 N N . LYS A 1 366 ? 58.826 16.871 1.006 1.00 40.92 366 LYS A N 1
ATOM 2714 C CA . LYS A 1 366 ? 59.749 17.374 -0.009 1.00 39.57 366 LYS A CA 1
ATOM 2715 C C . LYS A 1 366 ? 60.599 16.264 -0.611 1.00 37.56 366 LYS A C 1
ATOM 2716 O O . LYS A 1 366 ? 61.056 16.392 -1.750 1.00 38.80 366 LYS A O 1
ATOM 2722 N N . ASP A 1 367 ? 60.871 15.194 0.135 1.00 37.13 367 ASP A N 1
ATOM 2723 C CA . ASP A 1 367 ? 61.668 14.105 -0.437 1.00 36.18 367 ASP A CA 1
ATOM 2724 C C . ASP A 1 367 ? 60.900 13.373 -1.544 1.00 35.10 367 ASP A C 1
ATOM 2725 O O . ASP A 1 367 ? 61.491 12.964 -2.548 1.00 34.36 367 ASP A O 1
ATOM 2730 N N . ILE A 1 368 ? 59.589 13.231 -1.402 1.00 34.44 368 ILE A N 1
ATOM 2731 C CA . ILE A 1 368 ? 58.791 12.614 -2.453 1.00 30.51 368 ILE A CA 1
ATOM 2732 C C . ILE A 1 368 ? 58.689 13.546 -3.659 1.00 34.92 368 ILE A C 1
ATOM 2733 O O . ILE A 1 368 ? 58.962 13.140 -4.798 1.00 35.77 368 ILE A O 1
ATOM 2738 N N . ALA A 1 369 ? 58.320 14.821 -3.434 1.00 37.95 369 ALA A N 1
ATOM 2739 C CA . ALA A 1 369 ? 58.281 15.802 -4.529 1.00 33.70 369 ALA A CA 1
ATOM 2740 C C . ALA A 1 369 ? 59.601 15.853 -5.293 1.00 35.36 369 ALA A C 1
ATOM 2741 O O . ALA A 1 369 ? 59.595 16.004 -6.520 1.00 37.00 369 ALA A O 1
ATOM 2743 N N . ALA A 1 370 ? 60.737 15.666 -4.608 1.00 32.65 370 ALA A N 1
ATOM 2744 C CA . ALA A 1 370 ? 62.017 15.584 -5.306 1.00 35.38 370 ALA A CA 1
ATOM 2745 C C . ALA A 1 370 ? 62.065 14.396 -6.275 1.00 39.07 370 ALA A C 1
ATOM 2746 O O . ALA A 1 370 ? 62.608 14.508 -7.382 1.00 37.78 370 ALA A O 1
ATOM 2748 N N . ILE A 1 371 ? 61.524 13.241 -5.871 1.00 35.74 371 ILE A N 1
ATOM 2749 C CA . ILE A 1 371 ? 61.607 12.063 -6.731 1.00 33.61 371 ILE A CA 1
ATOM 2750 C C . ILE A 1 371 ? 60.604 12.163 -7.870 1.00 32.10 371 ILE A C 1
ATOM 2751 O O . ILE A 1 371 ? 60.918 11.809 -9.002 1.00 35.11 371 ILE A O 1
ATOM 2756 N N . ASP A 1 372 ? 59.394 12.663 -7.593 1.00 31.80 372 ASP A N 1
ATOM 2757 C CA . ASP A 1 372 ? 58.457 13.002 -8.656 1.00 32.16 372 ASP A CA 1
ATOM 2758 C C . ASP A 1 372 ? 59.130 13.879 -9.711 1.00 40.93 372 ASP A C 1
ATOM 2759 O O . ASP A 1 372 ? 58.885 13.725 -10.919 1.00 41.44 372 ASP A O 1
ATOM 2764 N N . GLY A 1 373 ? 60.016 14.786 -9.272 1.00 41.55 373 GLY A N 1
ATOM 2765 C CA . GLY A 1 373 ? 60.734 15.639 -10.209 1.00 34.59 373 GLY A CA 1
ATOM 2766 C C . GLY A 1 373 ? 61.795 14.904 -11.006 1.00 38.80 373 GLY A C 1
ATOM 2767 O O . GLY A 1 373 ? 61.984 15.177 -12.193 1.00 43.69 373 GLY A O 1
ATOM 2768 N N . ILE A 1 374 ? 62.543 14.005 -10.363 1.00 37.94 374 ILE A N 1
ATOM 2769 C CA . ILE A 1 374 ? 63.490 13.179 -11.113 1.00 36.86 374 ILE A CA 1
ATOM 2770 C C . ILE A 1 374 ? 62.750 12.355 -12.165 1.00 36.75 374 ILE A C 1
ATOM 2771 O O . ILE A 1 374 ? 63.233 12.175 -13.292 1.00 38.77 374 ILE A O 1
ATOM 2776 N N . ILE A 1 375 ? 61.546 11.879 -11.839 1.00 36.43 375 ILE A N 1
ATOM 2777 C CA . ILE A 1 375 ? 60.808 11.081 -12.814 1.00 34.49 375 ILE A CA 1
ATOM 2778 C C . ILE A 1 375 ? 60.425 11.918 -14.020 1.00 34.10 375 ILE A C 1
ATOM 2779 O O . ILE A 1 375 ? 60.476 11.436 -15.150 1.00 35.01 375 ILE A O 1
ATOM 2784 N N . GLU A 1 376 ? 59.995 13.167 -13.818 1.00 37.05 376 GLU A N 1
ATOM 2785 C CA . GLU A 1 376 ? 59.564 13.948 -14.974 1.00 38.10 376 GLU A CA 1
ATOM 2786 C C . GLU A 1 376 ? 60.736 14.398 -15.855 1.00 35.57 376 GLU A C 1
ATOM 2787 O O . GLU A 1 376 ? 60.540 14.607 -17.048 1.00 39.93 376 GLU A O 1
ATOM 2793 N N . SER A 1 377 ? 61.957 14.432 -15.334 1.00 38.40 377 SER A N 1
ATOM 2794 C CA . SER A 1 377 ? 63.133 14.703 -16.151 1.00 39.49 377 SER A CA 1
ATOM 2795 C C . SER A 1 377 ? 63.720 13.463 -16.786 1.00 40.68 377 SER A C 1
ATOM 2796 O O . SER A 1 377 ? 64.696 13.586 -17.537 1.00 41.62 377 SER A O 1
ATOM 2799 N N . THR A 1 378 ? 63.214 12.276 -16.444 1.00 38.82 378 THR A N 1
ATOM 2800 C CA . THR A 1 378 ? 63.887 11.040 -16.817 1.00 38.10 378 THR A CA 1
ATOM 2801 C C . THR A 1 378 ? 63.132 10.218 -17.852 1.00 39.33 378 THR A C 1
ATOM 2802 O O . THR A 1 378 ? 63.743 9.715 -18.797 1.00 37.53 378 THR A O 1
ATOM 2806 N N . PHE A 1 379 ? 61.818 10.098 -17.709 1.00 36.99 379 PHE A N 1
ATOM 2807 C CA . PHE A 1 379 ? 61.014 9.193 -18.502 1.00 35.78 379 PHE A CA 1
ATOM 2808 C C . PHE A 1 379 ? 60.344 9.966 -19.627 1.00 36.90 379 PHE A C 1
ATOM 2809 O O . PHE A 1 379 ? 59.890 11.096 -19.428 1.00 34.92 379 PHE A O 1
ATOM 2817 N N . ALA A 1 380 ? 60.324 9.363 -20.820 1.00 35.75 380 ALA A N 1
ATOM 2818 C CA . ALA A 1 380 ? 59.819 10.058 -21.993 1.00 32.58 380 ALA A CA 1
ATOM 2819 C C . ALA A 1 380 ? 58.383 10.479 -21.771 1.00 38.48 380 ALA A C 1
ATOM 2820 O O . ALA A 1 380 ? 57.606 9.780 -21.087 1.00 37.30 380 ALA A O 1
ATOM 2822 N N . GLU A 1 381 ? 58.029 11.641 -22.339 1.00 35.24 381 GLU A N 1
ATOM 2823 C CA . GLU A 1 381 ? 56.619 12.025 -22.351 1.00 41.01 381 GLU A CA 1
ATOM 2824 C C . GLU A 1 381 ? 55.764 10.877 -22.875 1.00 36.63 381 GLU A C 1
ATOM 2825 O O . GLU A 1 381 ? 56.165 10.108 -23.760 1.00 35.86 381 GLU A O 1
ATOM 2831 N N . GLY A 1 382 ? 54.568 10.767 -22.343 1.00 34.78 382 GLY A N 1
ATOM 2832 C CA . GLY A 1 382 ? 53.693 9.699 -22.758 1.00 40.38 382 GLY A CA 1
ATOM 2833 C C . GLY A 1 382 ? 53.949 8.346 -22.122 1.00 42.06 382 GLY A C 1
ATOM 2834 O O . GLY A 1 382 ? 53.057 7.486 -22.173 1.00 42.38 382 GLY A O 1
ATOM 2835 N N . HIS A 1 383 ? 55.146 8.107 -21.559 1.00 38.61 383 HIS A N 1
ATOM 2836 C CA . HIS A 1 383 ? 55.362 6.926 -20.729 1.00 35.40 383 HIS A CA 1
ATOM 2837 C C . HIS A 1 383 ? 54.278 6.839 -19.664 1.00 36.45 383 HIS A C 1
ATOM 2838 O O . HIS A 1 383 ? 53.755 7.857 -19.189 1.00 35.76 383 HIS A O 1
ATOM 2845 N N . MET A 1 384 ? 53.920 5.603 -19.313 1.00 35.42 384 MET A N 1
ATOM 2846 C CA . MET A 1 384 ? 52.937 5.348 -18.258 1.00 33.34 384 MET A CA 1
ATOM 2847 C C . MET A 1 384 ? 53.176 6.193 -16.994 1.00 32.62 384 MET A C 1
ATOM 2848 O O . MET A 1 384 ? 52.234 6.732 -16.402 1.00 31.04 384 MET A O 1
ATOM 2853 N N . ILE A 1 385 ? 54.427 6.257 -16.529 1.00 33.68 385 ILE A N 1
ATOM 2854 C CA . ILE A 1 385 ? 54.749 6.936 -15.279 1.00 31.12 385 ILE A CA 1
ATOM 2855 C C . ILE A 1 385 ? 54.598 8.451 -15.416 1.00 33.37 385 ILE A C 1
ATOM 2856 O O . ILE A 1 385 ? 54.306 9.129 -14.429 1.00 33.57 385 ILE A O 1
ATOM 2861 N N . ARG A 1 386 ? 54.818 9.008 -16.623 1.00 32.17 386 ARG A N 1
ATOM 2862 C CA . ARG A 1 386 ? 54.686 10.450 -16.839 1.00 29.53 386 ARG A CA 1
ATOM 2863 C C . ARG A 1 386 ? 53.233 10.860 -16.796 1.00 30.24 386 ARG A C 1
ATOM 2864 O O . ARG A 1 386 ? 52.910 11.970 -16.380 1.00 32.13 386 ARG A O 1
ATOM 2872 N N . GLN A 1 387 ? 52.340 9.960 -17.176 1.00 31.42 387 GLN A N 1
ATOM 2873 C CA . GLN A 1 387 ? 50.920 10.213 -17.023 1.00 31.67 387 GLN A CA 1
ATOM 2874 C C . GLN A 1 387 ? 50.475 10.009 -15.574 1.00 34.17 387 GLN A C 1
ATOM 2875 O O . GLN A 1 387 ? 49.541 10.681 -15.125 1.00 33.57 387 GLN A O 1
ATOM 2881 N N . TRP A 1 388 ? 51.118 9.097 -14.827 1.00 31.31 388 TRP A N 1
ATOM 2882 C CA . TRP A 1 388 ? 50.630 8.791 -13.483 1.00 31.79 388 TRP A CA 1
ATOM 2883 C C . TRP A 1 388 ? 51.065 9.847 -12.451 1.00 30.84 388 TRP A C 1
ATOM 2884 O O . TRP A 1 388 ? 50.248 10.266 -11.619 1.00 28.85 388 TRP A O 1
ATOM 2895 N N . ILE A 1 389 ? 52.340 10.284 -12.465 1.00 31.40 389 ILE A N 1
ATOM 2896 C CA . ILE A 1 389 ? 52.832 11.156 -11.382 1.00 32.09 389 ILE A CA 1
ATOM 2897 C C . ILE A 1 389 ? 51.977 12.406 -11.229 1.00 33.06 389 ILE A C 1
ATOM 2898 O O . ILE A 1 389 ? 51.645 12.760 -10.095 1.00 33.85 389 ILE A O 1
ATOM 2903 N N . PRO A 1 390 ? 51.545 13.092 -12.297 1.00 35.59 390 PRO A N 1
ATOM 2904 C CA . PRO A 1 390 ? 50.613 14.226 -12.095 1.00 34.42 390 PRO A CA 1
ATOM 2905 C C . PRO A 1 390 ? 49.296 13.831 -11.454 1.00 34.90 390 PRO A C 1
ATOM 2906 O O . PRO A 1 390 ? 48.743 14.633 -10.688 1.00 35.91 390 PRO A O 1
ATOM 2910 N N . MET A 1 391 ? 48.739 12.652 -11.791 1.00 31.90 391 MET A N 1
ATOM 2911 C CA . MET A 1 391 ? 47.516 12.186 -11.137 1.00 33.60 391 MET A CA 1
ATOM 2912 C C . MET A 1 391 ? 47.750 12.000 -9.633 1.00 36.90 391 MET A C 1
ATOM 2913 O O . MET A 1 391 ? 46.926 12.412 -8.791 1.00 33.10 391 MET A O 1
ATOM 2918 N N . ALA A 1 392 ? 48.854 11.331 -9.288 1.00 31.80 392 ALA A N 1
ATOM 2919 C CA . ALA A 1 392 ? 49.157 11.072 -7.887 1.00 34.87 392 ALA A CA 1
ATOM 2920 C C . ALA A 1 392 ? 49.322 12.388 -7.139 1.00 38.19 392 ALA A C 1
ATOM 2921 O O . ALA A 1 392 ? 48.731 12.600 -6.065 1.00 35.15 392 ALA A O 1
ATOM 2923 N N . ARG A 1 393 ? 50.100 13.300 -7.737 1.00 37.98 393 ARG A N 1
ATOM 2924 C CA . ARG A 1 393 ? 50.376 14.605 -7.149 1.00 38.55 393 ARG A CA 1
ATOM 2925 C C . ARG A 1 393 ? 49.081 15.339 -6.838 1.00 38.35 393 ARG A C 1
ATOM 2926 O O . ARG A 1 393 ? 48.925 15.921 -5.766 1.00 40.46 393 ARG A O 1
ATOM 2934 N N . LYS A 1 394 ? 48.109 15.228 -7.721 1.00 36.37 394 LYS A N 1
ATOM 2935 C CA . LYS A 1 394 ? 46.873 15.962 -7.583 1.00 34.54 394 LYS A CA 1
ATOM 2936 C C . LYS A 1 394 ? 45.858 15.267 -6.690 1.00 37.54 394 LYS A C 1
ATOM 2937 O O . LYS A 1 394 ? 45.070 15.938 -6.017 1.00 37.95 394 LYS A O 1
ATOM 2943 N N . TYR A 1 395 ? 45.815 13.939 -6.666 1.00 37.52 395 TYR A N 1
ATOM 2944 C CA . TYR A 1 395 ? 44.705 13.309 -5.972 1.00 34.16 395 TYR A CA 1
ATOM 2945 C C . TYR A 1 395 ? 45.068 12.566 -4.692 1.00 32.03 395 TYR A C 1
ATOM 2946 O O . TYR A 1 395 ? 44.153 12.216 -3.944 1.00 33.51 395 TYR A O 1
ATOM 2955 N N . ILE A 1 396 ? 46.339 12.266 -4.429 1.00 34.13 396 ILE A N 1
ATOM 2956 C CA . ILE A 1 396 ? 46.683 11.286 -3.400 1.00 34.65 396 ILE A CA 1
ATOM 2957 C C . ILE A 1 396 ? 47.290 11.993 -2.180 1.00 33.69 396 ILE A C 1
ATOM 2958 O O . ILE A 1 396 ? 48.391 12.553 -2.246 1.00 31.69 396 ILE A O 1
ATOM 2963 N N . GLN A 1 397 ? 46.563 11.945 -1.059 1.00 33.20 397 GLN A N 1
ATOM 2964 C CA . GLN A 1 397 ? 47.071 12.426 0.221 1.00 34.49 397 GLN A CA 1
ATOM 2965 C C . GLN A 1 397 ? 48.049 11.436 0.823 1.00 34.26 397 GLN A C 1
ATOM 2966 O O . GLN A 1 397 ? 47.771 10.239 0.892 1.00 33.05 397 GLN A O 1
ATOM 2972 N N . PHE A 1 398 ? 49.165 11.945 1.323 1.00 33.41 398 PHE A N 1
ATOM 2973 C CA . PHE A 1 398 ? 50.080 11.106 2.076 1.00 33.46 398 PHE A CA 1
ATOM 2974 C C . PHE A 1 398 ? 49.403 10.540 3.324 1.00 34.82 398 PHE A C 1
ATOM 2975 O O . PHE A 1 398 ? 48.485 11.146 3.893 1.00 35.64 398 PHE A O 1
ATOM 2983 N N . GLN A 1 399 ? 49.834 9.334 3.714 1.00 33.15 399 GLN A N 1
ATOM 2984 C CA . GLN A 1 399 ? 49.441 8.685 4.971 1.00 32.44 399 GLN A CA 1
ATOM 2985 C C . GLN A 1 399 ? 50.716 8.193 5.623 1.00 30.34 399 GLN A C 1
ATOM 2986 O O . GLN A 1 399 ? 51.503 7.486 4.989 1.00 35.71 399 GLN A O 1
ATOM 2992 N N . GLY A 1 400 ? 50.933 8.558 6.870 1.00 30.49 400 GLY A N 1
ATOM 2993 C CA . GLY A 1 400 ? 52.156 8.122 7.515 1.00 34.87 400 GLY A CA 1
ATOM 2994 C C . GLY A 1 400 ? 53.341 8.723 6.795 1.00 32.24 400 GLY A C 1
ATOM 2995 O O . GLY A 1 400 ? 53.313 9.877 6.359 1.00 35.99 400 GLY A O 1
ATOM 2996 N N . LEU A 1 401 ? 54.392 7.950 6.663 1.00 29.42 401 LEU A N 1
ATOM 2997 C CA . LEU A 1 401 ? 55.538 8.450 5.947 1.00 28.28 401 LEU A CA 1
ATOM 2998 C C . LEU A 1 401 ? 55.154 8.774 4.493 1.00 34.41 401 LEU A C 1
ATOM 2999 O O . LEU A 1 401 ? 54.444 7.989 3.840 1.00 32.10 401 LEU A O 1
ATOM 3004 N N . PRO A 1 402 ? 55.546 9.933 3.971 1.00 36.12 402 PRO A N 1
ATOM 3005 C CA . PRO A 1 402 ? 55.289 10.210 2.558 1.00 30.37 402 PRO A CA 1
ATOM 3006 C C . PRO A 1 402 ? 55.897 9.125 1.684 1.00 31.84 402 PRO A C 1
ATOM 3007 O O . PRO A 1 402 ? 57.057 8.735 1.869 1.00 30.56 402 PRO A O 1
ATOM 3011 N N . ALA A 1 403 ? 55.095 8.640 0.724 1.00 30.60 403 ALA A N 1
ATOM 3012 C CA . ALA A 1 403 ? 55.439 7.504 -0.130 1.00 30.40 403 ALA A CA 1
ATOM 3013 C C . ALA A 1 403 ? 54.768 7.656 -1.500 1.00 30.70 403 ALA A C 1
ATOM 3014 O O . ALA A 1 403 ? 53.773 8.377 -1.664 1.00 25.66 403 ALA A O 1
ATOM 3016 N N . ARG A 1 404 ? 55.290 6.922 -2.486 1.00 28.80 404 ARG A N 1
ATOM 3017 C CA . ARG A 1 404 ? 54.738 6.979 -3.850 1.00 29.87 404 ARG A CA 1
ATOM 3018 C C . ARG A 1 404 ? 54.647 5.580 -4.451 1.00 28.27 404 ARG A C 1
ATOM 3019 O O . ARG A 1 404 ? 55.647 4.852 -4.471 1.00 28.11 404 ARG A O 1
ATOM 3027 N N . ILE A 1 405 ? 53.457 5.220 -4.952 1.00 27.06 405 ILE A N 1
ATOM 3028 C CA . ILE A 1 405 ? 53.311 4.088 -5.871 1.00 28.27 405 ILE A CA 1
ATOM 3029 C C . ILE A 1 405 ? 53.641 4.586 -7.269 1.00 28.68 405 ILE A C 1
ATOM 3030 O O . ILE A 1 405 ? 53.161 5.651 -7.676 1.00 26.56 405 ILE A O 1
ATOM 3035 N N . GLY A 1 406 ? 54.504 3.857 -7.986 1.00 28.45 406 GLY A N 1
ATOM 3036 C CA . GLY A 1 406 ? 54.872 4.243 -9.343 1.00 26.43 406 GLY A CA 1
ATOM 3037 C C . GLY A 1 406 ? 55.251 3.025 -10.163 1.00 28.88 406 GLY A C 1
ATOM 3038 O O . GLY A 1 406 ? 56.434 2.649 -10.217 1.00 29.51 406 GLY A O 1
ATOM 3039 N N . TRP A 1 407 ? 54.267 2.364 -10.769 1.00 26.04 407 TRP A N 1
ATOM 3040 C CA . TRP A 1 407 ? 54.554 1.139 -11.524 1.00 27.16 407 TRP A CA 1
ATOM 3041 C C . TRP A 1 407 ? 55.659 1.369 -12.551 1.00 30.27 407 TRP A C 1
ATOM 3042 O O . TRP A 1 407 ? 55.608 2.336 -13.327 1.00 30.28 407 TRP A O 1
ATOM 3053 N N . LEU A 1 408 ? 56.663 0.480 -12.558 1.00 25.09 408 LEU A N 1
ATOM 3054 C CA . LEU A 1 408 ? 57.751 0.561 -13.541 1.00 29.84 408 LEU A CA 1
ATOM 3055 C C . LEU A 1 408 ? 58.210 -0.857 -13.889 1.00 31.99 408 LEU A C 1
ATOM 3056 O O . LEU A 1 408 ? 57.948 -1.812 -13.135 1.00 30.17 408 LEU A O 1
ATOM 3061 N N . GLY A 1 409 ? 58.925 -0.974 -15.020 1.00 30.38 409 GLY A N 1
ATOM 3062 C CA . GLY A 1 409 ? 59.259 -2.247 -15.619 1.00 26.96 409 GLY A CA 1
ATOM 3063 C C . GLY A 1 409 ? 60.747 -2.546 -15.589 1.00 29.79 409 GLY A C 1
ATOM 3064 O O . GLY A 1 409 ? 61.542 -1.842 -14.966 1.00 30.56 409 GLY A O 1
ATOM 3065 N N . HIS A 1 410 ? 61.125 -3.616 -16.295 1.00 30.07 410 HIS A N 1
ATOM 3066 C CA . HIS A 1 410 ? 62.485 -4.138 -16.172 1.00 28.28 410 HIS A CA 1
ATOM 3067 C C . HIS A 1 410 ? 63.526 -3.098 -16.593 1.00 31.24 410 HIS A C 1
ATOM 3068 O O . HIS A 1 410 ? 63.418 -2.488 -17.664 1.00 32.10 410 HIS A O 1
ATOM 3075 N N . GLY A 1 411 ? 64.564 -2.936 -15.767 1.00 32.58 411 GLY A N 1
ATOM 3076 C CA . GLY A 1 411 ? 65.589 -1.936 -16.000 1.00 31.90 411 GLY A CA 1
ATOM 3077 C C . GLY A 1 411 ? 65.161 -0.516 -15.634 1.00 31.26 411 GLY A C 1
ATOM 3078 O O . GLY A 1 411 ? 66.010 0.297 -15.257 1.00 33.93 411 GLY A O 1
ATOM 3079 N N . GLU A 1 412 ? 63.868 -0.188 -15.747 1.00 28.72 412 GLU A N 1
ATOM 3080 C CA . GLU A 1 412 ? 63.403 1.133 -15.312 1.00 28.98 412 GLU A CA 1
ATOM 3081 C C . GLU A 1 412 ? 63.487 1.295 -13.790 1.00 30.50 412 GLU A C 1
ATOM 3082 O O . GLU A 1 412 ? 63.842 2.363 -13.297 1.00 27.52 412 GLU A O 1
ATOM 3088 N N . ARG A 1 413 ? 63.202 0.241 -13.031 1.00 29.42 413 ARG A N 1
ATOM 3089 C CA . ARG A 1 413 ? 63.241 0.359 -11.577 1.00 29.76 413 ARG A CA 1
ATOM 3090 C C . ARG A 1 413 ? 64.658 0.636 -11.097 1.00 31.83 413 ARG A C 1
ATOM 3091 O O . ARG A 1 413 ? 64.870 1.505 -10.240 1.00 29.10 413 ARG A O 1
ATOM 3099 N N . SER A 1 414 ? 65.651 -0.095 -11.617 1.00 29.56 414 SER A N 1
ATOM 3100 C CA . SER A 1 414 ? 66.995 0.201 -11.125 1.00 32.85 414 SER A CA 1
ATOM 3101 C C . SER A 1 414 ? 67.477 1.551 -11.624 1.00 35.47 414 SER A C 1
ATOM 3102 O O . SER A 1 414 ? 68.292 2.192 -10.956 1.00 34.04 414 SER A O 1
ATOM 3105 N N . LYS A 1 415 ? 67.007 1.993 -12.793 1.00 34.36 415 LYS A N 1
ATOM 3106 C CA . LYS A 1 415 ? 67.415 3.302 -13.296 1.00 33.96 415 LYS A CA 1
ATOM 3107 C C . LYS A 1 415 ? 66.966 4.413 -12.345 1.00 35.67 415 L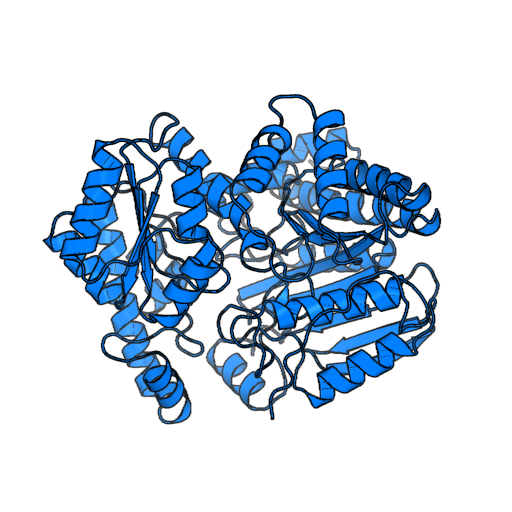YS A C 1
ATOM 3108 O O . LYS A 1 415 ? 67.774 5.270 -11.949 1.00 29.98 415 LYS A O 1
ATOM 3114 N N . LEU A 1 416 ? 65.662 4.419 -11.998 1.00 30.13 416 LEU A N 1
ATOM 3115 C CA . LEU A 1 416 ? 65.122 5.386 -11.050 1.00 30.43 416 LEU A CA 1
ATOM 3116 C C . LEU A 1 416 ? 65.810 5.288 -9.687 1.00 33.54 416 LEU A C 1
ATOM 3117 O O . LEU A 1 416 ? 66.166 6.315 -9.101 1.00 31.17 416 LEU A O 1
ATOM 3122 N N . ALA A 1 417 ? 66.038 4.067 -9.178 1.00 30.77 417 ALA A N 1
ATOM 3123 C CA . ALA A 1 417 ? 66.604 3.932 -7.837 1.00 32.11 417 ALA A CA 1
ATOM 3124 C C . ALA A 1 417 ? 68.048 4.418 -7.767 1.00 34.64 417 ALA A C 1
ATOM 3125 O O . ALA A 1 417 ? 68.478 4.921 -6.712 1.00 32.11 417 ALA A O 1
ATOM 3127 N N . LEU A 1 418 ? 68.821 4.255 -8.847 1.00 30.76 418 LEU A N 1
ATOM 3128 C CA . LEU A 1 418 ? 70.189 4.763 -8.832 1.00 33.47 418 LEU A CA 1
ATOM 3129 C C . LEU A 1 418 ? 70.204 6.286 -8.847 1.00 35.24 418 LEU A C 1
ATOM 3130 O O . LEU A 1 418 ? 71.044 6.910 -8.190 1.00 35.00 418 LEU A O 1
ATOM 3135 N N . LEU A 1 419 ? 69.264 6.901 -9.566 1.00 35.16 419 LEU A N 1
ATOM 3136 C CA . LEU A 1 419 ? 69.211 8.359 -9.604 1.00 34.74 419 LEU A CA 1
ATOM 3137 C C . LEU A 1 419 ? 68.801 8.918 -8.261 1.00 36.01 419 LEU A C 1
ATOM 3138 O O . LEU A 1 419 ? 69.296 9.977 -7.847 1.00 38.30 419 LEU A O 1
ATOM 3143 N N . VAL A 1 420 ? 67.885 8.227 -7.573 1.00 34.96 420 VAL A N 1
ATOM 3144 C CA . VAL A 1 420 ? 67.517 8.601 -6.207 1.00 33.47 420 VAL A CA 1
ATOM 3145 C C . VAL A 1 420 ? 68.701 8.414 -5.269 1.00 32.73 420 VAL A C 1
ATOM 3146 O O . VAL A 1 420 ? 68.994 9.279 -4.443 1.00 35.21 420 VAL A O 1
ATOM 3150 N N . ASN A 1 421 ? 69.425 7.306 -5.396 1.00 32.62 421 ASN A N 1
ATOM 3151 C CA . ASN A 1 421 ? 70.556 7.106 -4.506 1.00 32.27 421 ASN A CA 1
ATOM 3152 C C . ASN A 1 421 ? 71.563 8.241 -4.659 1.00 38.45 421 ASN A C 1
ATOM 3153 O O . ASN A 1 421 ? 72.123 8.709 -3.657 1.00 34.95 421 ASN A O 1
ATOM 3158 N N . GLU A 1 422 ? 71.801 8.705 -5.903 1.00 38.05 422 GLU A N 1
ATOM 3159 C CA . GLU A 1 422 ? 72.672 9.867 -6.107 1.00 38.58 422 GLU A CA 1
ATOM 3160 C C . GLU A 1 422 ? 72.086 11.099 -5.431 1.00 39.40 422 GLU A C 1
ATOM 3161 O O . GLU A 1 422 ? 72.815 11.894 -4.834 1.00 40.22 422 GLU A O 1
ATOM 3167 N N . ALA A 1 423 ? 70.771 11.293 -5.556 1.00 36.48 423 ALA A N 1
ATOM 3168 C CA . ALA A 1 423 ? 70.143 12.477 -4.990 1.00 37.97 423 ALA A CA 1
ATOM 3169 C C . ALA A 1 423 ? 70.195 12.451 -3.463 1.00 40.88 423 ALA A C 1
ATOM 3170 O O . ALA A 1 423 ? 70.154 13.513 -2.829 1.00 40.32 423 ALA A O 1
ATOM 3172 N N . VAL A 1 424 ? 70.268 11.255 -2.860 1.00 38.44 424 VAL A N 1
ATOM 3173 C CA . VAL A 1 424 ? 70.480 11.148 -1.418 1.00 37.68 424 VAL A CA 1
ATOM 3174 C C . VAL A 1 424 ? 71.923 11.495 -1.087 1.00 38.59 424 VAL A C 1
ATOM 3175 O O . VAL A 1 424 ? 72.206 12.127 -0.066 1.00 36.93 424 VAL A O 1
ATOM 3179 N N . ALA A 1 425 ? 72.858 11.060 -1.941 1.00 39.44 425 ALA A N 1
ATOM 3180 C CA . ALA A 1 425 ? 74.277 11.258 -1.669 1.00 37.52 425 ALA A CA 1
ATOM 3181 C C . ALA A 1 425 ? 74.631 12.736 -1.664 1.00 41.54 425 ALA A C 1
ATOM 3182 O O . ALA A 1 425 ? 75.511 13.168 -0.918 1.00 42.71 425 ALA A O 1
ATOM 3184 N N . ASP A 1 426 ? 73.953 13.527 -2.480 1.00 40.72 426 ASP A N 1
ATOM 3185 C CA . ASP A 1 426 ? 74.401 14.874 -2.717 1.00 43.49 426 ASP A CA 1
ATOM 3186 C C . ASP A 1 426 ? 73.475 15.924 -2.112 1.00 42.77 426 ASP A C 1
ATOM 3187 O O . ASP A 1 426 ? 73.734 17.112 -2.271 1.00 51.49 426 ASP A O 1
ATOM 3192 N N . GLY A 1 427 ? 72.457 15.531 -1.367 1.00 40.89 427 GLY A N 1
ATOM 3193 C CA . GLY A 1 427 ? 71.725 16.455 -0.523 1.00 34.46 427 GLY A CA 1
ATOM 3194 C C . GLY A 1 427 ? 70.358 16.837 -1.021 1.00 37.37 427 GLY A C 1
ATOM 3195 O O . GLY A 1 427 ? 69.592 17.437 -0.262 1.00 36.01 427 GLY A O 1
ATOM 3196 N N . ARG A 1 428 ? 70.007 16.521 -2.274 1.00 42.21 428 ARG A N 1
ATOM 3197 C CA . ARG A 1 428 ? 68.662 16.847 -2.746 1.00 37.97 428 ARG A CA 1
ATOM 3198 C C . ARG A 1 428 ? 67.591 16.102 -1.962 1.00 34.42 428 ARG A C 1
ATOM 3199 O O . ARG A 1 428 ? 66.438 16.550 -1.898 1.00 34.39 428 ARG A O 1
ATOM 3207 N N . ILE A 1 429 ? 67.926 14.949 -1.402 1.00 34.84 429 ILE A N 1
ATOM 3208 C CA . ILE A 1 429 ? 66.985 14.185 -0.596 1.00 38.70 429 ILE A CA 1
ATOM 3209 C C . ILE A 1 429 ? 67.583 14.045 0.799 1.00 34.83 429 ILE A C 1
ATOM 3210 O O . ILE A 1 429 ? 68.780 13.768 0.945 1.00 35.43 429 ILE A O 1
ATOM 3215 N N . SER A 1 430 ? 66.743 14.269 1.824 1.00 36.26 430 SER A N 1
ATOM 3216 C CA . SER A 1 430 ? 67.244 14.578 3.171 1.00 38.23 430 SER A CA 1
ATOM 3217 C C . SER A 1 430 ? 67.665 13.350 3.962 1.00 42.03 430 SER A C 1
ATOM 3218 O O . SER A 1 430 ? 68.438 13.493 4.928 1.00 40.54 430 SER A O 1
ATOM 3221 N N . ALA A 1 431 ? 67.202 12.164 3.554 1.00 35.62 431 ALA A N 1
ATOM 3222 C CA . ALA A 1 431 ? 67.441 10.920 4.278 1.00 38.63 431 ALA A CA 1
ATOM 3223 C C . ALA A 1 431 ? 67.139 9.759 3.337 1.00 38.03 431 ALA A C 1
ATOM 3224 O O . ALA A 1 431 ? 66.614 9.966 2.228 1.00 35.11 431 ALA A O 1
ATOM 3226 N N . PRO A 1 432 ? 67.436 8.525 3.752 1.00 37.88 432 PRO A N 1
ATOM 3227 C CA . PRO A 1 432 ? 67.314 7.386 2.829 1.00 32.74 432 PRO A CA 1
ATOM 3228 C C . PRO A 1 432 ? 65.907 7.240 2.274 1.00 32.26 432 PRO A C 1
ATOM 3229 O O . PRO A 1 432 ? 64.916 7.671 2.876 1.00 32.42 432 PRO A O 1
ATOM 3233 N N . ILE A 1 433 ? 65.831 6.638 1.091 1.00 33.51 433 ILE A N 1
ATOM 3234 C CA . ILE A 1 433 ? 64.565 6.260 0.472 1.00 31.49 433 ILE A CA 1
ATOM 3235 C C . ILE A 1 433 ? 64.506 4.740 0.454 1.00 32.19 433 ILE A C 1
ATOM 3236 O O . ILE A 1 433 ? 65.493 4.090 0.074 1.00 32.47 433 ILE A O 1
ATOM 3241 N N . ALA A 1 434 ? 63.371 4.170 0.887 1.00 27.07 434 ALA A N 1
ATOM 3242 C CA . ALA A 1 434 ? 63.170 2.726 0.831 1.00 28.64 434 ALA A CA 1
ATOM 3243 C C . ALA A 1 434 ? 62.382 2.356 -0.432 1.00 31.52 434 ALA A C 1
ATOM 3244 O O . ALA A 1 434 ? 61.245 2.831 -0.629 1.00 30.05 434 ALA A O 1
ATOM 3246 N N . PHE A 1 435 ? 62.967 1.494 -1.276 1.00 26.40 435 PHE A N 1
ATOM 3247 C CA . PHE A 1 435 ? 62.265 0.974 -2.456 1.00 27.84 435 PHE A CA 1
ATOM 3248 C C . PHE A 1 435 ? 61.713 -0.421 -2.160 1.00 27.40 435 PHE A C 1
ATOM 3249 O O . PHE A 1 435 ? 62.435 -1.287 -1.652 1.00 29.24 435 PHE A O 1
ATOM 3257 N N . THR A 1 436 ? 60.443 -0.641 -2.465 1.00 25.76 436 THR A N 1
ATOM 3258 C CA . THR A 1 436 ? 59.857 -1.967 -2.315 1.00 28.05 436 THR A CA 1
ATOM 3259 C C . THR A 1 436 ? 58.727 -2.089 -3.342 1.00 30.47 436 THR A C 1
ATOM 3260 O O . THR A 1 436 ? 58.760 -1.432 -4.381 1.00 29.02 436 THR A O 1
ATOM 3264 N N . ARG A 1 437 ? 57.752 -2.962 -3.095 1.00 28.74 437 ARG A N 1
ATOM 3265 C CA . ARG A 1 437 ? 56.720 -3.280 -4.080 1.00 28.24 437 ARG A CA 1
ATOM 3266 C C . ARG A 1 437 ? 55.712 -4.189 -3.403 1.00 27.56 437 ARG A C 1
ATOM 3267 O O . ARG A 1 437 ? 56.023 -4.855 -2.414 1.00 29.10 437 ARG A O 1
ATOM 3275 N N . ASP A 1 438 ? 54.488 -4.169 -3.897 1.00 29.07 438 ASP A N 1
ATOM 3276 C CA . ASP A 1 438 ? 53.589 -5.238 -3.501 1.00 29.61 438 ASP A CA 1
ATOM 3277 C C . ASP A 1 438 ? 54.140 -6.571 -4.049 1.00 28.66 438 ASP A C 1
ATOM 3278 O O . ASP A 1 438 ? 55.093 -6.596 -4.829 1.00 30.18 438 ASP A O 1
ATOM 3283 N N . HIS A 1 439 ? 53.571 -7.691 -3.616 1.00 29.62 439 HIS A N 1
ATOM 3284 C CA . HIS A 1 439 ? 54.023 -8.984 -4.133 1.00 28.14 439 HIS A CA 1
ATOM 3285 C C . HIS A 1 439 ? 53.214 -9.395 -5.338 1.00 29.87 439 HIS A C 1
ATOM 3286 O O . HIS A 1 439 ? 53.494 -10.444 -5.937 1.00 30.53 439 HIS A O 1
ATOM 3293 N N . LEU A 1 440 ? 52.209 -8.597 -5.687 1.00 27.75 440 LEU A N 1
ATOM 3294 C CA . LEU A 1 440 ? 51.454 -8.750 -6.919 1.00 28.99 440 LEU A CA 1
ATOM 3295 C C . LEU A 1 440 ? 52.320 -8.234 -8.072 1.00 30.80 440 LEU A C 1
ATOM 3296 O O . LEU A 1 440 ? 52.192 -7.100 -8.536 1.00 33.63 440 LEU A O 1
ATOM 3301 N N . ASP A 1 441 ? 53.211 -9.093 -8.558 1.00 29.99 441 ASP A N 1
ATOM 3302 C CA . ASP A 1 441 ? 54.288 -8.684 -9.456 1.00 31.22 441 ASP A CA 1
ATOM 3303 C C . ASP A 1 441 ? 54.661 -9.901 -10.311 1.00 32.45 441 ASP A C 1
ATOM 3304 O O . ASP A 1 441 ? 54.283 -11.035 -10.001 1.00 31.60 441 ASP A O 1
ATOM 3309 N N . ALA A 1 442 ? 55.398 -9.675 -11.397 1.00 30.53 442 ALA A N 1
ATOM 3310 C CA . ALA A 1 442 ? 55.559 -10.747 -12.383 1.00 30.15 442 ALA A CA 1
ATOM 3311 C C . ALA A 1 442 ? 56.337 -11.936 -11.811 1.00 28.43 442 ALA A C 1
ATOM 3312 O O . ALA A 1 442 ? 55.965 -13.100 -12.025 1.00 29.70 442 ALA A O 1
ATOM 3314 N N . GLY A 1 443 ? 57.417 -11.674 -11.091 1.00 27.60 443 GLY A N 1
ATOM 3315 C CA . GLY A 1 443 ? 58.293 -12.756 -10.689 1.00 28.36 443 GLY A CA 1
ATOM 3316 C C . GLY A 1 443 ? 58.220 -13.150 -9.225 1.00 26.56 443 GLY A C 1
ATOM 3317 O O . GLY A 1 443 ? 59.111 -13.842 -8.721 1.00 28.51 443 GLY A O 1
ATOM 3318 N N . SER A 1 444 ? 57.157 -12.769 -8.532 1.00 24.56 444 SER A N 1
ATOM 3319 C CA . SER A 1 444 ? 57.187 -12.846 -7.073 1.00 26.16 444 SER A CA 1
ATOM 3320 C C . SER A 1 444 ? 55.978 -13.534 -6.448 1.00 23.31 444 SER A C 1
ATOM 3321 O O . SER A 1 444 ? 55.804 -13.441 -5.222 1.00 26.97 444 SER A O 1
ATOM 3324 N N . VAL A 1 445 ? 55.120 -14.184 -7.234 1.00 21.97 445 VAL A N 1
ATOM 3325 C CA . VAL A 1 445 ? 53.912 -14.788 -6.677 1.00 24.76 445 VAL A CA 1
ATOM 3326 C C . VAL A 1 445 ? 53.475 -15.964 -7.553 1.00 22.87 445 VAL A C 1
ATOM 3327 O O . VAL A 1 445 ? 53.433 -15.854 -8.775 1.00 22.24 445 VAL A O 1
ATOM 3331 N N . ALA A 1 446 ? 53.087 -17.067 -6.924 1.00 23.11 446 ALA A N 1
ATOM 3332 C CA . ALA A 1 446 ? 52.295 -18.095 -7.597 1.00 24.35 446 ALA A CA 1
ATOM 3333 C C . ALA A 1 446 ? 50.894 -18.112 -7.003 1.00 20.91 446 ALA A C 1
ATOM 3334 O O . ALA A 1 446 ? 50.727 -18.232 -5.778 1.00 24.82 446 ALA A O 1
ATOM 3336 N N . SER A 1 447 ? 49.882 -17.999 -7.851 1.00 23.17 447 SER A N 1
ATOM 3337 C CA . SER A 1 447 ? 48.515 -17.814 -7.313 1.00 22.12 447 SER A CA 1
ATOM 3338 C C . SER A 1 447 ? 47.445 -18.142 -8.350 1.00 26.37 447 SER A C 1
ATOM 3339 O O . SER A 1 447 ? 47.036 -17.265 -9.143 1.00 23.08 447 SER A O 1
ATOM 3342 N N . PRO A 1 448 ? 46.959 -19.386 -8.350 1.00 22.93 448 PRO A N 1
ATOM 3343 C CA . PRO A 1 448 ? 46.065 -19.817 -9.439 1.00 23.16 448 PRO A CA 1
ATOM 3344 C C . PRO A 1 448 ? 44.711 -19.104 -9.438 1.00 23.16 448 PRO A C 1
ATOM 3345 O O . PRO A 1 448 ? 44.057 -19.026 -10.473 1.00 25.74 448 PRO A O 1
ATOM 3349 N N . TYR A 1 449 ? 44.236 -18.642 -8.307 1.00 23.24 449 TYR A N 1
ATOM 3350 C CA . TYR A 1 449 ? 42.999 -17.900 -8.288 1.00 24.11 449 TYR A CA 1
ATOM 3351 C C . TYR A 1 449 ? 43.184 -16.468 -8.759 1.00 26.35 449 TYR A C 1
ATOM 3352 O O . TYR A 1 449 ? 42.192 -15.744 -8.895 1.00 27.40 449 TYR A O 1
ATOM 3361 N N . ARG A 1 450 ? 44.419 -16.020 -8.943 1.00 23.72 450 ARG A N 1
ATOM 3362 C CA . ARG A 1 450 ? 44.621 -14.606 -9.215 1.00 23.97 450 ARG A CA 1
ATOM 3363 C C . ARG A 1 450 ? 45.758 -14.384 -10.208 1.00 24.83 450 ARG A C 1
ATOM 3364 O O . ARG A 1 450 ? 45.545 -14.550 -11.422 1.00 23.35 450 ARG A O 1
ATOM 3372 N N . GLU A 1 451 ? 46.963 -14.046 -9.722 1.00 22.16 451 GLU A N 1
ATOM 3373 C CA . GLU A 1 451 ? 48.015 -13.582 -10.640 1.00 24.03 451 GLU A CA 1
ATOM 3374 C C . GLU A 1 451 ? 48.335 -14.592 -11.727 1.00 23.34 451 GLU A C 1
ATOM 3375 O O . GLU A 1 451 ? 48.700 -14.206 -12.846 1.00 25.64 451 GLU A O 1
ATOM 3381 N N . THR A 1 452 ? 48.300 -15.881 -11.410 1.00 20.42 452 THR A N 1
ATOM 3382 C CA . THR A 1 452 ? 48.711 -16.870 -12.392 1.00 24.63 452 THR A CA 1
ATOM 3383 C C . THR A 1 452 ? 47.551 -17.778 -12.819 1.00 24.47 452 THR A C 1
ATOM 3384 O O . THR A 1 452 ? 47.765 -18.917 -13.223 1.00 24.83 452 THR A O 1
ATOM 3388 N N . GLU A 1 453 ? 46.321 -17.285 -12.760 1.00 22.46 453 GLU A N 1
ATOM 3389 C CA . GLU A 1 453 ? 45.214 -18.024 -13.339 1.00 25.96 453 GLU A CA 1
ATOM 3390 C C . GLU A 1 453 ? 45.394 -18.208 -14.854 1.00 27.99 453 GLU A C 1
ATOM 3391 O O . GLU A 1 453 ? 45.665 -17.246 -15.576 1.00 27.84 453 GLU A O 1
ATOM 3397 N N . LYS A 1 454 ? 45.212 -19.443 -15.347 1.00 26.67 454 LYS A N 1
ATOM 3398 C CA . LYS A 1 454 ? 45.196 -19.729 -16.797 1.00 27.36 454 LYS A CA 1
ATOM 3399 C C . LYS A 1 454 ? 46.479 -19.261 -17.496 1.00 26.42 454 LYS A C 1
ATOM 3400 O O . LYS A 1 454 ? 46.457 -18.595 -18.540 1.00 27.07 454 LYS A O 1
ATOM 3406 N N . MET A 1 455 ? 47.611 -19.612 -16.916 1.00 25.54 455 MET A N 1
ATOM 3407 C CA . MET A 1 455 ? 48.850 -19.494 -17.663 1.00 26.32 455 MET A CA 1
ATOM 3408 C C . MET A 1 455 ? 48.727 -20.278 -18.954 1.00 27.30 455 MET A C 1
ATOM 3409 O O . MET A 1 455 ? 48.255 -21.420 -18.974 1.00 26.35 455 MET A O 1
ATOM 3414 N N . GLN A 1 456 ? 49.218 -19.673 -20.017 1.00 27.50 456 GLN A N 1
ATOM 3415 C CA . GLN A 1 456 ? 49.191 -20.293 -21.337 1.00 33.17 456 GLN A CA 1
ATOM 3416 C C . GLN A 1 456 ? 49.675 -21.758 -21.332 1.00 31.15 456 GLN A C 1
ATOM 3417 O O . GLN A 1 456 ? 49.131 -22.605 -22.058 1.00 28.88 456 GLN A O 1
ATOM 3423 N N . ASP A 1 457 ? 50.712 -22.070 -20.560 1.00 23.90 457 ASP A N 1
ATOM 3424 C CA . ASP A 1 457 ? 51.248 -23.417 -20.516 1.00 24.55 457 ASP A CA 1
ATOM 3425 C C . ASP A 1 457 ? 50.676 -24.274 -19.384 1.00 26.92 457 ASP A C 1
ATOM 3426 O O . ASP A 1 457 ? 51.186 -25.367 -19.154 1.00 28.59 457 ASP A O 1
ATOM 3431 N N . GLY A 1 458 ? 49.662 -23.812 -18.651 1.00 25.76 458 GLY A N 1
ATOM 3432 C CA . GLY A 1 458 ? 49.122 -24.616 -17.548 1.00 27.83 458 GLY A CA 1
ATOM 3433 C C . GLY A 1 458 ? 49.920 -24.611 -16.254 1.00 28.97 458 GLY A C 1
ATOM 3434 O O . GLY A 1 458 ? 49.619 -25.400 -15.344 1.00 24.83 458 GLY A O 1
ATOM 3435 N N . SER A 1 459 ? 50.935 -23.754 -16.137 1.00 26.51 459 SER A N 1
ATOM 3436 C CA . SER A 1 459 ? 51.798 -23.744 -14.979 1.00 23.41 459 SER A CA 1
ATOM 3437 C C . SER A 1 459 ? 51.242 -22.901 -13.840 1.00 24.05 459 SER A C 1
ATOM 3438 O O . SER A 1 459 ? 52.014 -22.539 -12.950 1.00 25.10 459 SER A O 1
ATOM 3441 N N . ASP A 1 460 ? 49.937 -22.559 -13.864 1.00 24.06 460 ASP A N 1
ATOM 3442 C CA . ASP A 1 460 ? 49.257 -21.824 -12.784 1.00 25.67 460 ASP A CA 1
ATOM 3443 C C . ASP A 1 460 ? 49.848 -22.021 -11.384 1.00 25.57 460 ASP A C 1
ATOM 3444 O O . ASP A 1 460 ? 50.196 -21.035 -10.709 1.00 22.68 460 ASP A O 1
ATOM 3449 N N . ALA A 1 461 ? 49.960 -23.274 -10.938 1.00 22.28 461 ALA A N 1
ATOM 3450 C CA . ALA A 1 461 ? 50.245 -23.561 -9.536 1.00 20.83 461 ALA A CA 1
ATOM 3451 C C . ALA A 1 461 ? 51.731 -23.760 -9.255 1.00 21.08 461 ALA A C 1
ATOM 3452 O O . ALA A 1 461 ? 52.097 -23.994 -8.108 1.00 22.60 461 ALA A O 1
ATOM 3454 N N . VAL A 1 462 ? 52.600 -23.650 -10.247 1.00 21.39 462 VAL A N 1
ATOM 3455 C CA . VAL A 1 462 ? 54.031 -23.831 -10.008 1.00 21.95 462 VAL A CA 1
ATOM 3456 C C . VAL A 1 462 ? 54.528 -22.711 -9.108 1.00 23.49 462 VAL A C 1
ATOM 3457 O O . VAL A 1 462 ? 54.486 -21.537 -9.482 1.00 24.73 462 VAL A O 1
ATOM 3461 N N . SER A 1 463 ? 55.039 -23.056 -7.932 1.00 22.25 463 SER A N 1
ATOM 3462 C CA . SER A 1 463 ? 55.470 -22.004 -7.021 1.00 23.80 463 SER A CA 1
ATOM 3463 C C . SER A 1 463 ? 56.978 -21.974 -6.849 1.00 22.91 463 SER A C 1
ATOM 3464 O O . SER A 1 463 ? 57.465 -21.261 -5.985 1.00 21.17 463 SER A O 1
ATOM 3467 N N . ASP A 1 464 ? 57.737 -22.690 -7.680 1.00 23.04 464 ASP A N 1
ATOM 3468 C CA . ASP A 1 464 ? 59.188 -22.482 -7.679 1.00 22.65 464 ASP A CA 1
ATOM 3469 C C . ASP A 1 464 ? 59.564 -20.990 -7.816 1.00 23.99 464 ASP A C 1
ATOM 3470 O O . ASP A 1 464 ? 60.583 -20.550 -7.272 1.00 23.87 464 ASP A O 1
ATOM 3475 N N . TRP A 1 465 ? 58.756 -20.207 -8.556 1.00 22.38 465 TRP A N 1
ATOM 3476 C CA . TRP A 1 465 ? 59.170 -18.864 -8.965 1.00 22.78 465 TRP A CA 1
ATOM 3477 C C . TRP A 1 465 ? 59.315 -17.872 -7.812 1.00 22.53 465 TRP A C 1
ATOM 3478 O O . TRP A 1 465 ? 60.351 -17.194 -7.743 1.00 25.30 465 TRP A O 1
ATOM 3489 N N . PRO A 1 466 ? 58.354 -17.701 -6.908 1.00 22.52 466 PRO A N 1
ATOM 3490 C CA . PRO A 1 466 ? 58.621 -16.793 -5.784 1.00 23.92 466 PRO A CA 1
ATOM 3491 C C . PRO A 1 466 ? 59.753 -17.284 -4.902 1.00 25.63 466 PRO A C 1
ATOM 3492 O O . PRO A 1 466 ? 60.455 -16.454 -4.302 1.00 21.99 466 PRO A O 1
ATOM 3496 N N . LEU A 1 467 ? 59.973 -18.610 -4.799 1.00 23.17 467 LEU A N 1
ATOM 3497 C CA . LEU A 1 467 ? 61.097 -19.044 -3.974 1.00 22.79 467 LEU A CA 1
ATOM 3498 C C . LEU A 1 467 ? 62.405 -18.544 -4.574 1.00 22.68 467 LEU A C 1
ATOM 3499 O O . LEU A 1 467 ? 63.267 -18.024 -3.855 1.00 25.32 467 LEU A O 1
ATOM 3504 N N . LEU A 1 468 ? 62.536 -18.625 -5.909 1.00 21.96 468 LEU A N 1
ATOM 3505 C CA . LEU A 1 468 ? 63.731 -18.130 -6.579 1.00 23.73 468 LEU A CA 1
ATOM 3506 C C . LEU A 1 468 ? 63.846 -16.622 -6.430 1.00 24.35 468 LEU A C 1
ATOM 3507 O O . LEU A 1 468 ? 64.949 -16.089 -6.289 1.00 21.41 468 LEU A O 1
ATOM 3512 N N . ASN A 1 469 ? 62.711 -15.914 -6.516 1.00 23.08 469 ASN A N 1
ATOM 3513 C CA . ASN A 1 469 ? 62.720 -14.471 -6.348 1.00 23.71 469 ASN A CA 1
ATOM 3514 C C . ASN A 1 469 ? 63.320 -14.079 -4.990 1.00 25.58 469 ASN A C 1
ATOM 3515 O O . ASN A 1 469 ? 64.188 -13.195 -4.904 1.00 24.01 469 ASN A O 1
ATOM 3520 N N . ALA A 1 470 ? 62.910 -14.772 -3.920 1.00 23.25 470 ALA A N 1
ATOM 3521 C CA . ALA A 1 470 ? 63.456 -14.470 -2.599 1.00 22.23 470 ALA A CA 1
ATOM 3522 C C . ALA A 1 470 ? 64.930 -14.879 -2.486 1.00 25.90 470 ALA A C 1
ATOM 3523 O O . ALA A 1 470 ? 65.738 -14.176 -1.847 1.00 24.16 470 ALA A O 1
ATOM 3525 N N . MET A 1 471 ? 65.306 -16.021 -3.069 1.00 23.53 471 MET A N 1
ATOM 3526 C CA . MET A 1 471 ? 66.710 -16.406 -2.975 1.00 25.88 471 MET A CA 1
ATOM 3527 C C . MET A 1 471 ? 67.612 -15.426 -3.740 1.00 26.71 471 MET A C 1
ATOM 3528 O O . MET A 1 471 ? 68.705 -15.085 -3.264 1.00 27.03 471 MET A O 1
ATOM 3533 N N . LEU A 1 472 ? 67.146 -14.905 -4.885 1.00 21.17 472 LEU A N 1
ATOM 3534 C CA . LEU A 1 472 ? 67.922 -13.904 -5.605 1.00 24.09 472 LEU A CA 1
ATOM 3535 C C . LEU A 1 472 ? 68.043 -12.618 -4.787 1.00 26.22 472 LEU A C 1
ATOM 3536 O O . LEU A 1 472 ? 69.127 -12.015 -4.717 1.00 24.54 472 LEU A O 1
ATOM 3541 N N . ALA A 1 473 ? 66.933 -12.169 -4.182 1.00 24.42 473 ALA A N 1
ATOM 3542 C CA . ALA A 1 473 ? 66.966 -10.943 -3.389 1.00 23.08 473 ALA A CA 1
ATOM 3543 C C . ALA A 1 473 ? 68.005 -11.032 -2.247 1.00 28.19 473 ALA A C 1
ATOM 3544 O O . ALA A 1 473 ? 68.760 -10.074 -2.012 1.00 28.75 473 ALA A O 1
ATOM 3546 N N . CYS A 1 474 ? 68.077 -12.173 -1.537 1.00 26.98 474 CYS A N 1
ATOM 3547 C CA . CYS A 1 474 ? 69.124 -12.377 -0.531 1.00 27.24 474 CYS A CA 1
ATOM 3548 C C . CYS A 1 474 ? 70.515 -12.318 -1.144 1.00 31.17 474 CYS A C 1
ATOM 3549 O O . CYS A 1 474 ? 71.437 -11.735 -0.570 1.00 30.01 474 CYS A O 1
ATOM 3552 N N . SER A 1 475 ? 70.705 -13.015 -2.272 1.00 29.41 475 SER A N 1
ATOM 3553 C CA . SER A 1 475 ? 72.011 -13.111 -2.927 1.00 27.77 475 SER A CA 1
ATOM 3554 C C . SER A 1 475 ? 72.473 -11.793 -3.514 1.00 31.84 475 SER A C 1
ATOM 3555 O O . SER A 1 475 ? 73.662 -11.643 -3.798 1.00 30.91 475 SER A O 1
ATOM 3558 N N . ASN A 1 476 ? 71.548 -10.864 -3.773 1.00 32.36 476 ASN A N 1
ATOM 3559 C CA . ASN A 1 476 ? 71.874 -9.573 -4.368 1.00 31.14 476 ASN A CA 1
ATOM 3560 C C . ASN A 1 476 ? 71.962 -8.440 -3.334 1.00 32.57 476 ASN A C 1
ATOM 3561 O O . ASN A 1 476 ? 72.190 -7.296 -3.729 1.00 34.74 476 ASN A O 1
ATOM 3566 N N . GLY A 1 477 ? 71.768 -8.727 -2.034 1.00 31.18 477 GLY A N 1
ATOM 3567 C CA . GLY A 1 477 ? 71.900 -7.717 -0.989 1.00 29.57 477 GLY A CA 1
ATOM 3568 C C . GLY A 1 477 ? 70.677 -6.864 -0.699 1.00 33.30 477 GLY A C 1
ATOM 3569 O O . GLY A 1 477 ? 70.820 -5.705 -0.288 1.00 29.41 477 GLY A O 1
ATOM 3570 N N . ALA A 1 478 ? 69.471 -7.381 -0.911 1.00 28.79 478 ALA A N 1
ATOM 3571 C CA . ALA A 1 478 ? 68.313 -6.630 -0.498 1.00 26.63 478 ALA A CA 1
ATOM 3572 C C . ALA A 1 478 ? 68.395 -6.423 1.009 1.00 28.54 478 ALA A C 1
ATOM 3573 O O . ALA A 1 478 ? 69.005 -7.224 1.731 1.00 28.17 478 ALA A O 1
ATOM 3575 N N . SER A 1 479 ? 67.809 -5.314 1.482 1.00 25.75 479 SER A N 1
ATOM 3576 C CA . SER A 1 479 ? 67.903 -4.965 2.900 1.00 27.48 479 SER A CA 1
ATOM 3577 C C . SER A 1 479 ? 67.051 -5.887 3.750 1.00 28.46 479 SER A C 1
ATOM 3578 O O . SER A 1 479 ? 67.380 -6.152 4.909 1.00 27.51 479 SER A O 1
ATOM 3581 N N . LEU A 1 480 ? 65.938 -6.343 3.190 1.00 26.20 480 LEU A N 1
ATOM 3582 C CA . LEU A 1 480 ? 64.915 -7.098 3.882 1.00 25.57 480 LEU A CA 1
ATOM 3583 C C . LEU A 1 480 ? 64.298 -7.991 2.810 1.00 27.08 480 LEU A C 1
ATOM 3584 O O . LEU A 1 480 ? 64.037 -7.517 1.692 1.00 25.60 480 LEU A O 1
ATOM 3589 N N . VAL A 1 481 ? 64.140 -9.291 3.114 1.00 24.74 481 VAL A N 1
ATOM 3590 C CA . VAL A 1 481 ? 63.543 -10.244 2.190 1.00 23.83 481 VAL A CA 1
ATOM 3591 C C . VAL A 1 481 ? 62.501 -11.030 2.949 1.00 21.38 481 VAL A C 1
ATOM 3592 O O . VAL A 1 481 ? 62.777 -11.480 4.059 1.00 24.16 481 VAL A O 1
ATOM 3596 N N . ALA A 1 482 ? 61.321 -11.241 2.349 1.00 24.29 482 ALA A N 1
ATOM 3597 C CA . ALA A 1 482 ? 60.271 -12.042 2.986 1.00 22.72 482 ALA A CA 1
ATOM 3598 C C . ALA A 1 482 ? 59.707 -13.089 2.035 1.00 26.12 482 ALA A C 1
ATOM 3599 O O . ALA A 1 482 ? 59.575 -12.841 0.829 1.00 25.55 482 ALA A O 1
ATOM 3601 N N . LEU A 1 483 ? 59.328 -14.249 2.594 1.00 23.19 483 LEU A N 1
ATOM 3602 C CA . LEU A 1 483 ? 58.543 -15.259 1.882 1.00 21.98 483 LEU A CA 1
ATOM 3603 C C . LEU A 1 483 ? 57.219 -15.462 2.613 1.00 23.42 483 LEU A C 1
ATOM 3604 O O . LEU A 1 483 ? 57.217 -15.839 3.793 1.00 23.38 483 LEU A O 1
ATOM 3609 N N . HIS A 1 484 ? 56.105 -15.274 1.908 1.00 21.01 484 HIS A N 1
ATOM 3610 C CA . HIS A 1 484 ? 54.783 -15.357 2.517 1.00 23.75 484 HIS A CA 1
ATOM 3611 C C . HIS A 1 484 ? 53.932 -16.408 1.832 1.00 22.78 484 HIS A C 1
ATOM 3612 O O . HIS A 1 484 ? 54.120 -16.688 0.659 1.00 24.94 484 HIS A O 1
ATOM 3619 N N . SER A 1 485 ? 52.966 -16.955 2.549 1.00 22.57 485 SER A N 1
ATOM 3620 C CA . SER A 1 485 ? 51.900 -17.729 1.924 1.00 25.30 485 SER A CA 1
ATOM 3621 C C . SER A 1 485 ? 50.562 -17.201 2.389 1.00 24.83 485 SER A C 1
ATOM 3622 O O . SER A 1 485 ? 50.425 -16.657 3.497 1.00 24.53 485 SER A O 1
ATOM 3625 N N . ASN A 1 486 ? 49.571 -17.446 1.565 1.00 24.12 486 ASN A N 1
ATOM 3626 C CA . ASN A 1 486 ? 48.184 -17.241 1.952 1.00 24.92 486 ASN A CA 1
ATOM 3627 C C . ASN A 1 486 ? 47.533 -18.624 1.973 1.00 25.42 486 ASN A C 1
ATOM 3628 O O . ASN A 1 486 ? 46.944 -19.057 0.983 1.00 27.08 486 ASN A O 1
ATOM 3633 N N . GLY A 1 487 ? 47.650 -19.317 3.111 1.00 24.70 487 GLY A N 1
ATOM 3634 C CA . GLY A 1 487 ? 47.123 -20.681 3.251 1.00 23.38 487 GLY A CA 1
ATOM 3635 C C . GLY A 1 487 ? 47.736 -21.631 2.231 1.00 25.77 487 GLY A C 1
ATOM 3636 O O . GLY A 1 487 ? 48.951 -21.639 1.973 1.00 24.70 487 GLY A O 1
ATOM 3637 N N . ASP A 1 488 ? 46.879 -22.411 1.580 1.00 25.02 488 ASP A N 1
ATOM 3638 C CA . ASP A 1 488 ? 47.322 -23.285 0.506 1.00 23.43 488 ASP A CA 1
ATOM 3639 C C . ASP A 1 488 ? 47.064 -22.668 -0.867 1.00 24.02 488 ASP A C 1
ATOM 3640 O O . ASP A 1 488 ? 47.226 -23.361 -1.879 1.00 22.25 488 ASP A O 1
ATOM 3645 N N . LYS A 1 489 ? 46.690 -21.391 -0.931 1.00 24.05 489 LYS A N 1
ATOM 3646 C CA . LYS A 1 489 ? 46.297 -20.782 -2.202 1.00 23.61 489 LYS A CA 1
ATOM 3647 C C . LYS A 1 489 ? 47.406 -20.055 -2.928 1.00 25.30 489 LYS A C 1
ATOM 3648 O O . LYS A 1 489 ? 47.330 -19.942 -4.146 1.00 23.68 489 LYS A O 1
ATOM 3654 N N . SER A 1 490 ? 48.421 -19.532 -2.253 1.00 22.93 490 SER A N 1
ATOM 3655 C CA . SER A 1 490 ? 49.415 -18.776 -2.989 1.00 23.98 490 SER A CA 1
ATOM 3656 C C . SER A 1 490 ? 50.662 -18.664 -2.144 1.00 26.02 490 SER A C 1
ATOM 3657 O O . SER A 1 490 ? 50.632 -18.880 -0.928 1.00 22.94 490 SER A O 1
ATOM 3660 N N . ALA A 1 491 ? 51.764 -18.327 -2.814 1.00 26.52 491 ALA A N 1
ATOM 3661 C CA . ALA A 1 491 ? 53.045 -18.068 -2.167 1.00 23.99 491 ALA A CA 1
ATOM 3662 C C . ALA A 1 491 ? 53.637 -16.841 -2.834 1.00 18.99 491 ALA A C 1
ATOM 3663 O O . ALA A 1 491 ? 53.459 -16.674 -4.035 1.00 23.16 491 ALA A O 1
ATOM 3665 N N . SER A 1 492 ? 54.306 -15.975 -2.075 1.00 20.63 492 SER A N 1
ATOM 3666 C CA . SER A 1 492 ? 54.853 -14.752 -2.651 1.00 21.02 492 SER A CA 1
ATOM 3667 C C . SER A 1 492 ? 56.140 -14.358 -1.935 1.00 23.28 492 SER A C 1
ATOM 3668 O O . SER A 1 492 ? 56.433 -14.796 -0.809 1.00 22.99 492 SER A O 1
ATOM 3671 N N . ALA A 1 493 ? 56.925 -13.526 -2.621 1.00 23.53 493 ALA A N 1
ATOM 3672 C CA . ALA A 1 493 ? 58.182 -13.015 -2.085 1.00 26.02 493 ALA A CA 1
ATOM 3673 C C . ALA A 1 493 ? 58.148 -11.494 -2.076 1.00 25.67 493 ALA A C 1
ATOM 3674 O O . ALA A 1 493 ? 57.660 -10.874 -3.021 1.00 25.58 493 ALA A O 1
ATOM 3676 N N . GLY A 1 494 ? 58.673 -10.901 -1.011 1.00 25.07 494 GLY A N 1
ATOM 3677 C CA . GLY A 1 494 ? 58.800 -9.458 -0.972 1.00 27.61 494 GLY A CA 1
ATOM 3678 C C . GLY A 1 494 ? 60.243 -9.109 -0.730 1.00 26.64 494 GLY A C 1
ATOM 3679 O O . GLY A 1 494 ? 60.985 -9.966 -0.243 1.00 26.96 494 GLY A O 1
ATOM 3680 N N . GLN A 1 495 ? 60.669 -7.891 -1.065 1.00 26.04 495 GLN A N 1
ATOM 3681 C CA . GLN A 1 495 ? 62.004 -7.432 -0.684 1.00 26.34 495 GLN A CA 1
ATOM 3682 C C . GLN A 1 495 ? 61.987 -5.913 -0.592 1.00 25.33 495 GLN A C 1
ATOM 3683 O O . GLN A 1 495 ? 61.165 -5.257 -1.229 1.00 24.89 495 GLN A O 1
ATOM 3689 N N . THR A 1 496 ? 62.863 -5.371 0.250 1.00 24.57 496 THR A N 1
ATOM 3690 C CA . THR A 1 496 ? 63.048 -3.937 0.420 1.00 24.45 496 THR A CA 1
ATOM 3691 C C . THR A 1 496 ? 64.535 -3.665 0.251 1.00 23.79 496 THR A C 1
ATOM 3692 O O . THR A 1 496 ? 65.367 -4.426 0.737 1.00 24.89 496 THR A O 1
ATOM 3696 N N . ALA A 1 497 ? 64.873 -2.616 -0.480 1.00 23.78 497 ALA A N 1
ATOM 3697 C CA . ALA A 1 497 ? 66.262 -2.274 -0.765 1.00 27.11 497 ALA A CA 1
ATOM 3698 C C . ALA A 1 497 ? 66.370 -0.763 -0.583 1.00 30.10 497 ALA A C 1
ATOM 3699 O O . ALA A 1 497 ? 65.523 -0.024 -1.097 1.00 29.42 497 ALA A O 1
ATOM 3701 N N . ILE A 1 498 ? 67.343 -0.304 0.199 1.00 29.01 498 ILE A N 1
ATOM 3702 C CA . ILE A 1 498 ? 67.307 1.057 0.732 1.00 30.33 498 ILE A CA 1
ATOM 3703 C C . ILE A 1 498 ? 68.349 1.894 0.015 1.00 31.05 498 ILE A C 1
ATOM 3704 O O . ILE A 1 498 ? 69.510 1.480 -0.104 1.00 32.57 498 ILE A O 1
ATOM 3709 N N . ALA A 1 499 ? 67.928 3.042 -0.510 1.00 30.07 499 ALA A N 1
ATOM 3710 C CA . ALA A 1 499 ? 68.846 3.993 -1.154 1.00 29.54 499 ALA A CA 1
ATOM 3711 C C . ALA A 1 499 ? 69.319 4.960 -0.071 1.00 33.88 499 ALA A C 1
ATOM 3712 O O . ALA A 1 499 ? 68.600 5.890 0.311 1.00 29.04 499 ALA A O 1
ATOM 3714 N N . ASP A 1 500 ? 70.510 4.712 0.469 1.00 34.02 500 ASP A N 1
ATOM 3715 C CA . ASP A 1 500 ? 71.055 5.530 1.536 1.00 30.73 500 ASP A CA 1
ATOM 3716 C C . ASP A 1 500 ? 72.206 6.414 1.068 1.00 35.42 500 ASP A C 1
ATOM 3717 O O . ASP A 1 500 ? 72.920 6.968 1.907 1.00 33.57 500 ASP A O 1
ATOM 3722 N N . GLY A 1 501 ? 72.408 6.565 -0.252 1.00 33.02 501 GLY A N 1
ATOM 3723 C CA . GLY A 1 501 ? 73.476 7.393 -0.777 1.00 33.60 501 GLY A CA 1
ATOM 3724 C C . GLY A 1 501 ? 74.857 6.758 -0.884 1.00 32.90 501 GLY A C 1
ATOM 3725 O O . GLY A 1 501 ? 75.758 7.376 -1.459 1.00 38.24 501 GLY A O 1
ATOM 3726 N N . THR A 1 502 ? 75.061 5.576 -0.386 1.00 33.01 502 THR A N 1
ATOM 3727 C CA . THR A 1 502 ? 76.388 4.965 -0.404 1.00 32.30 502 THR A CA 1
ATOM 3728 C C . THR A 1 502 ? 76.623 4.226 -1.710 1.00 34.84 502 THR A C 1
ATOM 3729 O O . THR A 1 502 ? 75.674 3.873 -2.403 1.00 37.86 502 THR A O 1
ATOM 3733 N N . PRO A 1 503 ? 77.881 3.973 -2.076 1.00 38.97 503 PRO A N 1
ATOM 3734 C CA . PRO A 1 503 ? 78.144 3.069 -3.218 1.00 39.12 503 PRO A CA 1
ATOM 3735 C C . PRO A 1 503 ? 77.703 1.628 -2.982 1.00 39.50 503 PRO A C 1
ATOM 3736 O O . PRO A 1 503 ? 77.247 0.956 -3.922 1.00 35.82 503 PRO A O 1
ATOM 3740 N N . MET A 1 504 ? 77.831 1.129 -1.757 1.00 36.65 504 MET A N 1
ATOM 3741 C CA . MET A 1 504 ? 77.319 -0.201 -1.468 1.00 39.69 504 MET A CA 1
ATOM 3742 C C . MET A 1 504 ? 75.851 -0.295 -1.835 1.00 35.04 504 MET A C 1
ATOM 3743 O O . MET A 1 504 ? 75.409 -1.309 -2.383 1.00 34.94 504 MET A O 1
ATOM 3748 N N . ALA A 1 505 ? 75.079 0.751 -1.537 1.00 33.63 505 ALA A N 1
ATOM 3749 C CA . ALA A 1 505 ? 73.670 0.720 -1.887 1.00 33.13 505 ALA A CA 1
ATOM 3750 C C . ALA A 1 505 ? 73.475 0.858 -3.382 1.00 34.18 505 ALA A C 1
ATOM 3751 O O . ALA A 1 505 ? 72.528 0.285 -3.929 1.00 31.55 505 ALA A O 1
ATOM 3753 N N . ALA A 1 506 ? 74.341 1.627 -4.056 1.00 35.26 506 ALA A N 1
ATOM 3754 C CA . ALA A 1 506 ? 74.303 1.671 -5.511 1.00 33.24 506 ALA A CA 1
ATOM 3755 C C . ALA A 1 506 ? 74.419 0.264 -6.096 1.00 33.14 506 ALA A C 1
ATOM 3756 O O . ALA A 1 506 ? 73.667 -0.116 -6.996 1.00 34.42 506 ALA A O 1
ATOM 3758 N N . PHE A 1 507 ? 75.368 -0.521 -5.606 1.00 31.02 507 PHE A N 1
ATOM 3759 C CA . PHE A 1 507 ? 75.534 -1.866 -6.139 1.00 36.49 507 PHE A CA 1
ATOM 3760 C C . PHE A 1 507 ? 74.289 -2.716 -5.865 1.00 34.36 507 PHE A C 1
ATOM 3761 O O . PHE A 1 507 ? 73.796 -3.418 -6.752 1.00 33.93 507 PHE A O 1
ATOM 3769 N N . LYS A 1 508 ? 73.781 -2.665 -4.632 1.00 32.63 508 LYS A N 1
ATOM 3770 C CA . LYS A 1 508 ? 72.629 -3.465 -4.225 1.00 31.23 508 LYS A CA 1
ATOM 3771 C C . LYS A 1 508 ? 71.377 -3.074 -5.012 1.00 33.52 508 LYS A C 1
ATOM 3772 O O . LYS A 1 508 ? 70.630 -3.933 -5.482 1.00 30.56 508 LYS A O 1
ATOM 3778 N N . LEU A 1 509 ? 71.124 -1.775 -5.163 1.00 28.75 509 LEU A N 1
ATOM 3779 C CA . LEU A 1 509 ? 69.899 -1.364 -5.838 1.00 30.66 509 LEU A CA 1
ATOM 3780 C C . LEU A 1 509 ? 69.854 -1.929 -7.256 1.00 34.13 509 LEU A C 1
ATOM 3781 O O . LEU A 1 509 ? 68.807 -2.417 -7.712 1.00 32.72 509 LEU A O 1
ATOM 3786 N N . LYS A 1 510 ? 71.005 -1.898 -7.950 1.00 32.63 510 LYS A N 1
ATOM 3787 C CA . LYS A 1 510 ? 71.104 -2.347 -9.331 1.00 33.66 510 LYS A CA 1
ATOM 3788 C C . LYS A 1 510 ? 70.978 -3.871 -9.423 1.00 31.28 510 LYS A C 1
ATOM 3789 O O . LYS A 1 510 ? 70.155 -4.390 -10.181 1.00 33.72 510 LYS A O 1
ATOM 3795 N N . SER A 1 511 ? 71.749 -4.600 -8.615 1.00 28.85 511 SER A N 1
ATOM 3796 C CA . SER A 1 511 ? 71.673 -6.060 -8.604 1.00 31.17 511 SER A CA 1
ATOM 3797 C C . SER A 1 511 ? 70.284 -6.559 -8.204 1.00 32.42 511 SER A C 1
ATOM 3798 O O . SER A 1 511 ? 69.691 -7.390 -8.909 1.00 30.58 511 SER A O 1
ATOM 3801 N N . VAL A 1 512 ? 69.761 -6.091 -7.051 1.00 29.36 512 VAL A N 1
ATOM 3802 C CA . VAL A 1 512 ? 68.471 -6.587 -6.561 1.00 28.48 512 VAL A CA 1
ATOM 3803 C C . VAL A 1 512 ? 67.382 -6.316 -7.580 1.00 28.91 512 VAL A C 1
ATOM 3804 O O . VAL A 1 512 ? 66.689 -7.228 -8.028 1.00 28.99 512 VAL A O 1
ATOM 3808 N N . LEU A 1 513 ? 67.183 -5.048 -7.925 1.00 28.28 513 LEU A N 1
ATOM 3809 C CA . LEU A 1 513 ? 66.021 -4.717 -8.722 1.00 25.59 513 LEU A CA 1
ATOM 3810 C C . LEU A 1 513 ? 66.085 -5.295 -10.136 1.00 30.80 513 LEU A C 1
ATOM 3811 O O . LEU A 1 513 ? 65.037 -5.656 -10.680 1.00 31.65 513 LEU A O 1
ATOM 3816 N N . ASP A 1 514 ? 67.270 -5.410 -10.763 1.00 29.44 514 ASP A N 1
ATOM 3817 C CA . ASP A 1 514 ? 67.268 -5.987 -12.108 1.00 28.93 514 ASP A CA 1
ATOM 3818 C C . ASP A 1 514 ? 66.996 -7.478 -12.064 1.00 31.74 514 ASP A C 1
ATOM 3819 O O . ASP A 1 514 ? 66.428 -8.037 -13.026 1.00 29.62 514 ASP A O 1
ATOM 3824 N N . ALA A 1 515 ? 67.416 -8.149 -10.978 1.00 27.40 515 ALA A N 1
ATOM 3825 C CA . ALA A 1 515 ? 67.093 -9.567 -10.853 1.00 27.59 515 ALA A CA 1
ATOM 3826 C C . ALA A 1 515 ? 65.636 -9.759 -10.441 1.00 27.20 515 ALA A C 1
ATOM 3827 O O . ALA A 1 515 ? 65.008 -10.746 -10.829 1.00 29.50 515 ALA A O 1
ATOM 3829 N N . ASP A 1 516 ? 65.066 -8.801 -9.714 1.00 26.42 516 ASP A N 1
ATOM 3830 C CA . ASP A 1 516 ? 63.665 -8.884 -9.294 1.00 25.99 516 ASP A CA 1
ATOM 3831 C C . ASP A 1 516 ? 62.726 -8.792 -10.497 1.00 30.17 516 ASP A C 1
ATOM 3832 O O . ASP A 1 516 ? 61.787 -9.586 -10.632 1.00 31.35 516 ASP A O 1
ATOM 3837 N N . THR A 1 517 ? 62.953 -7.823 -11.390 1.00 25.82 517 THR A N 1
ATOM 3838 C CA . THR A 1 517 ? 62.158 -7.806 -12.606 1.00 29.19 517 THR A CA 1
ATOM 3839 C C . THR A 1 517 ? 62.638 -8.881 -13.584 1.00 26.38 517 THR A C 1
ATOM 3840 O O . THR A 1 517 ? 61.822 -9.463 -14.301 1.00 30.90 517 THR A O 1
ATOM 3844 N N . GLY A 1 518 ? 63.936 -9.187 -13.602 1.00 25.77 518 GLY A N 1
ATOM 3845 C CA . GLY A 1 518 ? 64.446 -10.196 -14.527 1.00 25.03 518 GLY A CA 1
ATOM 3846 C C . GLY A 1 518 ? 63.777 -11.551 -14.358 1.00 26.17 518 GLY A C 1
ATOM 3847 O O . GLY A 1 518 ? 63.402 -12.200 -15.339 1.00 26.48 518 GLY A O 1
ATOM 3848 N N . ILE A 1 519 ? 63.651 -12.022 -13.111 1.00 27.82 519 ILE A N 1
ATOM 3849 C CA . ILE A 1 519 ? 63.053 -13.337 -12.889 1.00 25.14 519 ILE A CA 1
ATOM 3850 C C . ILE A 1 519 ? 61.574 -13.331 -13.274 1.00 24.30 519 ILE A C 1
ATOM 3851 O O . ILE A 1 519 ? 61.025 -14.371 -13.670 1.00 26.71 519 ILE A O 1
ATOM 3856 N N . GLY A 1 520 ? 60.892 -12.191 -13.150 1.00 23.27 520 GLY A N 1
ATOM 3857 C CA . GLY A 1 520 ? 59.508 -12.122 -13.592 1.00 23.61 520 GLY A CA 1
ATOM 3858 C C . GLY A 1 520 ? 59.391 -12.230 -15.104 1.00 25.59 520 GLY A C 1
ATOM 3859 O O . GLY A 1 520 ? 58.546 -12.966 -15.623 1.00 25.00 520 GLY A O 1
ATOM 3860 N N . VAL A 1 521 ? 60.244 -11.513 -15.830 1.00 22.96 521 VAL A N 1
ATOM 3861 C CA . VAL A 1 521 ? 60.288 -11.636 -17.288 1.00 22.76 521 VAL A CA 1
ATOM 3862 C C . VAL A 1 521 ? 60.584 -13.084 -17.713 1.00 24.08 521 VAL A C 1
ATOM 3863 O O . VAL A 1 521 ? 59.929 -13.638 -18.608 1.00 24.55 521 VAL A O 1
ATOM 3867 N N . ILE A 1 522 ? 61.605 -13.699 -17.111 1.00 22.11 522 ILE A N 1
ATOM 3868 C CA . ILE A 1 522 ? 61.896 -15.109 -17.338 1.00 24.10 522 ILE A CA 1
ATOM 3869 C C . ILE A 1 522 ? 60.659 -15.970 -17.079 1.00 23.34 522 ILE A C 1
ATOM 3870 O O . ILE A 1 522 ? 60.315 -16.877 -17.855 1.00 22.35 522 ILE A O 1
ATOM 3875 N N . ARG A 1 523 ? 59.938 -15.671 -16.017 1.00 25.19 523 ARG A N 1
ATOM 3876 C CA . ARG A 1 523 ? 58.829 -16.537 -15.639 1.00 24.14 523 ARG A CA 1
ATOM 3877 C C . ARG A 1 523 ? 57.751 -16.523 -16.711 1.00 24.02 523 ARG A C 1
ATOM 3878 O O . ARG A 1 523 ? 57.253 -17.585 -17.127 1.00 22.12 523 ARG A O 1
ATOM 3886 N N . TYR A 1 524 ? 57.390 -15.323 -17.192 1.00 22.45 524 TYR A N 1
ATOM 3887 C CA . TYR A 1 524 ? 56.399 -15.212 -18.267 1.00 22.54 524 TYR A CA 1
ATOM 3888 C C . TYR A 1 524 ? 56.965 -15.681 -19.617 1.00 25.71 524 TYR A C 1
ATOM 3889 O O . TYR A 1 524 ? 56.229 -16.297 -20.406 1.00 25.13 524 TYR A O 1
ATOM 3898 N N . ALA A 1 525 ? 58.252 -15.454 -19.910 1.00 22.72 525 ALA A N 1
ATOM 3899 C CA . ALA A 1 525 ? 58.755 -15.992 -21.171 1.00 24.79 525 ALA A CA 1
ATOM 3900 C C . ALA A 1 525 ? 58.662 -17.510 -21.133 1.00 27.97 525 ALA A C 1
ATOM 3901 O O . ALA A 1 525 ? 58.255 -18.151 -22.113 1.00 26.02 525 ALA A O 1
ATOM 3903 N N . ASP A 1 526 ? 58.967 -18.095 -19.975 1.00 23.58 526 ASP A N 1
ATOM 3904 C CA . ASP A 1 526 ? 58.923 -19.545 -19.867 1.00 26.60 526 ASP A CA 1
ATOM 3905 C C . ASP A 1 526 ? 57.512 -20.054 -20.176 1.00 27.24 526 ASP A C 1
ATOM 3906 O O . ASP A 1 526 ? 57.340 -21.108 -20.795 1.00 24.32 526 ASP A O 1
ATOM 3911 N N . ALA A 1 527 ? 56.492 -19.307 -19.763 1.00 23.34 527 ALA A N 1
ATOM 3912 C CA . ALA A 1 527 ? 55.129 -19.723 -20.031 1.00 24.93 527 ALA A CA 1
ATOM 3913 C C . ALA A 1 527 ? 54.721 -19.558 -21.494 1.00 27.30 527 ALA A C 1
ATOM 3914 O O . ALA A 1 527 ? 53.633 -20.014 -21.862 1.00 28.36 527 ALA A O 1
ATOM 3916 N N . GLY A 1 528 ? 55.530 -18.891 -22.317 1.00 26.23 528 GLY A N 1
ATOM 3917 C CA . GLY A 1 528 ? 55.253 -18.744 -23.719 1.00 23.93 528 GLY A CA 1
ATOM 3918 C C . GLY A 1 528 ? 54.696 -17.408 -24.153 1.00 29.49 528 GLY A C 1
ATOM 3919 O O . GLY A 1 528 ? 54.256 -17.312 -25.288 1.00 33.84 528 GLY A O 1
ATOM 3920 N N . TYR A 1 529 ? 54.709 -16.374 -23.312 1.00 23.81 529 TYR A N 1
ATOM 3921 C CA . TYR A 1 529 ? 54.205 -15.062 -23.728 1.00 24.22 529 TYR A CA 1
ATOM 3922 C C . TYR A 1 529 ? 55.274 -14.385 -24.602 1.00 26.98 529 TYR A C 1
ATOM 3923 O O . TYR A 1 529 ? 56.417 -14.172 -24.159 1.00 26.38 529 TYR A O 1
ATOM 3932 N N . GLU A 1 530 ? 54.920 -14.091 -25.866 1.00 22.28 530 GLU A N 1
ATOM 3933 C CA . GLU A 1 530 ? 55.914 -13.630 -26.837 1.00 24.65 530 GLU A CA 1
ATOM 3934 C C . GLU A 1 530 ? 56.565 -12.299 -26.433 1.00 26.37 530 GLU A C 1
ATOM 3935 O O . GLU A 1 530 ? 57.780 -12.119 -26.616 1.00 24.92 530 GLU A O 1
ATOM 3941 N N . VAL A 1 531 ? 55.800 -11.362 -25.850 1.00 22.95 531 VAL A N 1
ATOM 3942 C CA . VAL A 1 531 ? 56.415 -10.092 -25.442 1.00 25.40 531 VAL A CA 1
ATOM 3943 C C . VAL A 1 531 ? 57.475 -10.331 -24.369 1.00 26.01 531 VAL A C 1
ATOM 3944 O O . VAL A 1 531 ? 58.549 -9.708 -24.377 1.00 24.16 531 VAL A O 1
ATOM 3948 N N . ALA A 1 532 ? 57.211 -11.264 -23.450 1.00 26.00 532 ALA A N 1
ATOM 3949 C CA . ALA A 1 532 ? 58.226 -11.603 -22.448 1.00 25.96 532 ALA A CA 1
ATOM 3950 C C . ALA A 1 532 ? 59.404 -12.330 -23.089 1.00 25.87 532 ALA A C 1
ATOM 3951 O O . ALA A 1 532 ? 60.556 -12.108 -22.699 1.00 23.72 532 ALA A O 1
ATOM 3953 N N . ARG A 1 533 ? 59.149 -13.216 -24.067 1.00 22.86 533 ARG A N 1
ATOM 3954 C CA . ARG A 1 533 ? 60.281 -13.910 -24.680 1.00 24.22 533 ARG A CA 1
ATOM 3955 C C . ARG A 1 533 ? 61.228 -12.917 -25.358 1.00 24.84 533 ARG A C 1
ATOM 3956 O O . ARG A 1 533 ? 62.452 -13.103 -25.351 1.00 26.53 533 ARG A O 1
ATOM 3964 N N . GLU A 1 534 ? 60.681 -11.869 -25.970 1.00 22.10 534 GLU A N 1
ATOM 3965 C CA . GLU A 1 534 ? 61.512 -10.903 -26.657 1.00 23.13 534 GLU A CA 1
ATOM 3966 C C . GLU A 1 534 ? 62.262 -10.040 -25.656 1.00 26.02 534 GLU A C 1
ATOM 3967 O O . GLU A 1 534 ? 63.467 -9.830 -25.803 1.00 27.21 534 GLU A O 1
ATOM 3973 N N . THR A 1 535 ? 61.573 -9.542 -24.616 1.00 25.93 535 THR A N 1
ATOM 3974 C CA . THR A 1 535 ? 62.271 -8.855 -23.514 1.00 27.18 535 THR A CA 1
ATOM 3975 C C . THR A 1 535 ? 63.402 -9.708 -22.930 1.00 27.95 535 THR A C 1
ATOM 3976 O O . THR A 1 535 ? 64.519 -9.203 -22.720 1.00 25.65 535 THR A O 1
ATOM 3980 N N . ARG A 1 536 ? 63.141 -11.009 -22.694 1.00 22.49 536 ARG A N 1
ATOM 3981 C CA . ARG A 1 536 ? 64.170 -11.886 -22.144 1.00 25.72 536 ARG A CA 1
ATOM 3982 C C . ARG A 1 536 ? 65.386 -11.941 -23.066 1.00 29.59 536 ARG A C 1
ATOM 3983 O O . ARG A 1 536 ? 66.531 -11.834 -22.601 1.00 31.42 536 ARG A O 1
ATOM 3991 N N . ALA A 1 537 ? 65.150 -12.132 -24.380 1.00 28.16 537 ALA A N 1
ATOM 3992 C CA . ALA A 1 537 ? 66.237 -12.157 -25.371 1.00 31.14 537 ALA A CA 1
ATOM 3993 C C . ALA A 1 537 ? 66.995 -10.826 -25.416 1.00 27.74 537 ALA A C 1
ATOM 3994 O O . ALA A 1 537 ? 68.235 -10.802 -25.478 1.00 30.76 537 ALA A O 1
ATOM 3996 N N . LEU A 1 538 ? 66.252 -9.716 -25.403 1.00 27.36 538 LEU A N 1
ATOM 3997 C CA . LEU A 1 538 ? 66.826 -8.388 -25.545 1.00 29.28 538 LEU A CA 1
ATOM 3998 C C . LEU A 1 538 ? 67.760 -8.058 -24.392 1.00 31.99 538 LEU A C 1
ATOM 3999 O O . LEU A 1 538 ? 68.812 -7.442 -24.591 1.00 32.53 538 LEU A O 1
ATOM 4004 N N . HIS A 1 539 ? 67.399 -8.460 -23.179 1.00 31.43 539 HIS A N 1
ATOM 4005 C CA . HIS A 1 539 ? 68.216 -8.163 -22.020 1.00 29.70 539 HIS A CA 1
ATOM 4006 C C . HIS A 1 539 ? 69.146 -9.297 -21.642 1.00 30.99 539 HIS A C 1
ATOM 4007 O O . HIS A 1 539 ? 69.730 -9.245 -20.580 1.00 31.67 539 HIS A O 1
ATOM 4014 N N . GLY A 1 540 ? 69.319 -10.315 -22.481 1.00 32.16 540 GLY A N 1
ATOM 4015 C CA . GLY A 1 540 ? 70.273 -11.354 -22.119 1.00 31.30 540 GLY A CA 1
ATOM 4016 C C . GLY A 1 540 ? 69.897 -12.129 -20.877 1.00 31.00 540 GLY A C 1
ATOM 4017 O O . GLY A 1 540 ? 70.765 -12.605 -20.149 1.00 30.52 540 GLY A O 1
ATOM 4018 N N . LEU A 1 541 ? 68.618 -12.298 -20.632 1.00 33.32 541 LEU A N 1
ATOM 4019 C CA . LEU A 1 541 ? 68.171 -13.031 -19.468 1.00 34.74 541 LEU A CA 1
ATOM 4020 C C . LEU A 1 541 ? 68.073 -14.545 -19.693 1.00 36.31 541 LEU A C 1
ATOM 4021 O O . LEU A 1 541 ? 67.851 -15.279 -18.731 1.00 43.37 541 LEU A O 1
ATOM 4026 N N . GLY A 1 542 ? 68.275 -15.040 -20.904 1.00 37.66 542 GLY A N 1
ATOM 4027 C CA . GLY A 1 542 ? 67.931 -16.412 -21.209 1.00 42.80 542 GLY A CA 1
ATOM 4028 C C . GLY A 1 542 ? 69.066 -17.408 -21.000 1.00 38.20 542 GLY A C 1
ATOM 4029 O O . GLY A 1 542 ? 70.179 -17.074 -20.603 1.00 34.42 542 GLY A O 1
ATOM 4030 N N . ILE A 1 543 ? 68.738 -18.674 -21.251 1.00 39.47 543 ILE A N 1
ATOM 4031 C CA . ILE A 1 543 ? 69.705 -19.761 -21.319 1.00 36.54 543 ILE A CA 1
ATOM 4032 C C . ILE A 1 543 ? 69.312 -20.609 -22.512 1.00 37.56 543 ILE A C 1
ATOM 4033 O O . ILE A 1 543 ? 68.147 -21.000 -22.630 1.00 34.65 543 ILE A O 1
ATOM 4038 N N . GLU A 1 544 ? 70.276 -20.895 -23.391 1.00 35.74 544 GLU A N 1
ATOM 4039 C CA . GLU A 1 544 ? 69.990 -21.667 -24.585 1.00 36.50 544 GLU A CA 1
ATOM 4040 C C . GLU A 1 544 ? 69.890 -23.144 -24.257 1.00 32.14 544 GLU A C 1
ATOM 4041 O O . GLU A 1 544 ? 70.812 -23.721 -23.682 1.00 34.46 544 GLU A O 1
ATOM 4047 N N . ILE A 1 545 ? 68.769 -23.756 -24.642 1.00 31.09 545 ILE A N 1
ATOM 4048 C CA . ILE A 1 545 ? 68.485 -25.160 -24.384 1.00 36.31 545 ILE A CA 1
ATOM 4049 C C . ILE A 1 545 ? 68.127 -25.833 -25.699 1.00 38.32 545 ILE A C 1
ATOM 4050 O O . ILE A 1 545 ? 67.207 -25.386 -26.397 1.00 41.29 545 ILE A O 1
ATOM 4055 N N . GLY A 1 546 ? 68.806 -26.933 -26.011 1.00 38.52 546 GLY A N 1
ATOM 4056 C CA . GLY A 1 546 ? 68.660 -27.597 -27.300 1.00 39.13 546 GLY A CA 1
ATOM 4057 C C . GLY A 1 546 ? 67.285 -28.235 -27.441 1.00 55.45 546 GLY A C 1
ATOM 4058 O O . GLY A 1 546 ? 66.397 -28.095 -26.592 1.00 51.97 546 GLY A O 1
ATOM 4059 N N . GLY A 1 547 ? 67.112 -28.965 -28.559 1.00 63.97 547 GLY A N 1
ATOM 4060 C CA . GLY A 1 547 ? 65.853 -29.660 -28.839 1.00 59.87 547 GLY A CA 1
ATOM 4061 C C . GLY A 1 547 ? 64.597 -28.797 -28.744 1.00 68.32 547 GLY A C 1
ATOM 4062 O O . GLY A 1 547 ? 63.500 -29.313 -28.477 1.00 69.96 547 GLY A O 1
ATOM 4063 N N . GLY A 1 548 ? 64.753 -27.479 -28.949 1.00 73.49 548 GLY A N 1
ATOM 4064 C CA . GLY A 1 548 ? 63.640 -26.542 -29.055 1.00 74.57 548 GLY A CA 1
ATOM 4065 C C . GLY A 1 548 ? 63.311 -26.198 -30.505 1.00 76.86 548 GLY A C 1
ATOM 4066 O O . GLY A 1 548 ? 62.748 -27.010 -31.258 1.00 77.40 548 GLY A O 1
#

Foldseek 3Di:
DAPLQAADFADDDLAPDFLLNLQLRLLSLQLLQAQCSSQQHRWLQFAHQALGVVQVVVSNVCSRYDDLQKAFEEEQRHTDDIGRHGNLFANYEYEAADDPFVQLDPVSSLVCSVVSNGGQNAFCSHSRNDFWQQLCLVVLLQLVQLCCVPPPVRAQQLAEEEEEALIRHCVQNLQSQQLRQALYEYEYQDVVSVVVSCVQQSAPEEAPALVRSLVVSNVRSVVSHRHYYYYHFQLLVSLVVCVVVPSLGQEYEYDHQLSLLGQQDFHPDHSVVSPVCCVPPVVVSVLRSLVSLLSNLVSLVVSVVVNHQYAYEPNLSQVSNVVSPDPCSVVHHHSQVSGNVVCLLQFWAFKKKFQSNLDVLQVVLLLVVVCVPDDPPPPQNVVSVVCVPRGGGRRTRMHGGTDGAPPQLVSLLVSLQCLQPPSRPFKMKMWHGQLTQQWKQFCSHNQPPLLQPCNRPQPRNVVLQVQLRVLRFNYKYWYDNRSGMIGIITMQMSGNDVSSNSSSNSNRNVNSLSSLVVNVVSPDVSSVVSCVVVVSDDDDPPD

Organism: Variovorax sp. (strain JCM 16519 / RA8) (NCBI:txid662548)

Sequence (543 aa):
TPRNIKAARGTTLRCKGWQQETILRLLENNIENGERPEDLVIYMNAAKAARDWDCFDAIVRTLKTMEADETLVVQSGKPVGLFRTHAFAPRVLLANGNVAGRWAGDANMFELEKRGLTILPGMTAACWQYIGSQGIVQGTYQSFVSAAEQYFGGSLAGRIILTAGAGGMGGAQPLAGKMAGAATLVVDVDPVSLERRLNTGYLDVIATSVDDALARIRTLAAEREGGSVGIVGNAADVFEALHRKELRPDIVTDQCMVDPYRGYVPSGLSPAEAAQLVRTDPEQALALAAATLARHARAMLRFRDDGAVVFEYGNTLRARSVAAGVPEAGELPSFVTLFIRPLFCRGIGPFRWIAASGDPKDIAAIDGIIESTFAEGHMIRQWIPMARKYIQFQGLPARIGWLGHGERSKLALLVNEAVADGRISAPIAFTRDHLDAGSVASPYRETEKMQDGSDAVSDWPLLNAMLACSNGASLVALHSNGDKSASAGQTAIADGTPMAAFKLKSVLDADTGIGVIRYADAGYEVARETRALHGLGIEIGGG

B-factor: mean 32.53, std 8.28, range [16.96, 82.66]